Protein AF-A0A1Y1I6G2-F1 (afdb_monomer)

Organism: Klebsormidium nitens (NCBI:txid105231)

Radius of gyration: 76.85 Å; Cα contacts (8 Å, |Δi|>4): 38; chains: 1; bounding box: 164×100×243 Å

Structure (mmCIF, N/CA/C/O backbone):
data_AF-A0A1Y1I6G2-F1
#
_entry.id   AF-A0A1Y1I6G2-F1
#
loop_
_atom_site.group_PDB
_atom_site.id
_atom_site.type_symbol
_atom_site.label_atom_id
_atom_site.label_alt_id
_atom_site.label_comp_id
_atom_site.label_asym_id
_atom_site.label_entity_id
_atom_site.label_seq_id
_atom_site.pdbx_PDB_ins_code
_atom_site.Cartn_x
_atom_site.Cartn_y
_atom_site.Cartn_z
_atom_site.occupancy
_atom_site.B_iso_or_equiv
_atom_site.auth_seq_id
_atom_site.auth_comp_id
_atom_site.auth_asym_id
_atom_site.auth_atom_id
_atom_site.pdbx_PDB_model_num
ATOM 1 N N . MET A 1 1 ? 19.630 65.585 -26.166 1.00 51.28 1 MET A N 1
ATOM 2 C CA . MET A 1 1 ? 18.651 64.732 -26.870 1.00 51.28 1 MET A CA 1
ATOM 3 C C . MET A 1 1 ? 19.331 64.184 -28.110 1.00 51.28 1 MET A C 1
ATOM 5 O O . MET A 1 1 ? 19.636 64.954 -29.006 1.00 51.28 1 MET A O 1
ATOM 9 N N . ALA A 1 2 ? 19.656 62.894 -28.103 1.00 43.81 2 ALA A N 1
ATOM 10 C CA . ALA A 1 2 ? 20.290 62.182 -29.209 1.00 43.81 2 ALA A CA 1
ATOM 11 C C . ALA A 1 2 ? 19.547 60.844 -29.390 1.00 43.81 2 ALA A C 1
ATOM 13 O O . ALA A 1 2 ? 19.181 60.243 -28.374 1.00 43.81 2 ALA A O 1
ATOM 14 N N . PRO A 1 3 ? 19.242 60.415 -30.627 1.00 57.59 3 PRO A N 1
ATOM 15 C CA . PRO A 1 3 ? 18.317 59.314 -30.870 1.00 57.59 3 PRO A CA 1
ATOM 16 C C . PRO A 1 3 ? 18.966 57.930 -30.738 1.00 57.59 3 PRO A C 1
ATOM 18 O O . PRO A 1 3 ? 20.152 57.733 -30.998 1.00 57.59 3 PRO A O 1
ATOM 21 N N . ALA A 1 4 ? 18.128 56.982 -30.320 1.00 55.38 4 ALA A N 1
ATOM 22 C CA . ALA A 1 4 ? 18.425 55.583 -30.047 1.00 55.38 4 ALA A CA 1
ATOM 23 C C . ALA A 1 4 ? 18.847 54.772 -31.294 1.00 55.38 4 ALA A C 1
ATOM 25 O O . ALA A 1 4 ? 18.426 55.092 -32.408 1.00 55.38 4 ALA A O 1
ATOM 26 N N . PRO A 1 5 ? 19.615 53.678 -31.120 1.00 63.97 5 PRO A N 1
ATOM 27 C CA . PRO A 1 5 ? 19.939 52.752 -32.201 1.00 63.97 5 PRO A CA 1
ATOM 28 C C . PRO A 1 5 ? 18.797 51.751 -32.482 1.00 63.97 5 PRO A C 1
ATOM 30 O O . PRO A 1 5 ? 18.060 51.378 -31.563 1.00 63.97 5 PRO A O 1
ATOM 33 N N . PRO A 1 6 ? 18.657 51.270 -33.733 1.00 64.62 6 PRO A N 1
ATOM 34 C CA . PRO A 1 6 ? 17.583 50.363 -34.113 1.00 64.62 6 PRO A CA 1
ATOM 35 C C . PRO A 1 6 ? 17.837 48.909 -33.694 1.00 64.62 6 PRO A C 1
ATOM 37 O O . PRO A 1 6 ? 18.933 48.356 -33.805 1.00 64.62 6 PRO A O 1
ATOM 40 N N . SER A 1 7 ? 16.741 48.289 -33.270 1.00 55.41 7 SER A N 1
ATOM 41 C CA . SER A 1 7 ? 16.544 46.871 -33.009 1.00 55.41 7 SER A CA 1
ATOM 42 C C . SER A 1 7 ? 16.691 46.038 -34.286 1.00 55.41 7 SER A C 1
ATOM 44 O O . SER A 1 7 ? 16.011 46.265 -35.286 1.00 55.41 7 SER A O 1
ATOM 46 N N . ARG A 1 8 ? 17.559 45.020 -34.248 1.00 52.31 8 ARG A N 1
ATOM 47 C CA . ARG A 1 8 ? 17.677 44.021 -35.317 1.00 52.31 8 ARG A CA 1
ATOM 48 C C . ARG A 1 8 ? 16.964 42.741 -34.886 1.00 52.31 8 ARG A C 1
ATOM 50 O O . ARG A 1 8 ? 17.488 41.954 -34.100 1.00 52.31 8 ARG A O 1
ATOM 57 N N . SER A 1 9 ? 15.739 42.590 -35.378 1.00 51.06 9 SER A N 1
ATOM 58 C CA . SER A 1 9 ? 14.935 41.373 -35.313 1.00 51.06 9 SER A CA 1
ATOM 59 C C . SER A 1 9 ? 15.555 40.252 -36.155 1.00 51.06 9 SER A C 1
ATOM 61 O O . SER A 1 9 ? 16.310 40.483 -37.102 1.00 51.06 9 SER A O 1
ATOM 63 N N . GLY A 1 10 ? 15.293 39.020 -35.722 1.00 46.66 10 GLY A N 1
ATOM 64 C CA . GLY A 1 10 ? 15.990 37.821 -36.160 1.00 46.66 10 GLY A CA 1
ATOM 65 C C . GLY A 1 10 ? 15.573 37.248 -37.511 1.00 46.66 10 GLY A C 1
ATOM 66 O O . GLY A 1 10 ? 14.532 37.564 -38.070 1.00 46.66 10 GLY A O 1
ATOM 67 N N . ASN A 1 11 ? 16.409 36.321 -37.974 1.00 42.97 11 ASN A N 1
ATOM 68 C CA . ASN A 1 11 ? 16.022 35.175 -38.789 1.00 42.97 11 ASN A CA 1
ATOM 69 C C . ASN A 1 11 ? 17.099 34.097 -38.618 1.00 42.97 11 ASN A C 1
ATOM 71 O O . ASN A 1 11 ? 18.190 34.191 -39.179 1.00 42.97 11 ASN A O 1
ATOM 75 N N . ARG A 1 12 ? 16.816 33.088 -37.787 1.00 43.88 12 ARG A N 1
ATOM 76 C CA . ARG A 1 12 ? 17.687 31.925 -37.577 1.00 43.88 12 ARG A CA 1
ATOM 77 C C . ARG A 1 12 ? 17.085 30.736 -38.322 1.00 43.88 12 ARG A C 1
ATOM 79 O O . ARG A 1 12 ? 16.135 30.120 -37.853 1.00 43.88 12 ARG A O 1
ATOM 86 N N . ALA A 1 13 ? 17.636 30.446 -39.496 1.00 49.88 13 ALA A N 1
ATOM 87 C CA . ALA A 1 13 ? 17.354 29.234 -40.255 1.00 49.88 13 ALA A CA 1
ATOM 88 C C . ALA A 1 13 ? 18.039 28.010 -39.604 1.00 49.88 13 ALA A C 1
ATOM 90 O O . ALA A 1 13 ? 19.157 28.142 -39.096 1.00 49.88 13 ALA A O 1
ATOM 91 N N . PRO A 1 14 ? 17.429 26.811 -39.631 1.00 53.41 14 PRO A N 1
ATOM 92 C CA . PRO A 1 14 ? 18.099 25.579 -39.232 1.00 53.41 14 PRO A CA 1
ATOM 93 C C . PRO A 1 14 ? 18.988 25.057 -40.371 1.00 53.41 14 PRO A C 1
ATOM 95 O O . PRO A 1 14 ? 18.507 24.625 -41.419 1.00 53.41 14 PRO A O 1
ATOM 98 N N . ASN A 1 15 ? 20.303 25.084 -40.150 1.00 46.28 15 ASN A N 1
ATOM 99 C CA . ASN A 1 15 ? 21.292 24.466 -41.027 1.00 46.28 15 ASN A CA 1
ATOM 100 C C . ASN A 1 15 ? 21.257 22.935 -40.851 1.00 46.28 15 ASN A C 1
ATOM 102 O O . ASN A 1 15 ? 21.527 22.419 -39.765 1.00 46.28 15 ASN A O 1
ATOM 106 N N . LYS A 1 16 ? 20.909 22.213 -41.920 1.00 45.12 16 LYS A N 1
ATOM 107 C CA . LYS A 1 16 ? 20.980 20.751 -42.004 1.00 45.12 16 LYS A CA 1
ATOM 108 C C . LYS A 1 16 ? 22.435 20.342 -42.247 1.00 45.12 16 LYS A C 1
ATOM 110 O O . LYS A 1 16 ? 22.899 20.332 -43.380 1.00 45.12 16 LYS A O 1
ATOM 115 N N . GLY A 1 17 ? 23.141 19.985 -41.178 1.00 38.88 17 GLY A N 1
ATOM 116 C CA . GLY A 1 17 ? 24.454 19.348 -41.259 1.00 38.88 17 GLY A CA 1
ATOM 117 C C . GLY A 1 17 ? 24.327 17.860 -41.581 1.00 38.88 17 GLY A C 1
ATOM 118 O O . GLY A 1 17 ? 24.066 17.049 -40.697 1.00 38.88 17 GLY A O 1
ATOM 119 N N . SER A 1 18 ? 24.525 17.495 -42.846 1.00 44.25 18 SER A N 1
ATOM 120 C CA . SER A 1 18 ? 24.787 16.124 -43.286 1.00 44.25 18 SER A CA 1
ATOM 121 C C . SER A 1 18 ? 26.254 15.771 -43.017 1.00 44.25 18 SER A C 1
ATOM 123 O O . SER A 1 18 ? 27.126 16.058 -43.835 1.00 44.25 18 SER A O 1
ATOM 125 N N . GLY A 1 19 ? 26.530 15.169 -41.861 1.00 39.47 19 GLY A N 1
ATOM 126 C CA . GLY A 1 19 ? 27.826 14.568 -41.544 1.00 39.47 19 GLY A CA 1
ATOM 127 C C . GLY A 1 19 ? 27.841 13.086 -41.913 1.00 39.47 19 GLY A C 1
ATOM 128 O O . GLY A 1 19 ? 27.421 12.249 -41.120 1.00 39.47 19 GLY A O 1
ATOM 129 N N . GLN A 1 20 ? 28.321 12.756 -43.114 1.00 42.44 20 GLN A N 1
ATOM 130 C CA . GLN A 1 20 ? 28.777 11.404 -43.446 1.00 42.44 20 GLN A CA 1
ATOM 131 C C . GLN A 1 20 ? 30.140 11.179 -42.778 1.00 42.44 20 GLN A C 1
ATOM 133 O O . GLN A 1 20 ? 31.146 11.737 -43.208 1.00 42.44 20 GLN A O 1
ATOM 138 N N . GLY A 1 21 ? 30.168 10.380 -41.712 1.00 39.66 21 GLY A N 1
ATOM 139 C CA . GLY A 1 21 ? 31.404 9.831 -41.151 1.00 39.66 21 GLY A CA 1
ATOM 140 C C . GLY A 1 21 ? 31.790 8.523 -41.860 1.00 39.66 21 GLY A C 1
ATOM 141 O O . GLY A 1 21 ? 30.896 7.757 -42.226 1.00 39.66 21 GLY A O 1
ATOM 142 N N . PRO A 1 22 ? 33.087 8.236 -42.070 1.00 51.78 22 PRO A N 1
ATOM 143 C CA . PRO A 1 22 ? 33.527 6.975 -42.657 1.00 51.78 22 PRO A CA 1
ATOM 144 C C . PRO A 1 22 ? 33.383 5.817 -41.658 1.00 51.78 22 PRO A C 1
ATOM 146 O O . PRO A 1 22 ? 33.896 5.862 -40.541 1.00 51.78 22 PRO A O 1
ATOM 149 N N . SER A 1 23 ? 32.691 4.761 -42.087 1.00 40.41 23 SER A N 1
ATOM 150 C CA . SER A 1 23 ? 32.580 3.482 -41.385 1.00 40.41 23 SER A CA 1
ATOM 151 C C . SER A 1 23 ? 33.941 2.782 -41.329 1.00 40.41 23 SER A C 1
ATOM 153 O O . SER A 1 23 ? 34.505 2.417 -42.359 1.00 40.41 23 SER A O 1
ATOM 155 N N . ILE A 1 24 ? 34.466 2.583 -40.121 1.00 41.50 24 ILE A N 1
ATOM 156 C CA . ILE A 1 24 ? 35.637 1.741 -39.865 1.00 41.50 24 ILE A CA 1
ATOM 157 C C . ILE A 1 24 ? 35.138 0.305 -39.667 1.00 41.50 24 ILE A C 1
ATOM 159 O O . ILE A 1 24 ? 34.458 0.009 -38.687 1.00 41.50 24 ILE A O 1
ATOM 163 N N . ASN A 1 25 ? 35.472 -0.578 -40.611 1.00 44.19 25 ASN A N 1
ATOM 164 C CA . ASN A 1 25 ? 35.298 -2.024 -40.486 1.00 44.19 25 ASN A CA 1
ATOM 165 C C . ASN A 1 25 ? 36.309 -2.570 -39.470 1.00 44.19 25 ASN A C 1
ATOM 167 O O . ASN A 1 25 ? 37.510 -2.584 -39.739 1.00 44.19 25 ASN A O 1
ATOM 171 N N . VAL A 1 26 ? 35.824 -3.054 -38.329 1.00 43.03 26 VAL A N 1
ATOM 172 C CA . VAL A 1 26 ? 36.610 -3.876 -37.403 1.00 43.03 26 VAL A CA 1
ATOM 173 C C . VAL A 1 26 ? 36.272 -5.336 -37.698 1.00 43.03 26 VAL A C 1
ATOM 175 O O . VAL A 1 26 ? 35.175 -5.798 -37.396 1.00 43.03 26 VAL A O 1
ATOM 178 N N . LEU A 1 27 ? 37.203 -6.042 -38.344 1.00 40.16 27 LEU A N 1
ATOM 179 C CA . LEU A 1 27 ? 37.172 -7.496 -38.483 1.00 40.16 27 LEU A CA 1
ATOM 180 C C . LEU A 1 27 ? 37.441 -8.135 -37.114 1.00 40.16 27 LEU A C 1
ATOM 182 O O . LEU A 1 27 ? 38.541 -8.009 -36.577 1.00 40.16 27 LEU A O 1
ATOM 186 N N . SER A 1 28 ? 36.456 -8.847 -36.572 1.00 43.38 28 SER A N 1
ATOM 187 C CA . SER A 1 28 ? 36.657 -9.803 -35.482 1.00 43.38 28 SER A CA 1
ATOM 188 C C . SER A 1 28 ? 37.099 -11.140 -36.074 1.00 43.38 28 SER A C 1
ATOM 190 O O . SER A 1 28 ? 36.364 -11.769 -36.831 1.00 43.38 28 SER A O 1
ATOM 192 N N . LEU A 1 29 ? 38.331 -11.532 -35.754 1.00 45.59 29 LEU A N 1
ATOM 193 C CA . LEU A 1 29 ? 38.946 -12.798 -36.129 1.00 45.59 29 LEU A CA 1
ATOM 194 C C . LEU A 1 29 ? 38.613 -13.833 -35.040 1.00 45.59 29 LEU A C 1
ATOM 196 O O . LEU A 1 29 ? 39.075 -13.705 -33.906 1.00 45.59 29 LEU A O 1
ATOM 200 N N . GLU A 1 30 ? 37.790 -14.828 -35.366 1.00 45.38 30 GLU A N 1
ATOM 201 C CA . GLU A 1 30 ? 37.555 -15.997 -34.514 1.00 45.38 30 GLU A CA 1
ATOM 202 C C . GLU A 1 30 ? 38.769 -16.934 -34.569 1.00 45.38 30 GLU A C 1
ATOM 204 O O . GLU A 1 30 ? 39.170 -17.402 -35.634 1.00 45.38 30 GLU A O 1
ATOM 209 N N . GLY A 1 31 ? 39.355 -17.205 -33.401 1.00 39.56 31 GLY A N 1
ATOM 210 C CA . GLY A 1 31 ? 40.426 -18.176 -33.198 1.00 39.56 31 GLY A CA 1
ATOM 211 C C . GLY A 1 31 ? 39.966 -19.271 -32.244 1.00 39.56 31 GLY A C 1
ATOM 212 O O . GLY A 1 31 ? 39.938 -19.083 -31.032 1.00 39.56 31 GLY A O 1
ATOM 213 N N . SER A 1 32 ? 39.595 -20.406 -32.826 1.00 46.31 32 SER A N 1
ATOM 214 C CA . SER A 1 32 ? 39.287 -21.683 -32.181 1.00 46.31 32 SER A CA 1
ATOM 215 C C . SER A 1 32 ? 40.532 -22.312 -31.540 1.00 46.31 32 SER A C 1
ATOM 217 O O . SER A 1 32 ? 41.509 -22.534 -32.250 1.00 46.31 32 SER A O 1
ATOM 219 N N . LEU A 1 33 ? 40.450 -22.732 -30.270 1.00 41.75 33 LEU A N 1
ATOM 220 C CA . LEU A 1 33 ? 41.225 -23.862 -29.732 1.00 41.75 33 LEU A CA 1
ATOM 221 C C . LEU A 1 33 ? 40.403 -24.660 -28.686 1.00 41.75 33 LEU A C 1
ATOM 223 O O . LEU A 1 33 ? 39.717 -24.041 -27.869 1.00 41.75 33 LEU A O 1
ATOM 227 N N . PRO A 1 34 ? 40.457 -26.012 -28.696 1.00 60.50 34 PRO A N 1
ATOM 228 C CA . PRO A 1 34 ? 39.700 -26.891 -27.797 1.00 60.50 34 PRO A CA 1
ATOM 229 C C . PRO A 1 34 ? 40.565 -27.587 -26.717 1.00 60.50 34 PRO A C 1
ATOM 231 O O . PRO A 1 34 ? 41.787 -27.499 -26.747 1.00 60.50 34 PRO A O 1
ATOM 234 N N . GLN A 1 35 ? 39.886 -28.391 -25.873 1.00 41.97 35 GLN A N 1
ATOM 235 C CA . GLN A 1 35 ? 40.375 -29.369 -24.866 1.00 41.97 35 GLN A CA 1
ATOM 236 C C . GLN A 1 35 ? 40.673 -28.792 -23.462 1.00 41.97 35 GLN A C 1
ATOM 238 O O . GLN A 1 35 ? 41.233 -27.718 -23.339 1.00 41.97 35 GLN A O 1
ATOM 243 N N . SER A 1 36 ? 40.348 -29.421 -22.325 1.00 38.16 36 SER A N 1
ATOM 244 C CA . SER A 1 36 ? 39.665 -30.688 -22.010 1.00 38.16 36 SER A CA 1
ATOM 245 C C . SER A 1 36 ? 39.425 -30.800 -20.488 1.00 38.16 36 SER A C 1
ATOM 247 O O . SER A 1 36 ? 40.265 -30.399 -19.694 1.00 38.16 36 SER A O 1
ATOM 249 N N . ARG A 1 37 ? 38.277 -31.393 -20.123 1.00 44.06 37 ARG A N 1
ATOM 250 C CA . ARG A 1 37 ? 37.932 -32.204 -18.927 1.00 44.06 37 ARG A CA 1
ATOM 251 C C . ARG A 1 37 ? 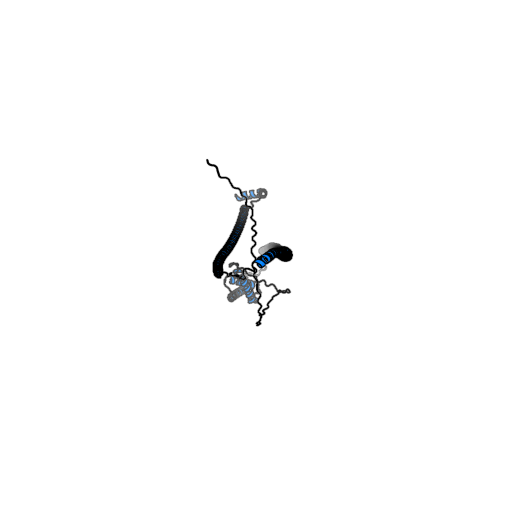38.883 -32.263 -17.706 1.00 44.06 37 ARG A C 1
ATOM 253 O O . ARG A 1 37 ? 39.914 -32.919 -17.759 1.00 44.06 37 ARG A O 1
ATOM 260 N N . ALA A 1 38 ? 38.348 -31.836 -16.557 1.00 38.50 38 ALA A N 1
ATOM 261 C CA . ALA A 1 38 ? 38.170 -32.570 -15.281 1.00 38.50 38 ALA A CA 1
ATOM 262 C C . ALA A 1 38 ? 37.302 -31.648 -14.382 1.00 38.50 38 ALA A C 1
ATOM 264 O O . ALA A 1 38 ? 37.514 -30.447 -14.387 1.00 38.50 38 ALA A O 1
ATOM 265 N N . GLY A 1 39 ? 36.241 -32.017 -13.664 1.00 39.06 39 GLY A N 1
ATOM 266 C CA . GLY A 1 39 ? 35.912 -33.261 -12.987 1.00 39.06 39 GLY A CA 1
ATOM 267 C C . GLY A 1 39 ? 35.809 -33.009 -11.473 1.00 39.06 39 GLY A C 1
ATOM 268 O O . GLY A 1 39 ? 36.714 -33.408 -10.755 1.00 39.06 39 GLY A O 1
ATOM 269 N N . SER A 1 40 ? 34.744 -32.353 -10.974 1.00 39.38 40 SER A N 1
ATOM 270 C CA . SER A 1 40 ? 34.254 -32.540 -9.587 1.00 39.38 40 SER A CA 1
ATOM 271 C C . SER A 1 40 ? 32.932 -31.813 -9.271 1.00 39.38 40 SER A C 1
ATOM 273 O O . SER A 1 40 ? 32.892 -30.604 -9.098 1.00 39.38 40 SER A O 1
ATOM 275 N N . ARG A 1 41 ? 31.871 -32.631 -9.188 1.00 42.41 41 ARG A N 1
ATOM 276 C CA . ARG A 1 41 ? 30.691 -32.609 -8.291 1.00 42.41 41 ARG A CA 1
ATOM 277 C C . ARG A 1 41 ? 29.949 -31.287 -7.979 1.00 42.41 41 ARG A C 1
ATOM 279 O O . ARG A 1 41 ? 30.479 -30.447 -7.260 1.00 42.41 41 ARG A O 1
ATOM 286 N N . PRO A 1 42 ? 28.639 -31.200 -8.302 1.00 45.16 42 PRO A N 1
ATOM 287 C CA . PRO A 1 42 ? 27.712 -30.298 -7.628 1.00 45.16 42 PRO A CA 1
ATOM 288 C C . PRO A 1 42 ? 27.128 -30.968 -6.373 1.00 45.16 42 PRO A C 1
ATOM 290 O O . PRO A 1 42 ? 26.547 -32.053 -6.433 1.00 45.16 42 PRO A O 1
ATOM 293 N N . GLY A 1 43 ? 27.293 -30.314 -5.224 1.00 40.47 43 GLY A N 1
ATOM 294 C CA . GLY A 1 43 ? 26.649 -30.696 -3.973 1.00 40.47 43 GLY A CA 1
ATOM 295 C C . GLY A 1 43 ? 25.153 -30.406 -4.027 1.00 40.47 43 GLY A C 1
ATOM 296 O O . GLY A 1 43 ? 24.720 -29.258 -3.983 1.00 40.47 43 GLY A O 1
ATOM 297 N N . THR A 1 44 ? 24.371 -31.472 -4.106 1.00 41.62 44 THR A N 1
ATOM 298 C CA . THR A 1 44 ? 22.953 -31.510 -3.771 1.00 41.62 44 THR A CA 1
ATOM 299 C C . THR A 1 44 ? 22.754 -31.134 -2.305 1.00 41.62 44 THR A C 1
ATOM 301 O O . THR A 1 44 ? 23.257 -31.829 -1.426 1.00 41.62 44 THR A O 1
ATOM 304 N N . ASN A 1 45 ? 21.950 -30.110 -2.029 1.00 41.00 45 ASN A N 1
ATOM 305 C CA . ASN A 1 45 ? 21.118 -30.115 -0.833 1.00 41.00 45 ASN A CA 1
ATOM 306 C C . ASN A 1 45 ? 19.743 -29.550 -1.169 1.00 41.00 45 ASN A C 1
ATOM 308 O O . ASN A 1 45 ? 19.521 -28.351 -1.315 1.00 41.00 45 ASN A O 1
ATOM 312 N N . ALA A 1 46 ? 18.830 -30.498 -1.332 1.00 41.62 46 ALA A N 1
ATOM 313 C CA . ALA A 1 46 ? 17.408 -30.292 -1.400 1.00 41.62 46 ALA A CA 1
ATOM 314 C C . ALA A 1 46 ? 16.880 -29.836 -0.034 1.00 41.62 46 ALA A C 1
ATOM 316 O O . ALA A 1 46 ? 17.147 -30.474 0.983 1.00 41.62 46 ALA A O 1
ATOM 317 N N . ARG A 1 47 ? 16.036 -28.803 -0.030 1.00 36.81 47 ARG A N 1
ATOM 318 C CA . ARG A 1 47 ? 14.808 -28.802 0.777 1.00 36.81 47 ARG A CA 1
ATOM 319 C C . ARG A 1 47 ? 13.834 -27.752 0.255 1.00 36.81 47 ARG A C 1
ATOM 321 O O . ARG A 1 47 ? 13.770 -26.622 0.722 1.00 36.81 47 ARG A O 1
ATOM 328 N N . LEU A 1 48 ? 13.053 -28.185 -0.729 1.00 40.78 48 LEU A N 1
ATOM 329 C CA . LEU A 1 48 ? 11.739 -27.632 -1.021 1.00 40.78 48 LEU A CA 1
ATOM 330 C C . LEU A 1 48 ? 10.801 -28.022 0.130 1.00 40.78 48 LEU A C 1
ATOM 332 O O . LEU A 1 48 ? 10.686 -29.201 0.465 1.00 40.78 48 LEU A O 1
ATOM 336 N N . ARG A 1 49 ? 10.133 -27.039 0.732 1.00 38.19 49 ARG A N 1
ATOM 337 C CA . ARG A 1 49 ? 8.929 -27.250 1.541 1.00 38.19 49 ARG A CA 1
ATOM 338 C C . ARG A 1 49 ? 7.757 -26.650 0.778 1.00 38.19 49 ARG A C 1
ATOM 340 O O . ARG A 1 49 ? 7.661 -25.435 0.644 1.00 38.19 49 ARG A O 1
ATOM 347 N N . THR A 1 50 ? 6.901 -27.521 0.264 1.00 46.75 50 THR A N 1
ATOM 348 C CA . THR A 1 50 ? 5.546 -27.201 -0.186 1.00 46.75 50 THR A CA 1
ATOM 349 C C . THR A 1 50 ? 4.614 -27.068 1.028 1.00 46.75 50 THR A C 1
ATOM 351 O O . THR A 1 50 ? 4.874 -27.687 2.066 1.00 46.75 50 THR A O 1
ATOM 354 N N . PRO A 1 51 ? 3.521 -26.292 0.932 1.00 49.03 51 PRO A N 1
ATOM 355 C CA . PRO A 1 51 ? 2.420 -26.371 1.879 1.00 49.03 51 PRO A CA 1
ATOM 356 C C . PRO A 1 51 ? 1.456 -27.485 1.443 1.00 49.03 51 PRO A C 1
ATOM 358 O O . PRO A 1 51 ? 1.062 -27.554 0.281 1.00 49.03 51 PRO A O 1
ATOM 361 N N . SER A 1 52 ? 1.082 -28.357 2.380 1.00 41.53 52 SER A N 1
ATOM 362 C CA . SER A 1 52 ? 0.030 -29.359 2.198 1.00 41.53 52 SER A CA 1
ATOM 363 C C . SER A 1 52 ? -1.126 -29.049 3.137 1.00 41.53 52 SER A C 1
ATOM 365 O O . SER A 1 52 ? -0.935 -28.861 4.338 1.00 41.53 52 SER A O 1
ATOM 367 N N . THR A 1 53 ? -2.314 -29.013 2.552 1.00 44.00 53 THR A N 1
ATOM 368 C CA . THR A 1 53 ? -3.620 -28.834 3.182 1.00 44.00 53 THR A CA 1
ATOM 369 C C . THR A 1 53 ? -4.225 -30.207 3.493 1.00 44.00 53 THR A C 1
ATOM 371 O O . THR A 1 53 ? -4.195 -31.068 2.619 1.00 44.00 53 THR A O 1
ATOM 374 N N . ALA A 1 54 ? -4.763 -30.363 4.712 1.00 40.19 54 ALA A N 1
ATOM 375 C CA . ALA A 1 54 ? -5.635 -31.414 5.293 1.00 40.19 54 ALA A CA 1
ATOM 376 C C . ALA A 1 54 ? -5.078 -31.755 6.691 1.00 40.19 54 ALA A C 1
ATOM 378 O O . ALA A 1 54 ? -3.890 -32.014 6.813 1.00 40.19 54 ALA A O 1
ATOM 379 N N . GLY A 1 55 ? -5.780 -31.767 7.821 1.00 34.25 55 GLY A N 1
ATOM 380 C CA . GLY A 1 55 ? -7.187 -31.665 8.190 1.00 34.25 55 GLY A CA 1
ATOM 381 C C . GLY A 1 55 ? -7.303 -32.341 9.572 1.00 34.25 55 GLY A C 1
ATOM 382 O O . GLY A 1 55 ? -6.763 -33.429 9.745 1.00 34.25 55 GLY A O 1
ATOM 383 N N . GLY A 1 56 ? -7.961 -31.715 10.555 1.00 34.12 56 GLY A N 1
ATOM 384 C CA . GLY A 1 56 ? -8.384 -32.376 11.807 1.00 34.12 56 GLY A CA 1
ATOM 385 C C . GLY A 1 56 ? -7.876 -31.753 13.124 1.00 34.12 56 GLY A C 1
ATOM 386 O O . GLY A 1 56 ? -6.761 -31.241 13.163 1.00 34.12 56 GLY A O 1
ATOM 387 N N . PRO A 1 57 ? -8.697 -31.743 14.198 1.00 57.19 57 PRO A N 1
ATOM 388 C CA . PRO A 1 57 ? -8.748 -30.650 15.168 1.00 57.19 57 PRO A CA 1
ATOM 389 C C . PRO A 1 57 ? -7.916 -30.918 16.426 1.00 57.19 57 PRO A C 1
ATOM 391 O O . PRO A 1 57 ? -7.826 -32.050 16.902 1.00 57.19 57 PRO A O 1
ATOM 394 N N . ARG A 1 58 ? -7.368 -29.863 17.037 1.00 35.56 58 ARG A N 1
ATOM 395 C CA . ARG A 1 58 ? -6.866 -29.944 18.411 1.00 35.56 58 ARG A CA 1
ATOM 396 C C . ARG A 1 58 ? -7.114 -28.653 19.177 1.00 35.56 58 ARG A C 1
ATOM 398 O O . ARG A 1 58 ? -7.058 -27.559 18.628 1.00 35.56 58 ARG A O 1
ATOM 405 N N . ALA A 1 59 ? -7.480 -28.871 20.431 1.00 38.91 59 ALA A N 1
ATOM 406 C CA . ALA A 1 59 ? -8.192 -27.981 21.320 1.00 38.91 59 ALA A CA 1
ATOM 407 C C . ALA A 1 59 ? -7.497 -26.641 21.581 1.00 38.91 59 ALA A C 1
ATOM 409 O O . ALA A 1 59 ? -6.273 -26.539 21.660 1.00 38.91 59 ALA A O 1
ATOM 410 N N . ALA A 1 60 ? -8.340 -25.628 21.760 1.00 41.62 60 ALA A N 1
ATOM 411 C CA . ALA A 1 60 ? -7.978 -24.324 22.270 1.00 41.62 60 ALA A CA 1
ATOM 412 C C . ALA A 1 60 ? -7.449 -24.447 23.707 1.00 41.62 60 ALA A C 1
ATOM 414 O O . ALA A 1 60 ? -8.184 -24.857 24.597 1.00 41.62 60 ALA A O 1
ATOM 415 N N . ASN A 1 61 ? -6.200 -24.035 23.923 1.00 38.97 61 ASN A N 1
ATOM 416 C CA . ASN A 1 61 ? -5.724 -23.577 25.223 1.00 38.97 61 ASN A CA 1
ATOM 417 C C . ASN A 1 61 ? -5.381 -22.094 25.085 1.00 38.97 61 ASN A C 1
ATOM 419 O O . ASN A 1 61 ? -4.349 -21.703 24.541 1.00 38.97 61 ASN A O 1
ATOM 423 N N . THR A 1 62 ? -6.314 -21.269 25.543 1.00 37.88 62 THR A N 1
ATOM 424 C CA . THR A 1 62 ? -6.180 -19.831 25.745 1.00 37.88 62 THR A CA 1
ATOM 425 C C . THR A 1 62 ? -5.187 -19.558 26.872 1.00 37.88 62 THR A C 1
ATOM 427 O O . THR A 1 62 ? -5.559 -19.517 28.041 1.00 37.88 62 THR A O 1
ATOM 430 N N . ALA A 1 63 ? -3.919 -19.345 26.522 1.00 40.41 63 ALA A N 1
ATOM 431 C CA . ALA A 1 63 ? -2.965 -18.666 27.390 1.00 40.41 63 ALA A CA 1
ATOM 432 C C . ALA A 1 63 ? -3.167 -17.152 27.228 1.00 40.41 63 ALA A C 1
ATOM 434 O O . ALA A 1 63 ? -2.664 -16.529 26.292 1.00 40.41 63 ALA A O 1
ATOM 435 N N . GLY A 1 64 ? -3.979 -16.577 28.116 1.00 38.44 64 GLY A N 1
ATOM 436 C CA . GLY A 1 64 ? -4.135 -15.136 28.257 1.00 38.44 64 GLY A CA 1
ATOM 437 C C . GLY A 1 64 ? -2.857 -14.528 28.824 1.00 38.44 64 GLY A C 1
ATOM 438 O O . GLY A 1 64 ? -2.501 -14.767 29.975 1.00 38.44 64 GLY A O 1
ATOM 439 N N . ALA A 1 65 ? -2.170 -13.740 28.001 1.00 37.09 65 ALA A N 1
ATOM 440 C CA . ALA A 1 65 ? -1.084 -12.874 28.426 1.00 37.09 65 ALA A CA 1
ATOM 441 C C . ALA A 1 65 ? -1.644 -11.798 29.367 1.00 37.09 65 ALA A C 1
ATOM 443 O O . ALA A 1 65 ? -2.359 -10.886 28.945 1.00 37.09 65 ALA A O 1
ATOM 444 N N . SER A 1 66 ? -1.324 -11.944 30.652 1.00 38.69 66 SER A N 1
ATOM 445 C CA . SER A 1 66 ? -1.663 -10.990 31.697 1.00 38.69 66 SER A CA 1
ATOM 446 C C . SER A 1 66 ? -0.847 -9.715 31.495 1.00 38.69 66 SER A C 1
ATOM 448 O O . SER A 1 66 ? 0.385 -9.714 31.525 1.00 38.69 66 SER A O 1
ATOM 450 N N . ARG A 1 67 ? -1.561 -8.630 31.206 1.00 39.72 67 ARG A N 1
ATOM 451 C CA . ARG A 1 67 ? -1.024 -7.290 31.009 1.00 39.72 67 ARG A CA 1
ATOM 452 C C . ARG A 1 67 ? -0.997 -6.612 32.374 1.00 39.72 67 ARG A C 1
ATOM 454 O O . ARG A 1 67 ? -2.020 -6.550 33.047 1.00 39.72 67 ARG A O 1
ATOM 461 N N . GLY A 1 68 ? 0.185 -6.137 32.761 1.00 45.09 68 GLY A N 1
ATOM 462 C CA . GLY A 1 68 ? 0.436 -5.478 34.036 1.00 45.09 68 GLY A CA 1
ATOM 463 C C . GLY A 1 68 ? -0.563 -4.362 34.335 1.00 45.09 68 GLY A C 1
ATOM 464 O O . GLY A 1 68 ? -0.711 -3.416 33.561 1.00 45.09 68 GLY A O 1
ATOM 465 N N . GLY A 1 69 ? -1.215 -4.495 35.484 1.00 34.00 69 GLY A N 1
ATOM 466 C CA . GLY A 1 69 ? -1.965 -3.451 36.158 1.00 34.00 69 GLY A CA 1
ATOM 467 C C . GLY A 1 69 ? -1.514 -3.437 37.609 1.00 34.00 69 GLY A C 1
ATOM 468 O O . GLY A 1 69 ? -1.859 -4.318 38.388 1.00 34.00 69 GLY A O 1
ATOM 469 N N . THR A 1 70 ? -0.683 -2.461 37.950 1.00 42.22 70 THR A N 1
ATOM 470 C CA . THR A 1 70 ? -0.296 -2.111 39.315 1.00 42.22 70 THR A CA 1
ATOM 471 C C . THR A 1 70 ? -1.542 -1.743 40.120 1.00 42.22 70 THR A C 1
ATOM 473 O O . THR A 1 70 ? -2.045 -0.627 40.014 1.00 42.22 70 THR A O 1
ATOM 476 N N . GLY A 1 71 ? -2.034 -2.694 40.911 1.00 39.31 71 GLY A N 1
ATOM 477 C CA . GLY A 1 71 ? -3.121 -2.524 41.872 1.00 39.31 71 GLY A CA 1
ATOM 478 C C . GLY A 1 71 ? -2.799 -3.286 43.153 1.00 39.31 71 GLY A C 1
ATOM 479 O O . GLY A 1 71 ? -3.416 -4.299 43.451 1.00 39.31 71 GLY A O 1
ATOM 480 N N . VAL A 1 72 ? -1.805 -2.815 43.910 1.00 50.12 72 VAL A N 1
ATOM 481 C CA . VAL A 1 72 ? -1.292 -3.461 45.140 1.00 50.12 72 VAL A CA 1
ATOM 482 C C . VAL A 1 72 ? -2.242 -3.278 46.350 1.00 50.12 72 VAL A C 1
ATOM 484 O O . VAL A 1 72 ? -1.896 -3.598 47.477 1.00 50.12 72 VAL A O 1
ATOM 487 N N . GLY A 1 73 ? -3.474 -2.798 46.149 1.00 44.66 73 GLY A N 1
ATOM 488 C CA . GLY A 1 73 ? -4.395 -2.471 47.249 1.00 44.66 73 GLY A CA 1
ATOM 489 C C . GLY A 1 73 ? -5.526 -3.467 47.527 1.00 44.66 73 GLY A C 1
ATOM 490 O O . GLY A 1 73 ? -6.087 -3.424 48.614 1.00 44.66 73 GLY A O 1
ATOM 491 N N . GLN A 1 74 ? -5.888 -4.344 46.580 1.00 50.22 74 GLN A N 1
ATOM 492 C CA . GLN A 1 74 ? -7.096 -5.189 46.701 1.00 50.22 74 GLN A CA 1
ATOM 493 C C . GLN A 1 74 ? -6.838 -6.704 46.720 1.00 50.22 74 GLN A C 1
ATOM 495 O O . GLN A 1 74 ? -7.726 -7.456 47.112 1.00 50.22 74 GLN A O 1
ATOM 500 N N . GLY A 1 75 ? -5.632 -7.170 46.373 1.00 50.28 75 GLY A N 1
ATOM 501 C CA . GLY A 1 75 ? -5.315 -8.608 46.353 1.00 50.28 75 GLY A CA 1
ATOM 502 C C . GLY A 1 75 ? -5.265 -9.264 47.738 1.00 50.28 75 GLY A C 1
ATOM 503 O O . GLY A 1 75 ? -5.663 -10.413 47.890 1.00 50.28 75 GLY A O 1
ATOM 504 N N . LEU A 1 76 ? -4.874 -8.511 48.772 1.00 54.88 76 LEU A N 1
ATOM 505 C CA . LEU A 1 76 ? -4.713 -9.047 50.130 1.00 54.88 76 LEU A CA 1
ATOM 506 C C . LEU A 1 76 ? -6.046 -9.435 50.796 1.00 54.88 76 LEU A C 1
ATOM 508 O O . LEU A 1 76 ? -6.045 -10.271 51.694 1.00 54.88 76 LEU A O 1
ATOM 512 N N . SER A 1 77 ? -7.181 -8.865 50.365 1.00 67.00 77 SER A N 1
ATOM 513 C CA . SER A 1 77 ? -8.503 -9.260 50.887 1.00 67.00 77 SER A CA 1
ATOM 514 C C . SER A 1 77 ? -8.934 -10.621 50.340 1.00 67.00 77 SER A C 1
ATOM 516 O O . SER A 1 77 ? -9.440 -11.450 51.089 1.00 67.00 77 SER A O 1
ATOM 518 N N . SER A 1 78 ? -8.663 -10.881 49.055 1.00 79.19 78 SER A N 1
ATOM 519 C CA . SER A 1 78 ? -9.067 -12.121 48.381 1.00 79.19 78 SER A CA 1
ATOM 520 C C . SER A 1 78 ? -8.319 -13.341 48.920 1.00 79.19 78 SER A C 1
ATOM 522 O O . SER A 1 78 ? -8.931 -14.377 49.170 1.00 79.19 78 SER A O 1
ATOM 524 N N . ASP A 1 79 ? -7.009 -13.220 49.145 1.00 83.69 79 ASP A N 1
ATOM 525 C CA . ASP A 1 79 ? -6.203 -14.326 49.678 1.00 83.69 79 ASP A CA 1
ATOM 526 C C . ASP A 1 79 ? -6.562 -14.628 51.143 1.00 83.69 79 ASP A C 1
ATOM 528 O O . ASP A 1 79 ? -6.563 -15.783 51.573 1.00 83.69 79 ASP A O 1
ATOM 532 N N . ARG A 1 80 ? -6.950 -13.598 51.905 1.00 85.38 80 ARG A N 1
ATOM 533 C CA . ARG A 1 80 ? -7.382 -13.729 53.301 1.00 85.38 80 ARG A CA 1
ATOM 534 C C . ARG A 1 80 ? -8.758 -14.377 53.424 1.00 85.38 80 ARG A C 1
ATOM 536 O O . ARG A 1 80 ? -8.957 -15.214 54.301 1.00 85.38 80 ARG A O 1
ATOM 543 N N . GLU A 1 81 ? -9.692 -14.022 52.547 1.00 87.19 81 GLU A N 1
ATOM 544 C CA . GLU A 1 81 ? -11.009 -14.663 52.467 1.00 87.19 81 GLU A CA 1
ATOM 545 C C . GLU A 1 81 ? -10.893 -16.133 52.047 1.00 87.19 81 GLU A C 1
ATOM 547 O O . GLU A 1 81 ? -11.547 -16.996 52.639 1.00 87.19 81 GLU A O 1
ATOM 552 N N . ALA A 1 82 ? -10.000 -16.442 51.100 1.00 89.31 82 ALA A N 1
ATOM 553 C CA . ALA A 1 82 ? -9.705 -17.815 50.703 1.00 89.31 82 ALA A CA 1
ATOM 554 C C . ALA A 1 82 ? -9.101 -18.629 51.862 1.00 89.31 82 ALA A C 1
ATOM 556 O O . ALA A 1 82 ? -9.589 -19.720 52.164 1.00 89.31 82 ALA A O 1
ATOM 557 N N . LEU A 1 83 ? -8.102 -18.084 52.568 1.00 90.25 83 LEU A N 1
ATOM 558 C CA . LEU A 1 83 ? -7.495 -18.727 53.739 1.00 90.25 83 LEU A CA 1
ATOM 559 C C . LEU A 1 83 ? -8.515 -18.948 54.866 1.00 90.25 83 LEU A C 1
ATOM 561 O O . LEU A 1 83 ? -8.546 -20.015 55.477 1.00 90.25 83 LEU A O 1
ATOM 565 N N . MET A 1 84 ? -9.388 -17.969 55.113 1.00 91.69 84 MET A N 1
ATOM 566 C CA . MET A 1 84 ? -10.474 -18.072 56.089 1.00 91.69 84 MET A CA 1
ATOM 567 C C . MET A 1 84 ? -11.440 -19.209 55.734 1.00 91.69 84 MET A C 1
ATOM 569 O O . MET A 1 84 ? -11.775 -20.013 56.601 1.00 91.69 84 MET A O 1
ATOM 573 N N . GLY A 1 85 ? -11.839 -19.331 54.463 1.00 90.81 85 GLY A N 1
ATOM 574 C CA . GLY A 1 85 ? -12.688 -20.427 53.993 1.00 90.81 85 GLY A CA 1
ATOM 575 C C . GLY A 1 85 ? -12.045 -21.805 54.183 1.00 90.81 85 GLY A C 1
ATOM 576 O O . GLY A 1 85 ? -12.688 -22.722 54.700 1.00 90.81 85 GLY A O 1
ATOM 577 N N . VAL A 1 86 ? -10.759 -21.933 53.837 1.00 93.25 86 VAL A N 1
ATOM 578 C CA . VAL A 1 86 ? -9.987 -23.178 53.998 1.00 93.25 86 VAL A CA 1
ATOM 579 C C . VAL A 1 86 ? -9.859 -23.563 55.475 1.00 93.25 86 VAL A C 1
ATOM 581 O O . VAL A 1 86 ? -10.131 -24.710 55.836 1.00 93.25 86 VAL A O 1
ATOM 584 N N . LEU A 1 87 ? -9.524 -22.614 56.354 1.00 92.31 87 LEU A N 1
ATOM 585 C CA . LEU A 1 87 ? -9.388 -22.867 57.792 1.00 92.31 87 LEU A CA 1
ATOM 586 C C . LEU A 1 87 ? -10.728 -23.206 58.455 1.00 92.31 87 LEU A C 1
ATOM 588 O O . LEU A 1 87 ? -10.774 -24.126 59.269 1.00 92.31 87 LEU A O 1
ATOM 592 N N . VAL A 1 88 ? -11.831 -22.537 58.092 1.00 93.75 88 VAL A N 1
ATOM 593 C CA . VAL A 1 88 ? -13.170 -22.885 58.606 1.00 93.75 88 VAL A CA 1
ATOM 594 C C . VAL A 1 88 ? -13.535 -24.315 58.219 1.00 93.75 88 VAL A C 1
ATOM 596 O O . VAL A 1 88 ? -14.025 -25.064 59.064 1.00 93.75 88 VAL A O 1
ATOM 599 N N . HIS A 1 89 ? -13.282 -24.716 56.972 1.00 93.50 89 HIS A N 1
ATOM 600 C CA . HIS A 1 89 ? -13.564 -26.076 56.521 1.00 93.50 89 HIS A CA 1
ATOM 601 C C . HIS A 1 89 ? -12.721 -27.107 57.282 1.00 93.50 89 HIS A C 1
ATOM 603 O O . HIS A 1 89 ? -13.272 -28.037 57.869 1.00 93.50 89 HIS A O 1
ATOM 609 N N . LYS A 1 90 ? -11.407 -26.872 57.379 1.00 94.12 90 LYS A N 1
ATOM 610 C CA . LYS A 1 90 ? -10.459 -27.742 58.089 1.00 94.12 90 LYS A CA 1
ATOM 611 C C . LYS A 1 90 ? -10.794 -27.887 59.578 1.00 94.12 90 LYS A C 1
ATOM 613 O O . LYS A 1 90 ? -10.741 -28.991 60.117 1.00 94.12 90 LYS A O 1
ATOM 618 N N . MET A 1 91 ? -11.185 -26.799 60.247 1.00 94.06 91 MET A N 1
ATOM 619 C CA . MET A 1 91 ? -11.588 -26.840 61.659 1.00 94.06 91 MET A CA 1
ATOM 620 C C . MET A 1 91 ? -12.941 -27.529 61.846 1.00 94.06 91 MET A C 1
ATOM 622 O O . MET A 1 91 ? -13.098 -28.314 62.777 1.00 94.06 91 MET A O 1
ATOM 626 N N . ARG A 1 92 ? -13.913 -27.320 60.951 1.00 93.06 92 ARG A N 1
ATOM 627 C CA . ARG A 1 92 ? -15.190 -28.054 60.992 1.00 93.06 92 ARG A CA 1
ATOM 628 C C . ARG A 1 92 ? -15.003 -29.553 60.788 1.00 93.06 92 ARG A C 1
ATOM 630 O O . ARG A 1 92 ? -15.680 -30.333 61.447 1.00 93.06 92 ARG A O 1
ATOM 637 N N . GLU A 1 93 ? -14.082 -29.949 59.918 1.00 93.62 93 GLU A N 1
ATOM 638 C CA . GLU A 1 93 ? -13.745 -31.351 59.689 1.00 93.62 93 GLU A CA 1
ATOM 639 C C . GLU A 1 93 ? -13.043 -31.965 60.910 1.00 93.62 93 GLU A C 1
ATOM 641 O O . GLU A 1 93 ? -13.475 -33.004 61.415 1.00 93.62 93 GLU A O 1
ATOM 646 N N . LYS A 1 94 ? -12.032 -31.281 61.467 1.00 93.12 94 LYS A N 1
ATOM 647 C CA . LYS A 1 94 ? -11.322 -31.730 62.678 1.00 93.12 94 LYS A CA 1
ATOM 648 C C . LYS A 1 94 ? -12.226 -31.828 63.905 1.00 93.12 94 LYS A C 1
ATOM 650 O O . LYS A 1 94 ? -12.095 -32.774 64.676 1.00 93.12 94 LYS A O 1
ATOM 655 N N . PHE A 1 95 ? -13.148 -30.884 64.083 1.00 92.25 95 PHE A N 1
ATOM 656 C CA . PHE A 1 95 ? -14.120 -30.883 65.179 1.00 92.25 95 PHE A CA 1
ATOM 657 C C . PHE A 1 95 ? -15.467 -31.498 64.781 1.00 92.25 95 PHE A C 1
ATOM 659 O O . PHE A 1 95 ? -16.446 -31.309 65.497 1.00 92.25 95 PHE A O 1
ATOM 666 N N . SER A 1 96 ? -15.543 -32.256 63.682 1.00 88.88 96 SER A N 1
ATOM 667 C CA . SER A 1 96 ? -16.798 -32.831 63.161 1.00 88.88 96 SER A CA 1
ATOM 668 C C . SER A 1 96 ? -17.557 -33.673 64.191 1.00 88.88 96 SER A C 1
ATOM 670 O O . SER A 1 96 ? -18.783 -33.621 64.246 1.00 88.88 96 SER A O 1
ATOM 672 N N . TYR A 1 97 ? -16.833 -34.360 65.079 1.00 85.81 97 TYR A N 1
ATOM 673 C CA . TYR A 1 97 ? -17.396 -35.144 66.182 1.00 85.81 97 TYR A CA 1
ATOM 674 C C . TYR A 1 97 ? -18.104 -34.296 67.263 1.00 85.81 97 TYR A C 1
ATOM 676 O O . TYR A 1 97 ? -18.927 -34.825 68.004 1.00 85.81 97 TYR A O 1
ATOM 684 N N . LEU A 1 98 ? -17.817 -32.989 67.343 1.00 77.25 98 LEU A N 1
ATOM 685 C CA . LEU A 1 98 ? -18.487 -32.003 68.213 1.00 77.25 98 LEU A CA 1
ATOM 686 C C . LEU A 1 98 ? -19.377 -31.023 67.424 1.00 77.25 98 LEU A C 1
ATOM 688 O O . LEU A 1 98 ? -20.247 -30.370 67.999 1.00 77.25 98 LEU A O 1
ATOM 692 N N . ALA A 1 99 ? -19.156 -30.902 66.113 1.00 61.22 99 ALA A N 1
ATOM 693 C CA . ALA A 1 99 ? -19.763 -29.909 65.227 1.00 61.22 99 ALA A CA 1
ATOM 694 C C . ALA A 1 99 ? -21.083 -30.355 64.576 1.00 61.22 99 ALA A C 1
ATOM 696 O O . ALA A 1 99 ? -21.530 -29.729 63.614 1.00 61.22 99 ALA A O 1
ATOM 697 N N . ALA A 1 100 ? -21.727 -31.403 65.096 1.00 74.12 100 ALA A N 1
ATOM 698 C CA . ALA A 1 100 ? -23.102 -31.747 64.725 1.00 74.12 100 ALA A CA 1
ATOM 699 C C . ALA A 1 100 ? -24.112 -30.669 65.173 1.00 74.12 100 ALA A C 1
ATOM 701 O O . ALA A 1 100 ? -25.165 -30.520 64.559 1.00 74.12 100 ALA A O 1
ATOM 702 N N . ASP A 1 101 ? -23.777 -29.896 66.212 1.00 81.62 101 ASP A N 1
ATOM 703 C CA . ASP A 1 101 ? -24.566 -28.757 66.682 1.00 81.62 101 ASP A CA 1
ATOM 704 C C . ASP A 1 101 ? -24.206 -27.479 65.899 1.00 81.62 101 ASP A C 1
ATOM 706 O O . ASP A 1 101 ? -23.031 -27.118 65.752 1.00 81.62 101 ASP A O 1
ATOM 710 N N . PHE A 1 102 ? -25.230 -26.770 65.416 1.00 84.19 102 PHE A N 1
ATOM 711 C CA . PHE A 1 102 ? -25.101 -25.491 64.713 1.00 84.19 102 PHE A CA 1
ATOM 712 C C . PHE A 1 102 ? -24.323 -24.465 65.548 1.00 84.19 102 PHE A C 1
ATOM 714 O O . PHE A 1 102 ? -23.500 -23.720 65.014 1.00 84.19 102 PHE A O 1
ATOM 721 N N . LYS A 1 103 ? -24.506 -24.485 66.874 1.00 84.56 103 LYS A N 1
ATOM 722 C CA . LYS A 1 103 ? -23.827 -23.565 67.795 1.00 84.56 103 LYS A CA 1
ATOM 723 C C . LYS A 1 103 ? -22.310 -23.783 67.817 1.00 84.56 103 LYS A C 1
ATOM 725 O O . LYS A 1 103 ? -21.540 -22.826 67.821 1.00 84.56 103 LYS A O 1
ATOM 730 N N . THR A 1 104 ? -21.862 -25.035 67.747 1.00 86.38 104 THR A N 1
ATOM 731 C CA . THR A 1 104 ? -20.438 -25.387 67.640 1.00 86.38 104 THR A CA 1
ATOM 732 C C . THR A 1 104 ? -19.860 -24.914 66.302 1.00 86.38 104 THR A C 1
ATOM 734 O O . THR A 1 104 ? -18.760 -24.363 66.270 1.00 86.38 104 THR A O 1
ATOM 737 N N . GLN A 1 105 ? -20.599 -25.065 65.195 1.00 89.69 105 GLN A N 1
ATOM 738 C CA . GLN A 1 105 ? -20.161 -24.595 63.870 1.00 89.69 105 GLN A CA 1
ATOM 739 C C . GLN A 1 105 ? -20.022 -23.071 63.795 1.00 89.69 105 GLN A C 1
ATOM 741 O O . GLN A 1 105 ? -19.138 -22.569 63.090 1.00 89.69 105 GLN A O 1
ATOM 746 N N . GLU A 1 106 ? -20.875 -22.346 64.519 1.00 90.44 106 GLU A N 1
ATOM 747 C CA . GLU A 1 106 ? -20.803 -20.894 64.652 1.00 90.44 106 GLU A CA 1
ATOM 748 C C . GLU A 1 106 ? -19.587 -20.465 65.485 1.00 90.44 106 GLU A C 1
ATOM 750 O O . GLU A 1 106 ? -18.824 -19.607 65.041 1.00 90.44 106 GLU A O 1
ATOM 755 N N . ILE A 1 107 ? -19.337 -21.116 66.629 1.00 90.50 107 ILE A N 1
ATOM 756 C CA . ILE A 1 107 ? -18.152 -20.859 67.469 1.00 90.50 107 ILE A CA 1
ATOM 757 C C . ILE A 1 107 ? -16.862 -21.079 66.667 1.00 90.50 107 ILE A C 1
ATOM 759 O O . ILE A 1 107 ? -15.964 -20.239 66.707 1.00 90.50 107 ILE A O 1
ATOM 763 N N . ILE A 1 108 ? -16.787 -22.162 65.884 1.00 92.00 108 ILE A N 1
ATOM 764 C CA . ILE A 1 108 ? -15.647 -22.442 64.998 1.00 92.00 108 ILE A CA 1
ATOM 765 C C . ILE A 1 108 ? -15.473 -21.320 63.963 1.00 92.00 108 ILE A C 1
ATOM 767 O O . ILE A 1 108 ? -14.360 -20.843 63.759 1.00 92.00 108 ILE A O 1
ATOM 771 N N . GLY A 1 109 ? -16.559 -20.866 63.327 1.00 91.38 109 GLY A N 1
ATOM 772 C CA . GLY A 1 109 ? -16.508 -19.777 62.348 1.00 91.38 109 GLY A CA 1
ATOM 773 C C . GLY A 1 109 ? -16.018 -18.458 62.951 1.00 91.38 109 GLY A C 1
ATOM 774 O O . GLY A 1 109 ? -15.132 -17.816 62.390 1.00 91.38 109 GLY A O 1
ATOM 775 N N . GLN A 1 110 ? -16.545 -18.079 64.116 1.00 93.50 110 GLN A N 1
ATOM 776 C CA . GLN A 1 110 ? -16.172 -16.841 64.805 1.00 93.50 110 GLN A CA 1
ATOM 777 C C . GLN A 1 110 ? -14.706 -16.842 65.254 1.00 93.50 110 GLN A C 1
ATOM 779 O O . GLN A 1 110 ? -14.019 -15.834 65.091 1.00 93.50 110 GLN A O 1
ATOM 784 N N . GLU A 1 111 ? -14.210 -17.965 65.779 1.00 93.88 111 GLU A N 1
ATOM 785 C CA . GLU A 1 111 ? -12.808 -18.091 66.196 1.00 93.88 111 GLU A CA 1
ATOM 786 C C . GLU A 1 111 ? -11.842 -18.038 65.008 1.00 93.88 111 GLU A C 1
ATOM 788 O O . GLU A 1 111 ? -10.812 -17.372 65.091 1.00 93.88 111 GLU A O 1
ATOM 793 N N . VAL A 1 112 ? -12.187 -18.656 63.871 1.00 93.62 112 VAL A N 1
ATOM 794 C CA . VAL A 1 112 ? -11.367 -18.584 62.648 1.00 93.62 112 VAL A CA 1
ATOM 795 C C . VAL A 1 112 ? -11.320 -17.172 62.086 1.00 93.62 112 VAL A C 1
ATOM 797 O O . VAL A 1 112 ? -10.232 -16.675 61.794 1.00 93.62 112 VAL A O 1
ATOM 800 N N . VAL A 1 113 ? -12.462 -16.492 61.994 1.00 92.88 113 VAL A N 1
ATOM 801 C CA . VAL A 1 113 ? -12.517 -15.096 61.536 1.00 92.88 113 VAL A CA 1
ATOM 802 C C . VAL A 1 113 ? -11.704 -14.199 62.473 1.00 92.88 113 VAL A C 1
ATOM 804 O O . VAL A 1 113 ? -10.868 -13.425 62.012 1.00 92.88 113 VAL A O 1
ATOM 807 N N . SER A 1 114 ? -11.901 -14.325 63.789 1.00 92.12 114 SER A N 1
ATOM 808 C CA . SER A 1 114 ? -11.180 -13.528 64.785 1.00 92.12 114 SER A CA 1
ATOM 809 C C . SER A 1 114 ? -9.670 -13.758 64.706 1.00 92.12 114 SER A C 1
ATOM 811 O O . SER A 1 114 ? -8.898 -12.800 64.657 1.00 92.12 114 SER A O 1
ATOM 813 N N . TRP A 1 115 ? -9.237 -15.014 64.606 1.00 94.19 115 TRP A N 1
ATOM 814 C CA . TRP A 1 115 ? -7.824 -15.364 64.541 1.00 94.19 115 TRP A CA 1
ATOM 815 C C . TRP A 1 115 ? -7.148 -14.863 63.258 1.00 94.19 115 TRP A C 1
ATOM 817 O O . TRP A 1 115 ? -6.092 -14.231 63.351 1.00 94.19 115 TRP A O 1
ATOM 827 N N . VAL A 1 116 ? -7.779 -15.060 62.089 1.00 92.19 116 VAL A N 1
ATOM 828 C CA . VAL A 1 116 ? -7.288 -14.559 60.790 1.00 92.19 116 VAL A CA 1
ATOM 829 C C . VAL A 1 116 ? -7.227 -13.032 60.789 1.00 92.19 116 VAL A C 1
ATOM 831 O O . VAL A 1 116 ? -6.300 -12.458 60.215 1.00 92.19 116 VAL A O 1
ATOM 834 N N . MET A 1 117 ? -8.172 -12.355 61.451 1.00 90.31 117 MET A N 1
ATOM 835 C CA . MET A 1 117 ? -8.187 -10.894 61.564 1.00 90.31 117 MET A CA 1
ATOM 836 C C . MET A 1 117 ? -7.074 -10.351 62.472 1.00 90.31 117 MET A C 1
ATOM 838 O O . MET A 1 117 ? -6.466 -9.332 62.139 1.00 90.31 117 MET A O 1
ATOM 842 N N . SER A 1 118 ? -6.751 -11.056 63.560 1.00 90.69 118 SER A N 1
ATOM 843 C CA . SER A 1 118 ? -5.698 -10.671 64.510 1.00 90.69 118 SER A CA 1
ATOM 844 C C . SER A 1 118 ? -4.270 -11.037 64.080 1.00 90.69 118 SER A C 1
ATOM 846 O O . SER A 1 118 ? -3.330 -10.480 64.640 1.00 90.69 118 SER A O 1
ATOM 848 N N . HIS A 1 119 ? -4.084 -11.921 63.090 1.00 89.50 119 HIS A N 1
ATOM 849 C CA . HIS A 1 119 ? -2.760 -12.356 62.617 1.00 89.50 119 HIS A CA 1
ATOM 850 C C . HIS A 1 119 ? -2.594 -12.092 61.109 1.00 89.50 119 HIS A C 1
ATOM 852 O O . HIS A 1 119 ? -2.802 -12.990 60.295 1.00 89.50 119 HIS A O 1
ATOM 858 N N . PRO A 1 120 ? -2.204 -10.869 60.698 1.00 81.69 120 PRO A N 1
ATOM 859 C CA . PRO A 1 120 ? -2.133 -10.469 59.285 1.00 81.69 120 PRO A CA 1
ATOM 860 C C . PRO A 1 120 ? -1.035 -11.160 58.448 1.00 81.69 120 PRO A C 1
ATOM 862 O O . PRO A 1 120 ? -0.880 -10.833 57.277 1.00 81.69 120 PRO A O 1
ATOM 865 N N . GLY A 1 121 ? -0.294 -12.116 59.016 1.00 84.81 121 GLY A N 1
ATOM 866 C CA . GLY A 1 121 ? 0.668 -12.974 58.312 1.00 84.81 121 GLY A CA 1
ATOM 867 C C . GLY A 1 121 ? 0.474 -14.464 58.596 1.00 84.81 121 GLY A C 1
ATOM 868 O O . GLY A 1 121 ? 1.399 -15.239 58.385 1.00 84.81 121 GLY A O 1
ATOM 869 N N . ALA A 1 122 ? -0.692 -14.849 59.124 1.00 83.56 122 ALA A N 1
ATOM 870 C CA . ALA A 1 122 ? -0.996 -16.232 59.454 1.00 83.56 122 ALA A CA 1
ATOM 871 C C . ALA A 1 122 ? -0.914 -17.131 58.218 1.00 83.56 122 ALA A C 1
ATOM 873 O O . ALA A 1 122 ? -1.537 -16.854 57.190 1.00 83.56 122 ALA A O 1
ATOM 874 N N . THR A 1 123 ? -0.185 -18.231 58.353 1.00 86.44 123 THR A N 1
ATOM 875 C CA . THR A 1 123 ? -0.156 -19.303 57.357 1.00 86.44 123 THR A CA 1
ATOM 876 C C . THR A 1 123 ? -0.928 -20.514 57.875 1.00 86.44 123 THR A C 1
ATOM 878 O O . THR A 1 123 ? -1.306 -20.585 59.045 1.00 86.44 123 THR A O 1
ATOM 881 N N . GLU A 1 124 ? -1.192 -21.493 57.009 1.00 81.56 124 GLU A N 1
ATOM 882 C CA . GLU A 1 124 ? -1.872 -22.729 57.418 1.00 81.56 124 GLU A CA 1
ATOM 883 C C . GLU A 1 124 ? -1.072 -23.523 58.475 1.00 81.56 124 GLU A C 1
ATOM 885 O O . GLU A 1 124 ? -1.646 -24.282 59.263 1.00 81.56 124 GLU A O 1
ATOM 890 N N . GLU A 1 125 ? 0.245 -23.316 58.532 1.00 82.00 125 GLU A N 1
ATOM 891 C CA . GLU A 1 125 ? 1.163 -23.956 59.480 1.00 82.00 125 GLU A CA 1
ATOM 892 C C . GLU A 1 125 ? 0.910 -23.499 60.931 1.00 82.00 125 GLU A C 1
ATOM 894 O O . GLU A 1 125 ? 1.076 -24.284 61.864 1.00 82.00 125 GLU A O 1
ATOM 899 N N . ASP A 1 126 ? 0.358 -22.295 61.126 1.00 84.38 126 ASP A N 1
ATOM 900 C CA . ASP A 1 126 ? 0.031 -21.729 62.445 1.00 84.38 126 ASP A CA 1
ATOM 901 C C . ASP A 1 126 ? -1.322 -22.222 63.011 1.00 84.38 126 ASP A C 1
ATOM 903 O O . ASP A 1 126 ? -1.798 -21.757 64.054 1.00 84.38 126 ASP A O 1
ATOM 907 N N . SER A 1 127 ? -1.952 -23.201 62.349 1.00 87.38 127 SER A N 1
ATOM 908 C CA . SER A 1 127 ? -3.280 -23.740 62.693 1.00 87.38 127 SER A CA 1
ATOM 909 C C . SER A 1 127 ? -3.380 -24.393 64.081 1.00 87.38 127 SER A C 1
ATOM 911 O O . SER A 1 127 ? -4.477 -24.537 64.618 1.00 87.38 127 SER A O 1
ATOM 913 N N . SER A 1 128 ? -2.258 -24.719 64.724 1.00 90.88 128 SER A N 1
ATOM 914 C CA . SER A 1 128 ? -2.265 -25.320 66.067 1.00 90.88 128 SER A CA 1
ATOM 915 C C . SER A 1 128 ? -2.773 -24.351 67.148 1.00 90.88 128 SER A C 1
ATOM 917 O O . SER A 1 128 ? -3.515 -24.751 68.041 1.00 90.88 128 SER A O 1
ATOM 919 N N . SER A 1 129 ? -2.456 -23.053 67.043 1.00 90.19 129 SER A N 1
ATOM 920 C CA . SER A 1 129 ? -2.862 -22.053 68.049 1.00 90.19 129 SER A CA 1
ATOM 921 C C . SER A 1 129 ? -4.374 -21.797 68.059 1.00 90.19 129 SER A C 1
ATOM 923 O O . SER A 1 129 ? -4.966 -21.542 69.111 1.00 90.19 129 SER A O 1
ATOM 925 N N . ILE A 1 130 ? -5.017 -21.876 66.892 1.00 93.12 130 ILE A N 1
ATOM 926 C CA . ILE A 1 130 ? -6.469 -21.732 66.777 1.00 93.12 130 ILE A CA 1
ATOM 927 C C . ILE A 1 130 ? -7.207 -23.002 67.227 1.00 93.12 130 ILE A C 1
ATOM 929 O O . ILE A 1 130 ? -8.276 -22.898 67.828 1.00 93.12 130 ILE A O 1
ATOM 933 N N . GLU A 1 131 ? -6.629 -24.190 67.025 1.00 93.50 131 GLU A N 1
ATOM 934 C CA . GLU A 1 131 ? -7.202 -25.446 67.528 1.00 93.50 131 GLU A CA 1
ATOM 935 C C . GLU A 1 131 ? -7.357 -25.431 69.050 1.00 93.50 131 GLU A C 1
ATOM 937 O O . GLU A 1 131 ? -8.406 -25.826 69.564 1.00 93.50 131 GLU A O 1
ATOM 942 N N . ASP A 1 132 ? -6.357 -24.925 69.770 1.00 91.75 132 ASP A N 1
ATOM 943 C CA . ASP A 1 132 ? -6.402 -24.830 71.230 1.00 91.75 132 ASP A CA 1
ATOM 944 C C . ASP A 1 132 ? -7.448 -23.816 71.714 1.00 91.75 132 ASP A C 1
ATOM 946 O O . ASP A 1 132 ? -8.169 -24.079 72.681 1.00 91.75 132 ASP A O 1
ATOM 950 N N . LYS A 1 133 ? -7.610 -22.690 71.004 1.00 90.06 133 LYS A N 1
ATOM 951 C CA . LYS A 1 133 ? -8.658 -21.694 71.298 1.00 90.06 133 LYS A CA 1
ATOM 952 C C . LYS A 1 133 ? -10.062 -22.247 71.075 1.00 90.06 133 LYS A C 1
ATOM 954 O O . LYS A 1 133 ? -10.931 -22.071 71.932 1.00 90.06 133 LYS A O 1
ATOM 959 N N . ILE A 1 134 ? -10.275 -22.962 69.969 1.00 90.81 134 ILE A N 1
ATOM 960 C CA . ILE A 1 134 ? -11.556 -23.616 69.679 1.00 90.81 134 ILE A CA 1
ATOM 961 C C . ILE A 1 134 ? -11.854 -24.678 70.747 1.00 90.81 134 ILE A C 1
ATOM 963 O O . ILE A 1 134 ? -12.955 -24.684 71.296 1.00 90.81 134 ILE A O 1
ATOM 967 N N . ARG A 1 135 ? -10.879 -25.521 71.127 1.00 91.94 135 ARG A N 1
ATOM 968 C CA . ARG A 1 135 ? -11.054 -26.501 72.219 1.00 91.94 135 ARG A CA 1
ATOM 969 C C . ARG A 1 135 ? -11.436 -25.826 73.532 1.00 91.94 135 ARG A C 1
ATOM 971 O O . ARG A 1 135 ? -12.410 -26.240 74.154 1.00 91.94 135 ARG A O 1
ATOM 978 N N . ALA A 1 136 ? -10.720 -24.778 73.939 1.00 88.19 136 ALA A N 1
ATOM 979 C CA . ALA A 1 136 ? -11.001 -24.067 75.183 1.00 88.19 136 ALA A CA 1
ATOM 980 C C . ALA A 1 136 ? -12.427 -23.489 75.205 1.00 88.19 136 ALA A C 1
ATOM 982 O O . ALA A 1 136 ? -13.149 -23.640 76.194 1.00 88.19 136 ALA A O 1
ATOM 983 N N . ARG A 1 137 ? -12.872 -22.883 74.097 1.00 85.62 137 ARG A N 1
ATOM 984 C CA . ARG A 1 137 ? -14.195 -22.251 74.009 1.00 85.62 137 ARG A CA 1
ATOM 985 C C . ARG A 1 137 ? -15.336 -23.265 73.932 1.00 85.62 137 ARG A C 1
ATOM 987 O O . ARG A 1 137 ? -16.377 -23.053 74.553 1.00 85.62 137 ARG A O 1
ATOM 994 N N . LEU A 1 138 ? -15.135 -24.388 73.243 1.00 86.69 138 LEU A N 1
ATOM 995 C CA . LEU A 1 138 ? -16.112 -25.479 73.201 1.00 86.69 138 LEU A CA 1
ATOM 996 C C . LEU A 1 138 ? -16.274 -26.159 74.566 1.00 86.69 138 LEU A C 1
ATOM 998 O O . LEU A 1 138 ? -17.399 -26.448 74.972 1.00 86.69 138 LEU A O 1
ATOM 1002 N N . VAL A 1 139 ? -15.182 -26.332 75.317 1.00 84.44 139 VAL A N 1
ATOM 1003 C CA . VAL A 1 139 ? -15.233 -26.844 76.693 1.00 84.44 139 VAL A CA 1
ATOM 1004 C C . VAL A 1 139 ? -16.048 -25.896 77.581 1.00 84.44 139 VAL A C 1
ATOM 1006 O O . VAL A 1 139 ? -16.996 -26.340 78.225 1.00 84.44 139 VAL A O 1
ATOM 1009 N N . ILE A 1 140 ? -15.794 -24.584 77.543 1.00 78.62 140 ILE A N 1
ATOM 1010 C CA . ILE A 1 140 ? -16.558 -23.592 78.328 1.00 78.62 140 ILE A CA 1
ATOM 1011 C C . ILE A 1 140 ? -18.048 -23.574 77.938 1.00 78.62 140 ILE A C 1
ATOM 1013 O O . ILE A 1 140 ? -18.913 -23.542 78.818 1.00 78.62 140 ILE A O 1
ATOM 1017 N N . SER A 1 141 ? -18.364 -23.655 76.640 1.00 74.25 141 SER A N 1
ATOM 1018 C CA . SER A 1 141 ? -19.750 -23.693 76.148 1.00 74.25 141 SER A CA 1
ATOM 1019 C C . SER A 1 141 ? -20.501 -24.962 76.568 1.00 74.25 141 SER A C 1
ATOM 1021 O O . SER A 1 141 ? -21.722 -24.924 76.709 1.00 74.25 141 SER A O 1
ATOM 1023 N N . SER A 1 142 ? -19.802 -26.082 76.770 1.00 67.69 142 SER A N 1
ATOM 1024 C CA . SER A 1 142 ? -20.415 -27.337 77.224 1.00 67.69 142 SER A CA 1
ATOM 1025 C C . SER A 1 142 ? -20.774 -27.335 78.718 1.00 67.69 142 SER A C 1
ATOM 1027 O O . SER A 1 142 ? -21.709 -28.024 79.122 1.00 67.69 142 SER A O 1
ATOM 1029 N N . TYR A 1 143 ? -20.108 -26.503 79.531 1.00 61.09 143 TYR A N 1
ATOM 1030 C CA . TYR A 1 143 ? -20.389 -26.367 80.967 1.00 61.09 143 TYR A CA 1
ATOM 1031 C C . TYR A 1 143 ? -21.448 -25.308 81.307 1.00 61.09 143 TYR A C 1
ATOM 1033 O O . TYR A 1 143 ? -22.036 -25.365 82.383 1.00 61.09 143 TYR A O 1
ATOM 1041 N N . SER A 1 144 ? -21.744 -24.374 80.400 1.00 54.91 144 SER A N 1
ATOM 1042 C CA . SER A 1 144 ? -22.676 -23.256 80.641 1.00 54.91 144 SER A CA 1
ATOM 1043 C C . SER A 1 144 ? -24.147 -23.565 80.307 1.00 54.91 144 SER A C 1
ATOM 1045 O O . SER A 1 144 ? -25.009 -22.712 80.478 1.00 54.91 144 SER A O 1
ATOM 1047 N N . ASN A 1 145 ? -24.465 -24.799 79.898 1.00 46.66 145 ASN A N 1
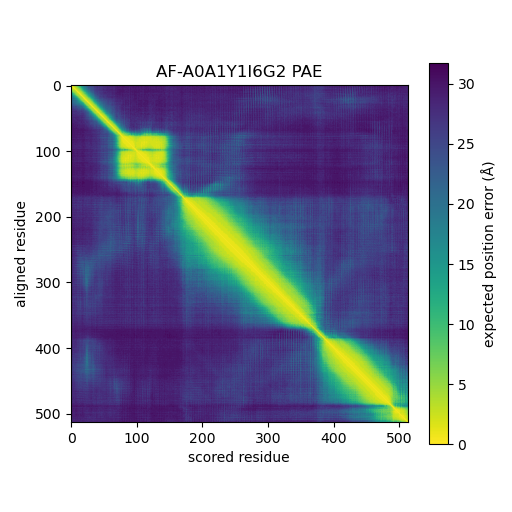ATOM 1048 C CA . ASN A 1 145 ? -25.842 -25.271 79.667 1.00 46.66 145 ASN A CA 1
ATOM 1049 C C . ASN A 1 145 ? -26.448 -26.015 80.877 1.00 46.66 145 ASN A C 1
ATOM 1051 O O . ASN A 1 145 ? -27.428 -26.746 80.735 1.00 46.66 145 ASN A O 1
ATOM 1055 N N . ARG A 1 146 ? -25.865 -25.851 82.073 1.00 40.38 146 ARG A N 1
ATOM 1056 C CA . ARG A 1 146 ? -26.293 -26.529 83.305 1.00 40.38 146 ARG A CA 1
ATOM 1057 C C . ARG A 1 146 ? -26.743 -25.579 84.421 1.00 40.38 146 ARG A C 1
ATOM 1059 O O . ARG A 1 146 ? -26.630 -25.940 85.582 1.00 40.38 146 ARG A O 1
ATOM 1066 N N . ASP A 1 147 ? -27.318 -24.427 84.079 1.00 36.97 147 ASP A N 1
ATOM 1067 C CA . ASP A 1 147 ? -28.074 -23.599 85.030 1.00 36.97 147 ASP A CA 1
ATOM 1068 C C . ASP A 1 147 ? -29.571 -23.885 84.891 1.00 36.97 147 ASP A C 1
ATOM 1070 O O . ASP A 1 147 ? -30.329 -23.203 84.203 1.00 36.97 147 ASP A O 1
ATOM 1074 N N . SER A 1 148 ? -29.984 -24.974 85.537 1.00 40.91 148 SER A N 1
ATOM 1075 C CA . SER A 1 148 ? -31.374 -25.170 85.937 1.00 40.91 148 SER A CA 1
ATOM 1076 C C . SER A 1 148 ? -31.637 -24.320 87.179 1.00 40.91 148 SER A C 1
ATOM 1078 O O . SER A 1 148 ? -30.853 -24.335 88.124 1.00 40.91 148 SER A O 1
ATOM 1080 N N . CYS A 1 149 ? -32.738 -23.576 87.130 1.00 38.34 149 CYS A N 1
ATOM 1081 C CA . CYS A 1 149 ? -33.341 -22.762 88.179 1.00 38.34 149 CYS A CA 1
ATOM 1082 C C . CYS A 1 149 ? -33.132 -23.279 89.618 1.00 38.34 149 CYS A C 1
ATOM 1084 O O . CYS A 1 149 ? -33.377 -24.458 89.878 1.00 38.34 149 CYS A O 1
ATOM 1086 N N . PRO A 1 150 ? -32.835 -22.402 90.596 1.00 40.72 150 PRO A N 1
ATOM 1087 C CA . PRO A 1 150 ? -33.178 -22.674 91.977 1.00 40.72 150 PRO A CA 1
ATOM 1088 C C . PRO A 1 150 ? -34.656 -22.313 92.167 1.00 40.72 150 PRO A C 1
ATOM 1090 O O . PRO A 1 150 ? -35.004 -21.145 92.342 1.00 40.72 150 PRO A O 1
ATOM 1093 N N . ASP A 1 151 ? -35.532 -23.316 92.112 1.00 35.78 151 ASP A N 1
ATOM 1094 C CA . ASP A 1 151 ? -36.864 -23.199 92.701 1.00 35.78 151 ASP A CA 1
ATOM 1095 C C . ASP A 1 151 ? -36.700 -22.928 94.200 1.00 35.78 151 ASP A C 1
ATOM 1097 O O . ASP A 1 151 ? -36.114 -23.712 94.948 1.00 35.78 151 ASP A O 1
ATOM 1101 N N . THR A 1 152 ? -37.205 -21.783 94.632 1.00 41.78 152 THR A N 1
ATOM 1102 C CA . THR A 1 152 ? -37.376 -21.385 96.025 1.00 41.78 152 THR A CA 1
ATOM 1103 C C . THR A 1 152 ? -38.706 -21.934 96.552 1.00 41.78 152 THR A C 1
ATOM 1105 O O . THR A 1 152 ? -39.757 -21.393 96.208 1.00 41.78 152 THR A O 1
ATOM 1108 N N . PRO A 1 153 ? -38.739 -22.940 97.448 1.00 43.34 153 PRO A N 1
ATOM 1109 C CA . PRO A 1 153 ? -39.917 -23.186 98.263 1.00 43.34 153 PRO A CA 1
ATOM 1110 C C . PRO A 1 153 ? -39.801 -22.354 99.545 1.00 43.34 153 PRO A C 1
ATOM 1112 O O . PRO A 1 153 ? -39.358 -22.831 100.587 1.00 43.34 153 PRO A O 1
ATOM 1115 N N . THR A 1 154 ? -40.217 -21.089 99.489 1.00 39.09 154 THR A N 1
ATOM 1116 C CA . THR A 1 154 ? -40.469 -20.307 100.708 1.00 39.09 154 THR A CA 1
ATOM 1117 C C . THR A 1 154 ? -41.864 -20.661 101.218 1.00 39.09 154 THR A C 1
ATOM 1119 O O . THR A 1 154 ? -42.839 -19.975 100.925 1.00 39.09 154 THR A O 1
ATOM 1122 N N . SER A 1 155 ? -41.979 -21.751 101.977 1.00 34.59 155 SER A N 1
ATOM 1123 C CA . SER A 1 155 ? -43.134 -21.989 102.846 1.00 34.59 155 SER A CA 1
ATOM 1124 C C . SER A 1 155 ? -42.639 -22.089 104.283 1.00 34.59 155 SER A C 1
ATOM 1126 O O . SER A 1 155 ? -42.112 -23.105 104.729 1.00 34.59 155 SER A O 1
ATOM 1128 N N . LEU A 1 156 ? -42.751 -20.958 104.977 1.00 38.06 156 LEU A N 1
ATOM 1129 C CA . LEU A 1 156 ? -42.527 -20.813 106.406 1.00 38.06 156 LEU A CA 1
ATOM 1130 C C . LEU A 1 156 ? -43.579 -21.630 107.161 1.00 38.06 156 LEU A C 1
ATOM 1132 O O . LEU A 1 156 ? -44.746 -21.251 107.232 1.00 38.06 156 LEU A O 1
ATOM 1136 N N . GLY A 1 157 ? -43.151 -22.745 107.742 1.00 32.91 157 GLY A N 1
ATOM 1137 C CA . GLY A 1 157 ? -43.907 -23.459 108.761 1.00 32.91 157 GLY A CA 1
ATOM 1138 C C . GLY A 1 157 ? -43.464 -23.048 110.164 1.00 32.91 157 GLY A C 1
ATOM 1139 O O . GLY A 1 157 ? -42.312 -23.290 110.517 1.00 32.91 157 GLY A O 1
ATOM 1140 N N . SER A 1 158 ? -44.398 -22.487 110.950 1.00 36.16 158 SER A N 1
ATOM 1141 C CA . SER A 1 158 ? -44.628 -22.687 112.407 1.00 36.16 158 SER A CA 1
ATOM 1142 C C . SER A 1 158 ? -45.093 -21.407 113.126 1.00 36.16 158 SER A C 1
ATOM 1144 O O . SER A 1 158 ? -44.704 -20.322 112.700 1.00 36.16 158 SER A O 1
ATOM 1146 N N . PRO A 1 159 ? -45.745 -21.483 114.312 1.00 55.75 159 PRO A N 1
ATOM 1147 C CA . PRO A 1 159 ? -46.568 -22.558 114.897 1.00 55.75 159 PRO A CA 1
ATOM 1148 C C . PRO A 1 159 ? -47.868 -22.025 115.576 1.00 55.75 159 PRO A C 1
ATOM 1150 O O . PRO A 1 159 ? -48.090 -20.823 115.638 1.00 55.75 159 PRO A O 1
ATOM 1153 N N . THR A 1 160 ? -48.660 -22.937 116.171 1.00 36.28 160 THR A N 1
ATOM 1154 C CA . THR A 1 160 ? -49.625 -22.789 117.306 1.00 36.28 160 THR A CA 1
ATOM 1155 C C . THR A 1 160 ? -51.109 -23.165 117.068 1.00 36.28 160 THR A C 1
ATOM 1157 O O . THR A 1 160 ? -51.910 -22.408 116.546 1.00 36.28 160 THR A O 1
ATOM 1160 N N . ARG A 1 161 ? -51.449 -24.389 117.519 1.00 39.00 161 ARG A N 1
ATOM 1161 C CA . ARG A 1 161 ? -52.473 -24.758 118.534 1.00 39.00 161 ARG A CA 1
ATOM 1162 C C . ARG A 1 161 ? -53.877 -24.105 118.490 1.00 39.00 161 ARG A C 1
ATOM 1164 O O . ARG A 1 161 ? -54.001 -22.937 118.815 1.00 39.00 161 ARG A O 1
ATOM 1171 N N . SER A 1 162 ? -54.934 -24.921 118.340 1.00 36.72 162 SER A N 1
ATOM 1172 C CA . SER A 1 162 ? -56.224 -24.823 119.079 1.00 36.72 162 SER A CA 1
ATOM 1173 C C . SER A 1 162 ? -57.155 -25.971 118.640 1.00 36.72 162 SER A C 1
ATOM 1175 O O . SER A 1 162 ? -57.478 -26.092 117.467 1.00 36.72 162 SER A O 1
ATOM 1177 N N . MET A 1 163 ? -57.297 -27.017 119.456 1.00 35.69 163 MET A N 1
ATOM 1178 C CA . MET A 1 163 ? -58.516 -27.359 120.210 1.00 35.69 163 MET A CA 1
ATOM 1179 C C . MET A 1 163 ? -59.787 -27.589 119.376 1.00 35.69 163 MET A C 1
ATOM 1181 O O . MET A 1 163 ? -60.347 -26.716 118.729 1.00 35.69 163 MET A O 1
ATOM 1185 N N . HIS A 1 164 ? -60.241 -28.831 119.489 1.00 41.25 164 HIS A N 1
ATOM 1186 C CA . HIS A 1 164 ? -61.493 -29.396 119.032 1.00 41.25 164 HIS A CA 1
ATOM 1187 C C . HIS A 1 164 ? -62.652 -28.791 119.848 1.00 41.25 164 HIS A C 1
ATOM 1189 O O . HIS A 1 164 ? -62.847 -29.159 121.005 1.00 41.25 164 HIS A O 1
ATOM 1195 N N . THR A 1 165 ? -63.438 -27.892 119.260 1.00 42.09 165 THR A N 1
ATOM 1196 C CA . THR A 1 165 ? -64.794 -27.581 119.733 1.00 42.09 165 THR A CA 1
ATOM 1197 C C . THR A 1 165 ? -65.754 -27.693 118.557 1.00 42.09 165 THR A C 1
ATOM 1199 O O . THR A 1 165 ? -65.522 -27.154 117.477 1.00 42.09 165 THR A O 1
ATOM 1202 N N . ARG A 1 166 ? -66.818 -28.479 118.750 1.00 43.72 166 ARG A N 1
ATOM 1203 C CA . ARG A 1 166 ? -67.936 -28.585 117.811 1.00 43.72 166 ARG A CA 1
ATOM 1204 C C . ARG A 1 166 ? -68.528 -27.184 117.591 1.00 43.72 166 ARG A C 1
ATOM 1206 O O . ARG A 1 166 ? -68.826 -26.534 118.592 1.00 43.72 166 ARG A O 1
ATOM 1213 N N . PRO A 1 167 ? -68.735 -26.741 116.342 1.00 43.91 167 PRO A N 1
ATOM 1214 C CA . PRO A 1 167 ? -69.503 -25.539 116.084 1.00 43.91 167 PRO A CA 1
ATOM 1215 C C . PRO A 1 167 ? -70.962 -25.833 116.431 1.00 43.91 167 PRO A C 1
ATOM 1217 O O . PRO A 1 167 ? -71.572 -26.747 115.881 1.00 43.91 167 PRO A O 1
ATOM 1220 N N . THR A 1 168 ? -71.505 -25.092 117.385 1.00 50.41 168 THR A N 1
ATOM 1221 C CA . THR A 1 168 ? -72.942 -24.834 117.439 1.00 50.41 168 THR A CA 1
ATOM 1222 C C . THR A 1 168 ? -73.272 -23.932 116.251 1.00 50.41 168 THR A C 1
ATOM 1224 O O . THR A 1 168 ? -72.631 -22.897 116.084 1.00 50.41 168 THR A O 1
ATOM 1227 N N . ASP A 1 169 ? -74.224 -24.338 115.412 1.00 53.50 169 ASP A N 1
ATOM 1228 C CA . ASP A 1 169 ? -74.568 -23.710 114.124 1.00 53.50 169 ASP A CA 1
ATOM 1229 C C . ASP A 1 169 ? -75.139 -22.268 114.215 1.00 53.50 169 ASP A C 1
ATOM 1231 O O . ASP A 1 169 ? -75.477 -21.693 113.183 1.00 53.50 169 ASP A O 1
ATOM 1235 N N . ASP A 1 170 ? -75.157 -21.647 115.402 1.00 54.59 170 ASP A N 1
ATOM 1236 C CA . ASP A 1 170 ? -75.780 -20.340 115.683 1.00 54.59 170 ASP A CA 1
ATOM 1237 C C . ASP A 1 170 ? -74.779 -19.238 116.113 1.00 54.59 170 ASP A C 1
ATOM 1239 O O . ASP A 1 170 ? -75.155 -18.283 116.790 1.00 54.59 170 ASP A O 1
ATOM 1243 N N . ASP A 1 171 ? -73.490 -19.348 115.761 1.00 59.41 171 ASP A N 1
ATOM 1244 C CA . ASP A 1 171 ? -72.505 -18.284 116.028 1.00 59.41 171 ASP A CA 1
ATOM 1245 C C . ASP A 1 171 ? -72.388 -17.327 114.826 1.00 59.41 171 ASP A C 1
ATOM 1247 O O . ASP A 1 171 ? -71.922 -17.696 113.740 1.00 59.41 171 ASP A O 1
ATOM 1251 N N . GLU A 1 172 ? -72.816 -16.076 115.010 1.00 66.31 172 GLU A N 1
ATOM 1252 C CA . GLU A 1 172 ? -72.837 -15.027 113.980 1.00 66.31 172 GLU A CA 1
ATOM 1253 C C . GLU A 1 172 ? -71.449 -14.795 113.349 1.00 66.31 172 GLU A C 1
ATOM 1255 O O . GLU A 1 172 ? -71.341 -14.473 112.161 1.00 66.31 172 GLU A O 1
ATOM 1260 N N . TRP A 1 173 ? -70.368 -15.064 114.090 1.00 68.75 173 TRP A N 1
ATOM 1261 C CA . TRP A 1 173 ? -68.993 -14.995 113.589 1.00 68.75 173 TRP A CA 1
ATOM 1262 C C . TRP A 1 173 ? -68.670 -16.053 112.529 1.00 68.75 173 TRP A C 1
ATOM 1264 O O . TRP A 1 173 ? -67.939 -15.767 111.57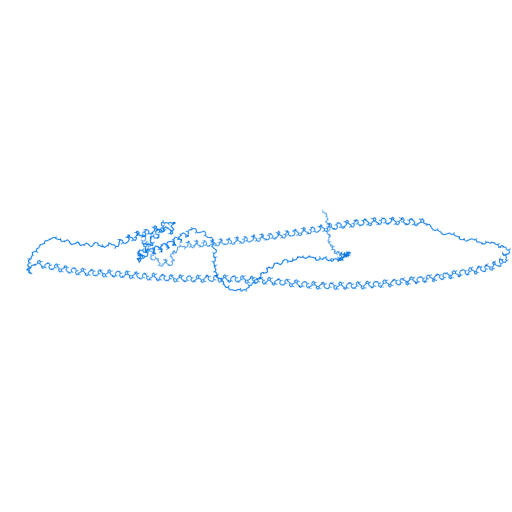6 1.00 68.75 173 TRP A O 1
ATOM 1274 N N . VAL A 1 174 ? -69.242 -17.255 112.638 1.00 73.62 174 VAL A N 1
ATOM 1275 C CA . VAL A 1 174 ? -69.090 -18.318 111.631 1.00 73.62 174 VAL A CA 1
ATOM 1276 C C . VAL A 1 174 ? -69.823 -17.933 110.345 1.00 73.62 174 VAL A C 1
ATOM 1278 O O . VAL A 1 174 ? -69.332 -18.198 109.247 1.00 73.62 174 VAL A O 1
ATOM 1281 N N . THR A 1 175 ? -70.960 -17.247 110.457 1.00 72.25 175 THR A N 1
ATOM 1282 C CA . THR A 1 175 ? -71.703 -16.714 109.306 1.00 72.25 175 THR A CA 1
ATOM 1283 C C . THR A 1 175 ? -70.927 -15.595 108.602 1.00 72.25 175 THR A C 1
ATOM 1285 O O . THR A 1 175 ? -70.820 -15.612 107.375 1.00 72.25 175 THR A O 1
ATOM 1288 N N . ILE A 1 176 ? -70.285 -14.687 109.347 1.00 77.19 176 ILE A N 1
ATOM 1289 C CA . ILE A 1 176 ? -69.387 -13.657 108.786 1.00 77.19 176 ILE A CA 1
ATOM 1290 C C . ILE A 1 176 ? -68.168 -14.297 108.097 1.00 77.19 176 ILE A C 1
ATOM 1292 O O . ILE A 1 176 ? -67.758 -13.865 107.016 1.00 77.19 176 ILE A O 1
ATOM 1296 N N . GLN A 1 177 ? -67.599 -15.361 108.669 1.00 77.50 177 GLN A N 1
ATOM 1297 C CA . GLN A 1 177 ? -66.509 -16.115 108.039 1.00 77.50 177 GLN A CA 1
ATOM 1298 C C . GLN A 1 177 ? -66.957 -16.831 106.756 1.00 77.50 177 GLN A C 1
ATOM 1300 O O . GLN A 1 177 ? -66.254 -16.786 105.749 1.00 77.50 177 GLN A O 1
ATOM 1305 N N . LYS A 1 178 ? -68.148 -17.442 106.739 1.00 79.50 178 LYS A N 1
ATOM 1306 C CA . LYS A 1 178 ? -68.718 -18.047 105.522 1.00 79.50 178 LYS A CA 1
ATOM 1307 C C . LYS A 1 178 ? -68.937 -16.992 104.434 1.00 79.50 178 LYS A C 1
ATOM 1309 O O . LYS A 1 178 ? -68.510 -17.204 103.301 1.00 79.50 178 LYS A O 1
ATOM 1314 N N . PHE A 1 179 ? -69.502 -15.835 104.788 1.00 85.75 179 PHE A N 1
ATOM 1315 C CA . PHE A 1 179 ? -69.707 -14.722 103.859 1.00 85.75 179 PHE A CA 1
ATOM 1316 C C . PHE A 1 179 ? -68.386 -14.162 103.309 1.00 85.75 179 PHE A C 1
ATOM 1318 O O . PHE A 1 179 ? -68.265 -13.948 102.106 1.00 85.75 179 PHE A O 1
ATOM 1325 N N . THR A 1 180 ? -67.358 -13.982 104.148 1.00 84.56 180 THR A N 1
ATOM 1326 C CA . THR A 1 180 ? -66.031 -13.518 103.690 1.00 84.56 180 THR A CA 1
ATOM 1327 C C . THR A 1 180 ? -65.338 -14.539 102.784 1.00 84.56 180 THR A C 1
ATOM 1329 O O . THR A 1 180 ? -64.722 -14.147 101.793 1.00 84.56 180 THR A O 1
ATOM 1332 N N . VAL A 1 181 ? -65.490 -15.842 103.050 1.00 85.06 181 VAL A N 1
ATOM 1333 C CA . VAL A 1 181 ? -65.012 -16.919 102.162 1.00 85.06 181 VAL A CA 1
ATOM 1334 C C . VAL A 1 181 ? -65.770 -16.934 100.830 1.00 85.06 181 VAL A C 1
ATOM 1336 O O . VAL A 1 181 ? -65.159 -17.157 99.784 1.00 85.06 181 VAL A O 1
ATOM 1339 N N . GLU A 1 182 ? -67.081 -16.691 100.823 1.00 84.88 182 GLU A N 1
ATOM 1340 C CA . GLU A 1 182 ? -67.870 -16.589 99.588 1.00 84.88 182 GLU A CA 1
ATOM 1341 C C . GLU A 1 182 ? -67.523 -15.341 98.767 1.00 84.88 182 GLU A C 1
ATOM 1343 O O . GLU A 1 182 ? -67.323 -15.452 97.556 1.00 84.88 182 GLU A O 1
ATOM 1348 N N . GLU A 1 183 ? -67.359 -14.180 99.406 1.00 87.69 183 GLU A N 1
ATOM 1349 C CA . GLU A 1 183 ? -66.844 -12.951 98.784 1.00 87.69 183 GLU A CA 1
ATOM 1350 C C . GLU A 1 183 ? -65.445 -13.172 98.188 1.00 87.69 183 GLU A C 1
ATOM 1352 O O . GLU A 1 183 ? -65.186 -12.761 97.056 1.00 87.69 183 GLU A O 1
ATOM 1357 N N . ALA A 1 184 ? -64.556 -13.872 98.903 1.00 86.44 184 ALA A N 1
ATOM 1358 C CA . ALA A 1 184 ? -63.229 -14.228 98.405 1.00 86.44 184 ALA A CA 1
ATOM 1359 C C . ALA A 1 184 ? -63.309 -15.159 97.185 1.00 86.44 184 ALA A C 1
ATOM 1361 O O . ALA A 1 184 ? -62.656 -14.895 96.179 1.00 86.44 184 ALA A O 1
ATOM 1362 N N . LYS A 1 185 ? -64.170 -16.186 97.209 1.00 90.62 185 LYS A N 1
ATOM 1363 C CA . LYS A 1 185 ? -64.422 -17.065 96.049 1.00 90.62 185 LYS A CA 1
ATOM 1364 C C . LYS A 1 185 ? -65.017 -16.307 94.862 1.00 90.62 185 LYS A C 1
ATOM 1366 O O . LYS A 1 185 ? -64.726 -16.643 93.712 1.00 90.62 185 LYS A O 1
ATOM 1371 N N . ARG A 1 186 ? -65.870 -15.307 95.110 1.00 90.75 186 ARG A N 1
ATOM 1372 C CA . ARG A 1 186 ? -66.437 -14.456 94.057 1.00 90.75 186 ARG A CA 1
ATOM 1373 C C . ARG A 1 186 ? -65.352 -13.588 93.423 1.00 90.75 186 ARG A C 1
ATOM 1375 O O . ARG A 1 186 ? -65.232 -13.590 92.201 1.00 90.75 186 ARG A O 1
ATOM 1382 N N . LYS A 1 187 ? -64.521 -12.935 94.242 1.00 90.62 187 LYS A N 1
ATOM 1383 C CA . LYS A 1 187 ? -63.361 -12.153 93.788 1.00 90.62 187 LYS A CA 1
ATOM 1384 C C . LYS A 1 187 ? -62.357 -13.015 93.027 1.00 90.62 187 LYS A C 1
ATOM 1386 O O . LYS A 1 187 ? -61.957 -12.627 91.941 1.00 90.62 187 LYS A O 1
ATOM 1391 N N . GLU A 1 188 ? -62.052 -14.220 93.505 1.00 91.00 188 GLU A N 1
ATOM 1392 C CA . GLU A 1 188 ? -61.162 -15.165 92.816 1.00 91.00 188 GLU A CA 1
ATOM 1393 C C . GLU A 1 188 ? -61.722 -15.582 91.443 1.00 91.00 188 GLU A C 1
ATOM 1395 O O . GLU A 1 188 ? -60.985 -15.677 90.461 1.00 91.00 188 GLU A O 1
ATOM 1400 N N . LYS A 1 189 ? -63.042 -15.802 91.327 1.00 91.62 189 LYS A N 1
ATOM 1401 C CA . LYS A 1 189 ? -63.689 -16.074 90.032 1.00 91.62 189 LYS A CA 1
ATOM 1402 C C . LYS A 1 189 ? -63.618 -14.873 89.088 1.00 91.62 189 LYS A C 1
ATOM 1404 O O . LYS A 1 189 ? -63.313 -15.067 87.912 1.00 91.62 189 LYS A O 1
ATOM 1409 N N . GLU A 1 190 ? -63.882 -13.664 89.580 1.00 92.25 190 GLU A N 1
ATOM 1410 C CA . GLU A 1 190 ? -63.765 -12.425 88.798 1.00 92.25 190 GLU A CA 1
ATOM 1411 C C . GLU A 1 190 ? -62.311 -12.173 88.355 1.00 92.25 190 GLU A C 1
ATOM 1413 O O . GLU A 1 190 ? -62.069 -11.810 87.205 1.00 92.25 190 GLU A O 1
ATOM 1418 N N . GLU A 1 191 ? -61.327 -12.408 89.224 1.00 91.56 191 GLU A N 1
ATOM 1419 C CA . GLU A 1 191 ? -59.899 -12.315 88.899 1.00 91.56 191 GLU A CA 1
ATOM 1420 C C . GLU A 1 191 ? -59.486 -13.362 87.865 1.00 91.56 191 GLU A C 1
ATOM 1422 O O . GLU A 1 191 ? -58.837 -13.017 86.879 1.00 91.56 191 GLU A O 1
ATOM 1427 N N . ARG A 1 192 ? -59.940 -14.614 88.005 1.00 93.25 192 ARG A N 1
ATOM 1428 C CA . ARG A 1 192 ? -59.695 -15.676 87.017 1.00 93.25 192 ARG A CA 1
ATOM 1429 C C . ARG A 1 192 ? -60.304 -15.339 85.651 1.00 93.25 192 ARG A C 1
ATOM 1431 O O . ARG A 1 192 ? -59.684 -15.624 84.628 1.00 93.25 192 ARG A O 1
ATOM 1438 N N . GLN A 1 193 ? -61.486 -14.717 85.612 1.00 92.94 193 GLN A N 1
ATOM 1439 C CA . GLN A 1 193 ? -62.091 -14.225 84.367 1.00 92.94 193 GLN A CA 1
ATOM 1440 C C . GLN A 1 193 ? -61.274 -13.079 83.756 1.00 92.94 193 GLN A C 1
ATOM 1442 O O . GLN A 1 193 ? -60.924 -13.152 82.579 1.00 92.94 193 GLN A O 1
ATOM 1447 N N . LYS A 1 194 ? -60.873 -12.082 84.556 1.00 93.62 194 LYS A N 1
ATOM 1448 C CA . LYS A 1 194 ? -60.004 -10.977 84.109 1.00 93.62 194 LYS A CA 1
ATOM 1449 C C . LYS A 1 194 ? -58.650 -11.476 83.602 1.00 93.62 194 LYS A C 1
ATOM 1451 O O . LYS A 1 194 ? -58.145 -10.977 82.600 1.00 93.62 194 LYS A O 1
ATOM 1456 N N . GLU A 1 195 ? -58.050 -12.470 84.254 1.00 92.69 195 GLU A N 1
ATOM 1457 C CA . GLU A 1 195 ? -56.823 -13.110 83.776 1.00 92.69 195 GLU A CA 1
ATOM 1458 C C . GLU A 1 195 ? -57.035 -13.854 82.458 1.00 92.69 195 GLU A C 1
ATOM 1460 O O . GLU A 1 195 ? -56.200 -13.741 81.562 1.00 92.69 195 GLU A O 1
ATOM 1465 N N . ALA A 1 196 ? -58.135 -14.596 82.311 1.00 93.81 196 ALA A N 1
ATOM 1466 C CA . ALA A 1 196 ? -58.455 -15.287 81.065 1.00 93.81 196 ALA A CA 1
ATOM 1467 C C . ALA A 1 196 ? -58.652 -14.296 79.904 1.00 93.81 196 ALA A C 1
ATOM 1469 O O . ALA A 1 196 ? -58.139 -14.522 78.807 1.00 93.81 196 ALA A O 1
ATOM 1470 N N . GLU A 1 197 ? -59.322 -13.169 80.152 1.00 94.69 197 GLU A N 1
ATOM 1471 C CA . GLU A 1 197 ? -59.476 -12.077 79.185 1.00 94.69 197 GLU A CA 1
ATOM 1472 C C . GLU A 1 197 ? -58.135 -11.423 78.836 1.00 94.69 197 GLU A C 1
ATOM 1474 O O . GLU A 1 197 ? -57.827 -11.260 77.654 1.00 94.69 197 GLU A O 1
ATOM 1479 N N . ARG A 1 198 ? -57.287 -11.129 79.832 1.00 94.06 198 ARG A N 1
ATOM 1480 C CA . ARG A 1 198 ? -55.925 -10.616 79.604 1.00 94.06 198 ARG A CA 1
ATOM 1481 C C . ARG A 1 198 ? -55.090 -11.584 78.769 1.00 94.06 198 ARG A C 1
ATOM 1483 O O . ARG A 1 198 ? -54.467 -11.162 77.800 1.00 94.06 198 ARG A O 1
ATOM 1490 N N . ARG A 1 199 ? -55.109 -12.884 79.085 1.00 93.75 199 ARG A N 1
ATOM 1491 C CA . ARG A 1 199 ? -54.409 -13.921 78.305 1.00 93.75 199 ARG A CA 1
ATOM 1492 C C . ARG A 1 199 ? -54.930 -13.987 76.870 1.00 93.75 199 ARG A C 1
ATOM 1494 O O . ARG A 1 199 ? -54.134 -14.110 75.943 1.00 93.75 199 ARG A O 1
ATOM 1501 N N . ARG A 1 200 ? -56.247 -13.868 76.670 1.00 95.88 200 ARG A N 1
ATOM 1502 C CA . ARG A 1 200 ? -56.860 -13.832 75.335 1.00 95.88 200 ARG A CA 1
ATOM 1503 C C . ARG A 1 200 ? -56.418 -12.602 74.539 1.00 95.88 200 ARG A C 1
ATOM 1505 O O . ARG A 1 200 ? -56.108 -12.744 73.360 1.00 95.88 200 ARG A O 1
ATOM 1512 N N . LEU A 1 201 ? -56.356 -11.430 75.172 1.00 95.75 201 LEU A N 1
ATOM 1513 C CA . LEU A 1 201 ? -55.898 -10.193 74.538 1.00 95.75 201 LEU A CA 1
ATOM 1514 C C . LEU A 1 201 ? -54.415 -10.270 74.152 1.00 95.75 201 LEU A C 1
ATOM 1516 O O . LEU A 1 201 ? -54.068 -9.952 73.019 1.00 95.75 201 LEU A O 1
ATOM 1520 N N . ILE A 1 202 ? -53.563 -10.759 75.059 1.00 94.62 202 ILE A N 1
ATOM 1521 C CA . ILE A 1 202 ? -52.131 -10.966 74.794 1.00 94.62 202 ILE A CA 1
ATOM 1522 C C . ILE A 1 202 ? -51.941 -11.943 73.630 1.00 94.62 202 ILE A C 1
ATOM 1524 O O . ILE A 1 202 ? -51.158 -11.673 72.724 1.00 94.62 202 ILE A O 1
ATOM 1528 N N . LYS A 1 203 ? -52.693 -13.052 73.605 1.00 96.44 203 LYS A N 1
ATOM 1529 C CA . LYS A 1 203 ? -52.647 -14.007 72.492 1.00 96.44 203 LYS A CA 1
ATOM 1530 C C . LYS A 1 203 ? -53.023 -13.347 71.162 1.00 96.44 203 LYS A C 1
ATOM 1532 O O . LYS A 1 203 ? -52.311 -13.526 70.185 1.00 96.44 203 LYS A O 1
ATOM 1537 N N . LEU A 1 204 ? -54.093 -12.550 71.137 1.00 96.94 204 LEU A N 1
ATOM 1538 C CA . LEU A 1 204 ? -54.519 -11.832 69.932 1.00 96.94 204 LEU A CA 1
ATOM 1539 C C . LEU A 1 204 ? -53.437 -10.855 69.430 1.00 96.94 204 LEU A C 1
ATOM 1541 O O . LEU A 1 204 ? -53.207 -10.760 68.228 1.00 96.94 204 LEU A O 1
ATOM 1545 N N . GLN A 1 205 ? -52.759 -10.151 70.341 1.00 95.88 205 GLN A N 1
ATOM 1546 C CA . GLN A 1 205 ? -51.658 -9.246 69.997 1.00 95.88 205 GLN A CA 1
ATOM 1547 C C . GLN A 1 205 ? -50.454 -10.001 69.421 1.00 95.88 205 GLN A C 1
ATOM 1549 O O . GLN A 1 205 ? -49.911 -9.579 68.403 1.00 95.88 205 GLN A O 1
ATOM 1554 N N . LEU A 1 206 ? -50.071 -11.132 70.022 1.00 94.94 206 LEU A N 1
ATOM 1555 C CA . LEU A 1 206 ? -48.991 -11.979 69.508 1.00 94.94 206 LEU A CA 1
ATOM 1556 C C . LEU A 1 206 ? -49.338 -12.567 68.135 1.00 94.94 206 LEU A C 1
ATOM 1558 O O . LEU A 1 206 ? -48.516 -12.506 67.226 1.00 94.94 206 LEU A O 1
ATOM 1562 N N . ASP A 1 207 ? -50.563 -13.067 67.952 1.00 95.88 207 ASP A N 1
ATOM 1563 C CA . ASP A 1 207 ? -51.029 -13.593 66.664 1.00 95.88 207 ASP A CA 1
ATOM 1564 C C . ASP A 1 207 ? -51.015 -12.494 65.578 1.00 95.88 207 ASP A C 1
ATOM 1566 O O . ASP A 1 207 ? -50.612 -12.751 64.441 1.00 95.88 207 ASP A O 1
ATOM 1570 N N . SER A 1 208 ? -51.376 -11.250 65.929 1.00 96.38 208 SER A N 1
ATOM 1571 C CA . SER A 1 208 ? -51.270 -10.086 65.033 1.00 96.38 208 SER A CA 1
ATOM 1572 C C . SER A 1 208 ? -49.819 -9.783 64.652 1.00 96.38 208 SER A C 1
ATOM 1574 O O . SER A 1 208 ? -49.520 -9.620 63.471 1.00 96.38 208 SER A O 1
ATOM 1576 N N . GLN A 1 209 ? -48.901 -9.768 65.623 1.00 95.38 209 GLN A N 1
ATOM 1577 C CA . GLN A 1 209 ? -47.474 -9.524 65.378 1.00 95.38 209 GLN A CA 1
ATOM 1578 C C . GLN A 1 209 ? -46.840 -10.613 64.506 1.00 95.38 209 GLN A C 1
ATOM 1580 O O . GLN A 1 209 ? -46.073 -10.311 63.591 1.00 95.38 209 GLN A O 1
ATOM 1585 N N . VAL A 1 210 ? -47.180 -11.882 64.750 1.00 96.75 210 VAL A N 1
ATOM 1586 C CA . VAL A 1 210 ? -46.712 -13.008 63.928 1.00 96.75 210 VAL A CA 1
ATOM 1587 C C . VAL A 1 210 ? -47.233 -12.874 62.500 1.00 96.75 210 VAL A C 1
ATOM 1589 O O . VAL A 1 210 ? -46.472 -13.083 61.554 1.00 96.75 210 VAL A O 1
ATOM 1592 N N . LYS A 1 211 ? -48.501 -12.485 62.323 1.00 97.44 211 LYS A N 1
ATOM 1593 C CA . LYS A 1 211 ? -49.083 -12.263 60.998 1.00 97.44 211 LYS A CA 1
ATOM 1594 C C . LYS A 1 211 ? -48.386 -11.122 60.251 1.00 97.44 211 LYS A C 1
ATOM 1596 O O . LYS A 1 211 ? -47.955 -11.334 59.123 1.00 97.44 211 LYS A O 1
ATOM 1601 N N . GLU A 1 212 ? -48.190 -9.969 60.889 1.00 96.44 212 GLU A N 1
ATOM 1602 C CA . GLU A 1 212 ? -47.455 -8.841 60.298 1.00 96.44 212 GLU A CA 1
ATOM 1603 C C . GLU A 1 212 ? -46.025 -9.227 59.900 1.00 96.44 212 GLU A C 1
ATOM 1605 O O . GLU A 1 212 ? -45.550 -8.848 58.831 1.00 96.44 212 GLU A O 1
ATOM 1610 N N . HIS A 1 213 ? -45.331 -10.011 60.729 1.00 95.75 213 HIS A N 1
ATOM 1611 C CA . HIS A 1 213 ? -43.983 -10.479 60.413 1.00 95.75 213 HIS A CA 1
ATOM 1612 C C . HIS A 1 213 ? -43.971 -11.467 59.235 1.00 95.75 213 HIS A C 1
ATOM 1614 O O . HIS A 1 213 ? -43.051 -11.454 58.415 1.00 95.75 213 HIS A O 1
ATOM 1620 N N . LEU A 1 214 ? -44.977 -12.341 59.131 1.00 96.19 214 LEU A N 1
ATOM 1621 C CA . LEU A 1 214 ? -45.120 -13.251 57.994 1.00 96.19 214 LEU A CA 1
ATOM 1622 C C . LEU A 1 214 ? -45.431 -12.503 56.698 1.00 96.19 214 LEU A C 1
ATOM 1624 O O . LEU A 1 214 ? -44.880 -12.864 55.660 1.00 96.19 214 LEU A O 1
ATOM 1628 N N . ASP A 1 215 ? -46.275 -11.477 56.752 1.00 96.31 215 ASP A N 1
ATOM 1629 C CA . ASP A 1 215 ? -46.632 -10.684 55.577 1.00 96.31 215 ASP A CA 1
ATOM 1630 C C . ASP A 1 215 ? -45.435 -9.840 55.103 1.00 96.31 215 ASP A C 1
ATOM 1632 O O . ASP A 1 215 ? -45.057 -9.952 53.939 1.00 96.31 215 ASP A O 1
ATOM 1636 N N . LYS A 1 216 ? -44.700 -9.185 56.016 1.00 96.38 216 LYS A N 1
ATOM 1637 C CA . LYS A 1 216 ? -43.420 -8.514 55.694 1.00 96.38 216 LYS A CA 1
ATOM 1638 C C . LYS A 1 216 ? -42.393 -9.457 55.067 1.00 96.38 216 LYS A C 1
ATOM 1640 O O . LYS A 1 216 ? -41.679 -9.088 54.140 1.00 96.38 216 LYS A O 1
ATOM 1645 N N . ARG A 1 217 ? -42.303 -10.700 55.554 1.00 96.69 217 ARG A N 1
ATOM 1646 C CA . ARG A 1 217 ? -41.391 -11.705 54.984 1.00 96.69 217 ARG A CA 1
ATOM 1647 C C . ARG A 1 217 ? -41.797 -12.113 53.566 1.00 96.69 217 ARG A C 1
ATOM 1649 O O . ARG A 1 217 ? -40.923 -12.395 52.749 1.00 96.69 217 ARG A O 1
ATOM 1656 N N . LYS A 1 218 ? -43.099 -12.186 53.273 1.00 96.69 218 LYS A N 1
ATOM 1657 C CA . LYS A 1 218 ? -43.591 -12.471 51.917 1.00 96.69 218 LYS A CA 1
ATOM 1658 C C . LYS A 1 218 ? -43.319 -11.308 50.973 1.00 96.69 218 LYS A C 1
ATOM 1660 O O . LYS A 1 218 ? -42.867 -11.570 49.867 1.00 96.69 218 LYS A O 1
ATOM 1665 N N . GLU A 1 219 ? -43.552 -10.074 51.416 1.00 96.25 219 GLU A N 1
ATOM 1666 C CA . GLU A 1 219 ? -43.250 -8.859 50.649 1.00 96.25 219 GLU A CA 1
ATOM 1667 C C . GLU A 1 219 ? -41.760 -8.799 50.295 1.00 96.25 219 GLU A C 1
ATOM 1669 O O . GLU A 1 219 ? -41.426 -8.756 49.116 1.00 96.25 219 GLU A O 1
ATOM 1674 N N . ALA A 1 220 ? -40.865 -8.969 51.275 1.00 94.50 220 ALA A N 1
ATOM 1675 C CA . ALA A 1 220 ? -39.422 -9.022 51.024 1.00 94.50 220 ALA A CA 1
ATOM 1676 C C . ALA A 1 220 ? -39.034 -10.133 50.027 1.00 94.50 220 ALA A C 1
ATOM 1678 O O . ALA A 1 220 ? -38.218 -9.928 49.137 1.00 94.50 220 ALA A O 1
ATOM 1679 N N . CYS A 1 221 ? -39.661 -11.313 50.122 1.00 96.12 221 CYS A N 1
ATOM 1680 C CA . CYS A 1 221 ? -39.406 -12.403 49.179 1.00 96.12 221 CYS A CA 1
ATOM 1681 C C . CYS A 1 221 ? -39.908 -12.093 47.755 1.00 96.12 221 CYS A C 1
ATOM 1683 O O . CYS A 1 221 ? -39.299 -12.552 46.790 1.00 96.12 221 CYS A O 1
ATOM 1685 N N . GLN A 1 222 ? -41.004 -11.345 47.609 1.00 95.62 222 GLN A N 1
ATOM 1686 C CA . GLN A 1 222 ? -41.502 -10.895 46.306 1.00 95.62 222 GLN A CA 1
ATOM 1687 C C . GLN A 1 222 ? -40.591 -9.818 45.711 1.00 95.62 222 GLN A C 1
ATOM 1689 O O . GLN A 1 222 ? -40.217 -9.933 44.546 1.00 95.62 222 GLN A O 1
ATOM 1694 N N . GLU A 1 223 ? -40.160 -8.844 46.512 1.00 95.06 223 GLU A N 1
ATOM 1695 C CA . GLU A 1 223 ? -39.197 -7.818 46.095 1.00 95.06 223 GLU A CA 1
ATOM 1696 C C . GLU A 1 223 ? -37.869 -8.442 45.637 1.00 95.06 223 GLU A C 1
ATOM 1698 O O . GLU A 1 223 ? -37.370 -8.103 44.563 1.00 95.06 223 GLU A O 1
ATOM 1703 N N . ASP A 1 224 ? -37.344 -9.423 46.380 1.00 93.06 224 ASP A N 1
ATOM 1704 C CA . ASP A 1 224 ? -36.139 -10.171 46.001 1.00 93.06 224 ASP A CA 1
ATOM 1705 C C . ASP A 1 224 ? -36.325 -10.924 44.670 1.00 93.06 224 ASP A C 1
ATOM 1707 O O . ASP A 1 224 ? -35.416 -10.971 43.836 1.00 93.06 224 ASP A O 1
ATOM 1711 N N . GLN A 1 225 ? -37.506 -11.510 44.438 1.00 94.62 225 GLN A N 1
ATOM 1712 C CA . GLN A 1 225 ? -37.820 -12.197 43.181 1.00 94.62 225 GLN A CA 1
ATOM 1713 C C . GLN A 1 225 ? -37.916 -11.226 42.002 1.00 94.62 225 GLN A C 1
ATOM 1715 O O . GLN A 1 225 ? -37.389 -11.523 40.927 1.00 94.62 225 GLN A O 1
ATOM 1720 N N . GLU A 1 226 ? -38.553 -10.071 42.189 1.00 96.25 226 GLU A N 1
ATOM 1721 C CA . GLU A 1 226 ? -38.630 -9.023 41.171 1.00 96.25 226 GLU A CA 1
ATOM 1722 C C . GLU A 1 226 ? -37.252 -8.444 40.852 1.00 96.25 226 GLU A C 1
ATOM 1724 O O . GLU A 1 226 ? -36.927 -8.221 39.684 1.00 96.25 226 GLU A O 1
ATOM 1729 N N . TYR A 1 227 ? -36.421 -8.232 41.873 1.00 96.00 227 TYR A N 1
ATOM 1730 C CA . TYR A 1 227 ? -35.050 -7.773 41.700 1.00 96.00 227 TYR A CA 1
ATOM 1731 C C . TYR A 1 227 ? -34.219 -8.794 40.914 1.00 96.00 227 TYR A C 1
ATOM 1733 O O . TYR A 1 227 ? -33.586 -8.442 39.918 1.00 96.00 227 TYR A O 1
ATOM 1741 N N . ALA A 1 228 ? -34.297 -10.077 41.279 1.00 95.25 228 ALA A N 1
ATOM 1742 C CA . ALA A 1 228 ? -33.613 -11.150 40.559 1.00 95.25 228 ALA A CA 1
ATOM 1743 C C . ALA A 1 228 ? -34.121 -11.320 39.114 1.00 95.25 228 ALA A C 1
ATOM 1745 O O . ALA A 1 228 ? -33.359 -11.722 38.232 1.00 95.25 228 ALA A O 1
ATOM 1746 N N . ALA A 1 229 ? -35.401 -11.042 38.849 1.00 96.12 229 ALA A N 1
ATOM 1747 C CA . ALA A 1 229 ? -35.951 -11.042 37.496 1.00 96.12 229 ALA A CA 1
ATOM 1748 C C . ALA A 1 229 ? -35.383 -9.884 36.660 1.00 96.12 229 ALA A C 1
ATOM 1750 O O . ALA A 1 229 ? -34.891 -10.126 35.558 1.00 96.12 229 ALA A O 1
ATOM 1751 N N . LYS A 1 230 ? -35.356 -8.662 37.209 1.00 96.50 230 LYS A N 1
ATOM 1752 C CA . LYS A 1 230 ? -34.761 -7.484 36.553 1.00 96.50 230 LYS A CA 1
ATOM 1753 C C . LYS A 1 230 ? -33.276 -7.685 36.257 1.00 96.50 230 LYS A C 1
ATOM 1755 O O . LYS A 1 230 ? -32.837 -7.443 35.139 1.00 96.50 230 LYS A O 1
ATOM 1760 N N . GLU A 1 231 ? -32.516 -8.226 37.208 1.00 94.81 231 GLU A N 1
ATOM 1761 C CA . GLU A 1 231 ? -31.093 -8.520 37.006 1.00 94.81 231 GLU A CA 1
ATOM 1762 C C . GLU A 1 231 ? -30.870 -9.531 35.865 1.00 94.81 231 GLU A C 1
ATOM 1764 O O . GLU A 1 231 ? -29.949 -9.384 35.058 1.00 94.81 231 GLU A O 1
ATOM 1769 N N . LYS A 1 232 ? -31.739 -10.544 35.737 1.00 95.25 232 LYS A N 1
ATOM 1770 C CA . LYS A 1 232 ? -31.687 -11.487 34.609 1.00 95.25 232 LYS A CA 1
ATOM 1771 C C . LYS A 1 232 ? -31.986 -10.806 33.276 1.00 95.25 232 LYS A C 1
ATOM 1773 O O . LYS A 1 232 ? -31.275 -11.071 32.307 1.00 95.25 232 LYS A O 1
ATOM 1778 N N . GLU A 1 233 ? -32.998 -9.943 33.221 1.00 97.31 233 GLU A N 1
ATOM 1779 C CA . GLU A 1 233 ? -33.334 -9.176 32.016 1.00 97.31 233 GLU A CA 1
ATOM 1780 C C . GLU A 1 233 ? -32.177 -8.263 31.590 1.00 97.31 233 GLU A C 1
ATOM 1782 O O . GLU A 1 233 ? -31.794 -8.267 30.416 1.00 97.31 233 GLU A O 1
ATOM 1787 N N . ASP A 1 234 ? -31.549 -7.566 32.539 1.00 94.94 234 ASP A N 1
ATOM 1788 C CA . ASP A 1 234 ? -30.386 -6.709 32.294 1.00 94.94 234 ASP A CA 1
ATOM 1789 C C . ASP A 1 234 ? -29.183 -7.515 31.779 1.00 94.94 234 ASP A C 1
ATOM 1791 O O . ASP A 1 234 ? -28.525 -7.125 30.807 1.00 94.94 234 ASP A O 1
ATOM 1795 N N . LEU A 1 235 ? -28.918 -8.688 32.364 1.00 93.75 235 LEU A N 1
ATOM 1796 C CA . LEU A 1 235 ? -27.865 -9.592 31.896 1.00 93.75 235 LEU A CA 1
ATOM 1797 C C . LEU A 1 235 ? -28.138 -10.119 30.481 1.00 93.75 235 LEU A C 1
ATOM 1799 O O . LEU A 1 235 ? -27.208 -10.259 29.681 1.00 93.75 235 LEU A O 1
ATOM 1803 N N . GLU A 1 236 ? -29.390 -10.427 30.145 1.00 95.94 236 GLU A N 1
ATOM 1804 C CA . GLU A 1 236 ? -29.768 -10.836 28.791 1.00 95.94 236 GLU A CA 1
ATOM 1805 C C . GLU A 1 236 ? -29.656 -9.691 27.782 1.00 95.94 236 GL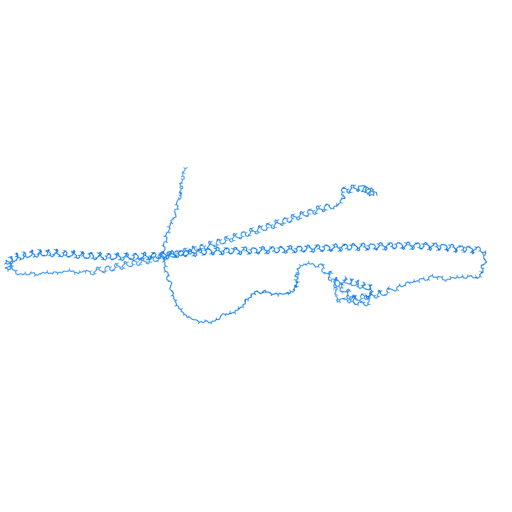U A C 1
ATOM 1807 O O . GLU A 1 236 ? -29.161 -9.904 26.669 1.00 95.94 236 GLU A O 1
ATOM 1812 N N . ALA A 1 237 ? -30.070 -8.480 28.157 1.00 96.12 237 ALA A N 1
ATOM 1813 C CA . ALA A 1 237 ? -29.921 -7.284 27.337 1.00 96.12 237 ALA A CA 1
ATOM 1814 C C . ALA A 1 237 ? -28.440 -6.996 27.054 1.00 96.12 237 ALA A C 1
ATOM 1816 O O . ALA A 1 237 ? -28.054 -6.815 25.895 1.00 96.12 237 ALA A O 1
ATOM 1817 N N . TRP A 1 238 ? -27.592 -7.071 28.082 1.00 95.94 238 TRP A N 1
ATOM 1818 C CA . TRP A 1 238 ? -26.148 -6.901 27.945 1.00 95.94 238 TRP A CA 1
ATOM 1819 C C . TRP A 1 238 ? -25.520 -7.967 27.038 1.00 95.94 238 TRP A C 1
ATOM 1821 O O . TRP A 1 238 ? -24.740 -7.638 26.143 1.00 95.94 238 TRP A O 1
ATOM 1831 N N . LYS A 1 239 ? -25.907 -9.245 27.184 1.00 96.25 239 LYS A N 1
ATOM 1832 C CA . LYS A 1 239 ? -25.450 -10.331 26.294 1.00 96.25 239 LYS A CA 1
ATOM 1833 C C . LYS A 1 239 ? -25.840 -10.085 24.835 1.00 96.25 239 LYS A C 1
ATOM 1835 O O . LYS A 1 239 ? -25.023 -10.316 23.941 1.00 96.25 239 LYS A O 1
ATOM 1840 N N . LYS A 1 240 ? -27.066 -9.614 24.580 1.00 97.44 240 LYS A N 1
ATOM 1841 C CA . LYS A 1 240 ? -27.538 -9.257 23.229 1.00 97.44 240 LYS A CA 1
ATOM 1842 C C . LYS A 1 240 ? -26.744 -8.082 22.654 1.00 97.44 240 LYS A C 1
ATOM 1844 O O . LYS A 1 240 ? -26.381 -8.111 21.478 1.00 97.44 240 LYS A O 1
ATOM 1849 N N . GLU A 1 241 ? -26.431 -7.074 23.465 1.00 95.81 241 GLU A N 1
ATOM 1850 C CA . GLU A 1 241 ? -25.626 -5.932 23.031 1.00 95.81 241 GLU A CA 1
ATOM 1851 C C . GLU A 1 241 ? -24.170 -6.320 22.721 1.00 95.81 241 GLU A C 1
ATOM 1853 O O . GLU A 1 241 ? -23.644 -5.926 21.674 1.00 95.81 241 GLU A O 1
ATOM 1858 N N . GLU A 1 242 ? -23.531 -7.139 23.565 1.00 95.50 242 GLU A N 1
ATOM 1859 C CA . GLU A 1 242 ? -22.190 -7.686 23.304 1.00 95.50 242 GLU A CA 1
ATOM 1860 C C . GLU A 1 242 ? -22.190 -8.497 22.002 1.00 95.50 242 GLU A C 1
ATOM 1862 O O . GLU A 1 242 ? -21.358 -8.252 21.127 1.00 95.50 242 GLU A O 1
ATOM 1867 N N . ALA A 1 243 ? -23.174 -9.383 21.808 1.00 96.50 243 ALA A N 1
ATOM 1868 C CA . ALA A 1 243 ? -23.312 -10.161 20.579 1.00 96.50 243 ALA A CA 1
ATOM 1869 C C . ALA A 1 243 ? -23.430 -9.261 19.337 1.00 96.50 243 ALA A C 1
ATOM 1871 O O . ALA A 1 243 ? -22.682 -9.447 18.373 1.00 96.50 243 ALA A O 1
ATOM 1872 N N . ARG A 1 244 ? -24.276 -8.221 19.384 1.00 96.94 244 ARG A N 1
ATOM 1873 C CA . ARG A 1 244 ? -24.413 -7.236 18.298 1.00 96.94 244 ARG A CA 1
ATOM 1874 C C . ARG A 1 244 ? -23.088 -6.529 18.006 1.00 96.94 244 ARG A C 1
ATOM 1876 O O . ARG A 1 244 ? -22.704 -6.379 16.847 1.00 96.94 244 ARG A O 1
ATOM 1883 N N . LYS A 1 245 ? -22.351 -6.129 19.045 1.00 96.69 245 LYS A N 1
ATOM 1884 C CA . LYS A 1 245 ? -21.040 -5.476 18.911 1.00 96.69 245 LYS A CA 1
ATOM 1885 C C . LYS A 1 245 ? -19.996 -6.411 18.293 1.00 96.69 245 LYS A C 1
ATOM 1887 O O . LYS A 1 245 ? -19.153 -5.967 17.512 1.00 96.69 245 LYS A O 1
ATOM 1892 N N . GLN A 1 246 ? -20.034 -7.703 18.617 1.00 93.12 246 GLN A N 1
ATOM 1893 C CA . GLN A 1 246 ? -19.167 -8.709 17.995 1.00 93.12 246 GLN A CA 1
ATOM 1894 C C . GLN A 1 246 ? -19.526 -8.937 16.522 1.00 93.12 246 GLN A C 1
ATOM 1896 O O . GLN A 1 246 ? -18.627 -9.040 15.686 1.00 93.12 246 GLN A O 1
ATOM 1901 N N . GLU A 1 247 ? -20.813 -8.984 16.176 1.00 96.31 247 GLU A N 1
ATOM 1902 C CA . GLU A 1 247 ? -21.269 -9.085 14.786 1.00 96.31 247 GLU A CA 1
ATOM 1903 C C . GLU A 1 247 ? -20.869 -7.865 13.956 1.00 96.31 247 GLU A C 1
ATOM 1905 O O . GLU A 1 247 ? -20.363 -8.021 12.845 1.00 96.31 247 GLU A O 1
ATOM 1910 N N . GLU A 1 248 ? -21.001 -6.660 14.508 1.00 95.50 248 GLU A N 1
ATOM 1911 C CA . GLU A 1 248 ? -20.572 -5.427 13.848 1.00 95.50 248 GLU A CA 1
ATOM 1912 C C . GLU A 1 248 ? -19.061 -5.429 13.580 1.00 95.50 248 GLU A C 1
ATOM 1914 O O . GLU A 1 248 ? -18.628 -5.161 12.458 1.00 95.50 248 GLU A O 1
ATOM 1919 N N . LYS A 1 249 ? -18.245 -5.839 14.563 1.00 94.19 249 LYS A N 1
ATOM 1920 C CA . LYS A 1 249 ? -16.794 -6.017 14.378 1.00 94.19 249 LYS A CA 1
ATOM 1921 C C . LYS A 1 249 ? -16.474 -7.051 13.300 1.00 94.19 249 LYS A C 1
ATOM 1923 O O . LYS A 1 249 ? -15.601 -6.809 12.467 1.00 94.19 249 LYS A O 1
ATOM 1928 N N . LYS A 1 250 ? -17.169 -8.195 13.289 1.00 96.50 250 LYS A N 1
ATOM 1929 C CA . LYS A 1 250 ? -17.001 -9.234 12.257 1.00 96.50 250 LYS A CA 1
ATOM 1930 C C . LYS A 1 250 ? -17.374 -8.705 10.873 1.00 96.50 250 LYS A C 1
ATOM 1932 O O . LYS A 1 250 ? -16.637 -8.942 9.919 1.00 96.50 250 LYS A O 1
ATOM 1937 N N . ARG A 1 251 ? -18.469 -7.950 10.765 1.00 96.19 251 ARG A N 1
ATOM 1938 C CA . ARG A 1 251 ? -18.916 -7.321 9.517 1.00 96.19 251 ARG A CA 1
ATOM 1939 C C . ARG A 1 251 ? -17.917 -6.275 9.026 1.00 96.19 251 ARG A C 1
ATOM 1941 O O . ARG A 1 251 ? -17.580 -6.282 7.847 1.00 96.19 251 ARG A O 1
ATOM 1948 N N . ALA A 1 252 ? -17.391 -5.436 9.917 1.00 94.69 252 ALA A N 1
ATOM 1949 C CA . ALA A 1 252 ? -16.351 -4.464 9.590 1.00 94.69 252 ALA A CA 1
ATOM 1950 C C . ALA A 1 252 ? -15.057 -5.152 9.120 1.00 94.69 252 ALA A C 1
ATOM 1952 O O . ALA A 1 252 ? -14.481 -4.761 8.107 1.00 94.69 252 ALA A O 1
ATOM 1953 N N . ALA A 1 253 ? -14.630 -6.224 9.795 1.00 92.75 253 ALA A N 1
ATOM 1954 C CA . ALA A 1 253 ? -13.469 -7.011 9.384 1.00 92.75 253 ALA A CA 1
ATOM 1955 C C . ALA A 1 253 ? -13.673 -7.683 8.013 1.00 92.75 253 ALA A C 1
ATOM 1957 O O . ALA A 1 253 ? -12.763 -7.680 7.184 1.00 92.75 253 ALA A O 1
ATOM 1958 N N . ALA A 1 254 ? -14.868 -8.218 7.747 1.00 95.25 254 ALA A N 1
ATOM 1959 C CA . ALA A 1 254 ? -15.216 -8.794 6.451 1.00 95.25 254 ALA A CA 1
ATOM 1960 C C . ALA A 1 254 ? -15.232 -7.736 5.334 1.00 95.25 254 ALA A C 1
ATOM 1962 O O . ALA A 1 254 ? -14.714 -7.997 4.251 1.00 95.25 254 ALA A O 1
ATOM 1963 N N . ALA A 1 255 ? -15.752 -6.536 5.607 1.00 95.81 255 ALA A N 1
ATOM 1964 C CA . ALA A 1 255 ? -15.743 -5.421 4.662 1.00 95.81 255 ALA A CA 1
ATOM 1965 C C . ALA A 1 255 ? -14.314 -4.961 4.328 1.00 95.81 255 ALA A C 1
ATOM 1967 O O . ALA A 1 255 ? -13.981 -4.807 3.157 1.00 95.81 255 ALA A O 1
ATOM 1968 N N . LEU A 1 256 ? -13.441 -4.827 5.333 1.00 93.81 256 LEU A N 1
ATOM 1969 C CA . LEU A 1 256 ? -12.027 -4.495 5.119 1.00 93.81 256 LEU A CA 1
ATOM 1970 C C . LEU A 1 256 ? -11.293 -5.566 4.305 1.00 93.81 256 LEU A C 1
ATOM 1972 O O . LEU A 1 256 ? -10.444 -5.240 3.476 1.00 93.81 256 LEU A O 1
ATOM 1976 N N . LYS A 1 257 ? -11.616 -6.846 4.524 1.00 96.88 257 LYS A N 1
ATOM 1977 C CA . LYS A 1 257 ? -11.062 -7.941 3.724 1.00 96.88 257 LYS A CA 1
ATOM 1978 C C . LYS A 1 257 ? -11.523 -7.852 2.267 1.00 96.88 257 LYS A C 1
ATOM 1980 O O . LYS A 1 257 ? -10.681 -7.922 1.380 1.00 96.88 257 LYS A O 1
ATOM 1985 N N . ALA A 1 258 ? -12.819 -7.647 2.032 1.00 96.25 258 ALA A N 1
ATOM 1986 C CA . ALA A 1 258 ? -13.371 -7.506 0.686 1.00 96.25 258 ALA A CA 1
ATOM 1987 C C . ALA A 1 258 ? -12.765 -6.310 -0.069 1.00 96.25 258 ALA A C 1
ATOM 1989 O O . ALA A 1 258 ? -12.418 -6.436 -1.239 1.00 96.25 258 ALA A O 1
ATOM 1990 N N . GLU A 1 259 ? -12.569 -5.178 0.611 1.00 95.81 259 GLU A N 1
ATOM 1991 C CA . GLU A 1 259 ? -11.913 -3.999 0.036 1.00 95.81 259 GLU A CA 1
ATOM 1992 C C . GLU A 1 259 ? -10.449 -4.280 -0.329 1.00 95.81 259 GLU A C 1
ATOM 1994 O O . GLU A 1 259 ? -9.994 -3.937 -1.417 1.00 95.81 259 GLU A O 1
ATOM 1999 N N . ARG A 1 260 ? -9.706 -4.975 0.540 1.00 92.25 260 ARG A N 1
ATOM 2000 C CA . ARG A 1 260 ? -8.330 -5.387 0.236 1.00 92.25 260 ARG A CA 1
ATOM 2001 C C . ARG A 1 260 ? -8.268 -6.333 -0.964 1.00 92.25 260 ARG A C 1
ATOM 2003 O O . ARG A 1 260 ? -7.379 -6.190 -1.800 1.00 92.25 260 ARG A O 1
ATOM 2010 N N . ASP A 1 261 ? -9.186 -7.291 -1.045 1.00 94.62 261 ASP A N 1
ATOM 2011 C CA . ASP A 1 261 ? -9.257 -8.232 -2.164 1.00 94.62 261 ASP A CA 1
ATOM 2012 C C . ASP A 1 261 ? -9.579 -7.494 -3.475 1.00 94.62 261 ASP A C 1
ATOM 2014 O O . ASP A 1 261 ? -8.945 -7.763 -4.496 1.00 94.62 261 ASP A O 1
ATOM 2018 N N . ARG A 1 262 ? -10.469 -6.493 -3.434 1.00 95.25 262 ARG A N 1
ATOM 2019 C CA . ARG A 1 262 ? -10.755 -5.602 -4.567 1.00 95.25 262 ARG A CA 1
ATOM 2020 C C . ARG A 1 262 ? -9.518 -4.814 -5.005 1.00 95.25 262 ARG A C 1
ATOM 2022 O O . ARG A 1 262 ? -9.190 -4.815 -6.185 1.00 95.25 262 ARG A O 1
ATOM 2029 N N . GLN A 1 263 ? -8.780 -4.214 -4.072 1.00 93.50 263 GLN A N 1
ATOM 2030 C CA . GLN A 1 263 ? -7.544 -3.483 -4.387 1.00 93.50 263 GLN A CA 1
ATOM 2031 C C . GLN A 1 263 ? -6.481 -4.387 -5.026 1.00 93.50 263 GLN A C 1
ATOM 2033 O O . GLN A 1 263 ? -5.778 -3.973 -5.947 1.00 93.50 263 GLN A O 1
ATOM 2038 N N . LEU A 1 264 ? -6.363 -5.636 -4.564 1.00 94.31 264 LEU A N 1
ATOM 2039 C CA . LEU A 1 264 ? -5.453 -6.613 -5.165 1.00 94.31 264 LEU A CA 1
ATOM 2040 C C . LEU A 1 264 ? -5.888 -7.013 -6.580 1.00 94.31 264 LEU A C 1
ATOM 2042 O O . LEU A 1 264 ? -5.028 -7.195 -7.442 1.00 94.31 264 LEU A O 1
ATOM 2046 N N . GLN A 1 265 ? -7.194 -7.132 -6.832 1.00 95.50 265 GLN A N 1
ATOM 2047 C CA . GLN A 1 265 ? -7.731 -7.380 -8.172 1.00 95.50 265 GLN A CA 1
ATOM 2048 C C . GLN A 1 265 ? -7.458 -6.202 -9.111 1.00 95.50 265 GLN A C 1
ATOM 2050 O O . GLN A 1 265 ? -6.884 -6.415 -10.174 1.00 95.50 265 GLN A O 1
ATOM 2055 N N . GLU A 1 266 ? -7.747 -4.970 -8.687 1.00 95.31 266 GLU A N 1
ATOM 2056 C CA . GLU A 1 266 ? -7.485 -3.754 -9.471 1.00 95.31 266 GLU A CA 1
ATOM 2057 C C . GLU A 1 266 ? -5.987 -3.605 -9.808 1.00 95.31 266 GLU A C 1
ATOM 2059 O O . GLU A 1 266 ? -5.620 -3.287 -10.939 1.00 95.31 266 GLU A O 1
ATOM 2064 N N . GLN A 1 267 ? -5.086 -3.910 -8.864 1.00 92.75 267 GLN A N 1
ATOM 2065 C CA . GLN A 1 267 ? -3.641 -3.933 -9.133 1.00 92.75 267 GLN A CA 1
ATOM 2066 C C . GLN A 1 267 ? -3.235 -5.039 -10.115 1.00 92.75 267 GLN A C 1
ATOM 2068 O O . GLN A 1 267 ? -2.358 -4.828 -10.957 1.00 92.75 267 GLN A O 1
ATOM 2073 N N . ALA A 1 268 ? -3.840 -6.225 -10.009 1.00 95.50 268 ALA A N 1
ATOM 2074 C CA . ALA A 1 268 ? -3.571 -7.327 -10.924 1.00 95.50 268 ALA A CA 1
ATOM 2075 C C . ALA A 1 268 ? -4.052 -7.010 -12.349 1.00 95.50 268 ALA A C 1
ATOM 2077 O O . ALA A 1 268 ? -3.346 -7.326 -13.306 1.00 95.50 268 ALA A O 1
ATOM 2078 N N . GLU A 1 269 ? -5.208 -6.362 -12.491 1.00 95.50 269 GLU A N 1
ATOM 2079 C CA . GLU A 1 269 ? -5.747 -5.888 -13.769 1.00 95.50 269 GLU A CA 1
ATOM 2080 C C . GLU A 1 269 ? -4.867 -4.794 -14.372 1.00 95.50 269 GLU A C 1
ATOM 2082 O O . GLU A 1 269 ? -4.384 -4.960 -15.488 1.00 95.50 269 GLU A O 1
ATOM 2087 N N . MET A 1 270 ? -4.514 -3.761 -13.600 1.00 94.25 270 MET A N 1
ATOM 2088 C CA . MET A 1 270 ? -3.591 -2.713 -14.052 1.00 94.25 270 MET A CA 1
ATOM 2089 C C . MET A 1 270 ? -2.262 -3.301 -14.544 1.00 94.25 270 MET A C 1
ATOM 2091 O O . MET A 1 270 ? -1.716 -2.879 -15.564 1.00 94.25 270 MET A O 1
ATOM 2095 N N . LYS A 1 271 ? -1.723 -4.297 -13.830 1.00 95.50 271 LYS A N 1
ATOM 2096 C CA . LYS A 1 271 ? -0.488 -4.969 -14.23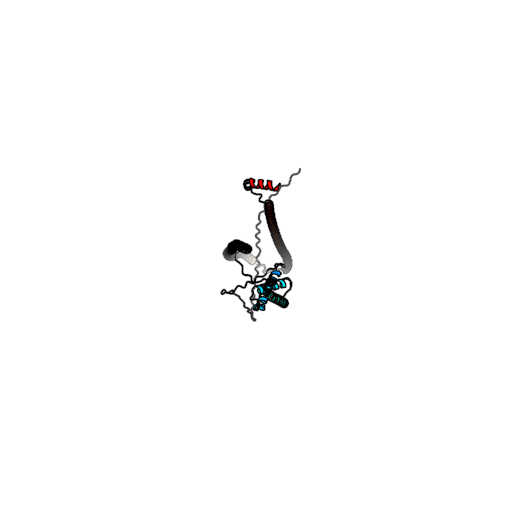5 1.00 95.50 271 LYS A CA 1
ATOM 2097 C C . LYS A 1 271 ? -0.665 -5.749 -15.541 1.00 95.50 271 LYS A C 1
ATOM 2099 O O . LYS A 1 271 ? 0.223 -5.684 -16.387 1.00 95.50 271 LYS A O 1
ATOM 2104 N N . ARG A 1 272 ? -1.788 -6.452 -15.718 1.00 96.25 272 ARG A N 1
ATOM 2105 C CA . ARG A 1 272 ? -2.110 -7.159 -16.970 1.00 96.25 272 ARG A CA 1
ATOM 2106 C C . ARG A 1 272 ? -2.228 -6.192 -18.145 1.00 96.25 272 ARG A C 1
ATOM 2108 O O . ARG A 1 272 ? -1.627 -6.452 -19.181 1.00 96.25 272 ARG A O 1
ATOM 2115 N N . ASP A 1 273 ? -2.897 -5.059 -17.965 1.00 94.75 273 ASP A N 1
ATOM 2116 C CA . ASP A 1 273 ? -3.042 -4.035 -19.006 1.00 94.75 273 ASP A CA 1
ATOM 2117 C C . ASP A 1 273 ? -1.688 -3.408 -19.377 1.00 94.75 273 ASP A C 1
ATOM 2119 O O . ASP A 1 273 ? -1.374 -3.197 -20.552 1.00 94.75 273 ASP A O 1
ATOM 2123 N N . LEU A 1 274 ? -0.826 -3.161 -18.386 1.00 94.44 274 LEU A N 1
ATOM 2124 C CA . LEU A 1 274 ? 0.546 -2.697 -18.617 1.00 94.44 274 LEU A CA 1
ATOM 2125 C C . LEU A 1 274 ? 1.397 -3.739 -19.358 1.00 94.44 274 LEU A C 1
ATOM 2127 O O . LEU A 1 274 ? 2.204 -3.388 -20.217 1.00 94.44 274 LEU A O 1
ATOM 2131 N N . GLU A 1 275 ? 1.244 -5.022 -19.041 1.00 94.56 275 GLU A N 1
ATOM 2132 C CA . GLU A 1 275 ? 1.927 -6.103 -19.758 1.00 94.56 275 GLU A CA 1
ATOM 2133 C C . GLU A 1 275 ? 1.407 -6.240 -21.194 1.00 94.56 275 GLU A C 1
ATOM 2135 O O . GLU A 1 275 ? 2.198 -6.434 -22.119 1.00 94.56 275 GLU A O 1
ATOM 2140 N N . GLU A 1 276 ? 0.101 -6.080 -21.412 1.00 95.50 276 GLU A N 1
ATOM 2141 C CA . GLU A 1 276 ? -0.494 -6.141 -22.744 1.00 95.50 276 GLU A CA 1
ATOM 2142 C C . GLU A 1 276 ? -0.089 -4.945 -23.613 1.00 95.50 276 GLU A C 1
ATOM 2144 O O . GLU A 1 276 ? 0.258 -5.120 -24.783 1.00 95.50 276 GLU A O 1
ATOM 2149 N N . THR A 1 277 ? -0.066 -3.734 -23.055 1.00 93.50 277 THR A N 1
ATOM 2150 C CA . THR A 1 277 ? 0.404 -2.536 -23.770 1.00 93.50 277 THR A CA 1
ATOM 2151 C C . THR A 1 277 ? 1.877 -2.659 -24.151 1.00 93.50 277 THR A C 1
ATOM 2153 O O . THR A 1 277 ? 2.199 -2.502 -25.328 1.00 93.50 277 THR A O 1
ATOM 2156 N N . LYS A 1 278 ? 2.749 -3.080 -23.225 1.00 94.31 278 LYS A N 1
ATOM 2157 C CA . LYS A 1 278 ? 4.160 -3.385 -23.530 1.00 94.31 278 LYS A CA 1
ATOM 2158 C C . LYS A 1 278 ? 4.306 -4.440 -24.616 1.00 94.31 278 LYS A C 1
ATOM 2160 O O . LYS A 1 278 ? 5.087 -4.270 -25.546 1.00 94.31 278 LYS A O 1
ATOM 2165 N N . ARG A 1 279 ? 3.523 -5.519 -24.549 1.00 95.56 279 ARG A N 1
ATOM 2166 C CA . ARG A 1 279 ? 3.546 -6.560 -25.581 1.00 95.56 279 ARG A CA 1
ATOM 2167 C C . ARG A 1 279 ? 3.143 -6.008 -26.950 1.00 95.56 279 ARG A C 1
ATOM 2169 O O . ARG A 1 279 ? 3.775 -6.351 -27.947 1.00 95.56 279 ARG A O 1
ATOM 2176 N N . ARG A 1 280 ? 2.122 -5.147 -27.018 1.00 95.12 280 ARG A N 1
ATOM 2177 C CA . ARG A 1 280 ? 1.699 -4.489 -28.267 1.00 95.12 280 ARG A CA 1
ATOM 2178 C C . ARG A 1 280 ? 2.780 -3.547 -28.806 1.00 95.12 280 ARG A C 1
ATOM 2180 O O . ARG A 1 280 ? 3.008 -3.538 -30.016 1.00 95.12 280 ARG A O 1
ATOM 2187 N N . GLU A 1 281 ? 3.458 -2.799 -27.939 1.00 92.88 281 GLU A N 1
ATOM 2188 C CA . GLU A 1 281 ? 4.594 -1.940 -28.301 1.00 92.88 281 GLU A CA 1
ATOM 2189 C C . GLU A 1 281 ? 5.774 -2.762 -28.841 1.00 92.88 281 GLU A C 1
ATOM 2191 O O . GLU A 1 281 ? 6.280 -2.471 -29.926 1.00 92.88 281 GLU A O 1
ATOM 2196 N N . ASP A 1 282 ? 6.144 -3.852 -28.166 1.00 91.00 282 ASP A N 1
ATOM 2197 C CA . ASP A 1 282 ? 7.196 -4.772 -28.609 1.00 91.00 282 ASP A CA 1
ATOM 2198 C C . ASP A 1 282 ? 6.857 -5.427 -29.956 1.00 91.00 282 ASP A C 1
ATOM 2200 O O . ASP A 1 282 ? 7.712 -5.577 -30.833 1.00 91.00 282 ASP A O 1
ATOM 2204 N N . GLU A 1 283 ? 5.601 -5.831 -30.156 1.00 94.31 283 GLU A N 1
ATOM 2205 C CA . GLU A 1 283 ? 5.130 -6.370 -31.432 1.00 94.31 283 GLU A CA 1
ATOM 2206 C C . GLU A 1 283 ? 5.151 -5.311 -32.547 1.00 94.31 283 GLU A C 1
ATOM 2208 O O . GLU A 1 283 ? 5.456 -5.638 -33.700 1.00 94.31 283 GLU A O 1
ATOM 2213 N N . ALA A 1 284 ? 4.860 -4.045 -32.232 1.00 94.06 284 ALA A N 1
ATOM 2214 C CA . ALA A 1 284 ? 4.958 -2.936 -33.177 1.00 94.06 284 ALA A CA 1
ATOM 2215 C C . ALA A 1 284 ? 6.417 -2.645 -33.567 1.00 94.06 284 ALA A C 1
ATOM 2217 O O . ALA A 1 284 ? 6.704 -2.524 -34.762 1.00 94.06 284 ALA A O 1
ATOM 2218 N N . LEU A 1 285 ? 7.336 -2.629 -32.596 1.00 92.50 285 LEU A N 1
ATOM 2219 C CA . LEU A 1 285 ? 8.777 -2.478 -32.826 1.00 92.50 285 LEU A CA 1
ATOM 2220 C C . LEU A 1 285 ? 9.321 -3.612 -33.700 1.00 92.50 285 LEU A C 1
ATOM 2222 O O . LEU A 1 285 ? 9.921 -3.353 -34.739 1.00 92.50 285 LEU A O 1
ATOM 2226 N N . LYS A 1 286 ? 8.992 -4.872 -33.388 1.00 92.19 286 LYS A N 1
ATOM 2227 C CA . LYS A 1 286 ? 9.378 -6.026 -34.224 1.00 92.19 286 LYS A CA 1
ATOM 2228 C C . LYS A 1 286 ? 8.873 -5.896 -35.663 1.00 92.19 286 LYS A C 1
ATOM 2230 O O . LYS A 1 286 ? 9.591 -6.212 -36.612 1.00 92.19 286 LYS A O 1
ATOM 2235 N N . LYS A 1 287 ? 7.635 -5.426 -35.861 1.00 94.38 287 LYS A N 1
ATOM 2236 C CA . LYS A 1 287 ? 7.085 -5.174 -37.206 1.00 94.38 287 LYS A CA 1
ATOM 2237 C C . LYS A 1 287 ? 7.841 -4.058 -37.929 1.00 94.38 287 LYS A C 1
ATOM 2239 O O . LYS A 1 287 ? 8.014 -4.154 -39.146 1.00 94.38 287 LYS A O 1
ATOM 2244 N N . GLN A 1 288 ? 8.270 -3.017 -37.217 1.00 91.94 288 GLN A N 1
ATOM 2245 C CA . GLN A 1 288 ? 9.090 -1.944 -37.771 1.00 91.94 288 GLN A CA 1
ATOM 2246 C C . GLN A 1 288 ? 10.477 -2.456 -38.177 1.00 91.94 288 GLN A C 1
ATOM 2248 O O . GLN A 1 288 ? 10.854 -2.276 -39.334 1.00 91.94 288 GLN A O 1
ATOM 2253 N N . ASP A 1 289 ? 11.161 -3.201 -37.309 1.00 90.56 289 ASP A N 1
ATOM 2254 C CA . ASP A 1 289 ? 12.476 -3.786 -37.596 1.00 90.56 289 ASP A CA 1
ATOM 2255 C C . ASP A 1 289 ? 12.436 -4.698 -38.826 1.00 90.56 289 ASP A C 1
ATOM 2257 O O . ASP A 1 289 ? 13.290 -4.614 -39.708 1.00 90.56 289 ASP A O 1
ATOM 2261 N N . ILE A 1 290 ? 11.392 -5.527 -38.963 1.00 93.94 290 ILE A N 1
ATOM 2262 C CA . ILE A 1 290 ? 11.199 -6.367 -40.156 1.00 93.94 290 ILE A CA 1
ATOM 2263 C C . ILE A 1 290 ? 11.041 -5.508 -41.422 1.00 93.94 290 ILE A C 1
ATOM 2265 O O . ILE A 1 290 ? 11.556 -5.870 -42.486 1.00 93.94 290 ILE A O 1
ATOM 2269 N N . ARG A 1 291 ? 10.319 -4.382 -41.348 1.00 94.38 291 ARG A N 1
ATOM 2270 C CA . ARG A 1 291 ? 10.156 -3.465 -42.490 1.00 94.38 291 ARG A CA 1
ATOM 2271 C C . ARG A 1 291 ? 11.476 -2.793 -42.850 1.00 94.38 291 ARG A C 1
ATOM 2273 O O . ARG A 1 291 ? 11.796 -2.719 -44.037 1.00 94.38 291 ARG A O 1
ATOM 2280 N N . ASP A 1 292 ? 12.242 -2.351 -41.862 1.00 89.75 292 ASP A N 1
ATOM 2281 C CA . ASP A 1 292 ? 13.515 -1.672 -42.086 1.00 89.75 292 ASP A CA 1
ATOM 2282 C C . ASP A 1 292 ? 14.591 -2.642 -42.591 1.00 89.75 292 ASP A C 1
ATOM 2284 O O . ASP A 1 292 ? 15.272 -2.329 -43.567 1.00 89.75 292 ASP A O 1
ATOM 2288 N N . MET A 1 293 ? 14.634 -3.880 -42.088 1.00 91.00 293 MET A N 1
ATOM 2289 C CA . MET A 1 293 ? 15.462 -4.958 -42.645 1.00 91.00 293 MET A CA 1
ATOM 2290 C C . MET A 1 293 ? 15.116 -5.262 -44.108 1.00 91.00 293 MET A C 1
ATOM 2292 O O . MET A 1 293 ? 16.006 -5.405 -44.949 1.00 91.00 293 MET A O 1
ATOM 2296 N N . LYS A 1 294 ? 13.822 -5.318 -44.460 1.00 93.94 294 LYS A N 1
ATOM 2297 C CA . LYS A 1 294 ? 13.396 -5.489 -45.861 1.00 93.94 294 LYS A CA 1
ATOM 2298 C C . LYS A 1 294 ? 13.823 -4.305 -46.731 1.00 93.94 294 LYS A C 1
ATOM 2300 O O . LYS A 1 294 ? 14.287 -4.518 -47.849 1.00 93.94 294 LYS A O 1
ATOM 2305 N N . ARG A 1 295 ? 13.697 -3.067 -46.241 1.00 93.38 295 ARG A N 1
ATOM 2306 C CA . ARG A 1 295 ? 14.149 -1.864 -46.962 1.00 93.38 295 ARG A CA 1
ATOM 2307 C C . ARG A 1 295 ? 15.659 -1.865 -47.174 1.00 93.38 295 ARG A C 1
ATOM 2309 O O . ARG A 1 295 ? 16.092 -1.590 -48.290 1.00 93.38 295 ARG A O 1
ATOM 2316 N N . ALA A 1 296 ? 16.434 -2.213 -46.149 1.00 92.31 296 ALA A N 1
ATOM 2317 C CA . ALA A 1 296 ? 17.887 -2.320 -46.225 1.00 92.31 296 ALA A CA 1
ATOM 2318 C C . ALA A 1 296 ? 18.310 -3.360 -47.272 1.00 92.31 296 ALA A C 1
ATOM 2320 O O . ALA A 1 296 ? 19.088 -3.041 -48.167 1.00 92.31 296 ALA A O 1
ATOM 2321 N N . ARG A 1 297 ? 17.699 -4.553 -47.255 1.00 93.44 297 ARG A N 1
ATOM 2322 C CA . ARG A 1 297 ? 17.951 -5.599 -48.259 1.00 93.44 297 ARG A CA 1
ATOM 2323 C C . ARG A 1 297 ? 17.614 -5.141 -49.682 1.00 93.44 297 ARG A C 1
ATOM 2325 O O . ARG A 1 297 ? 18.392 -5.361 -50.605 1.00 93.44 297 ARG A O 1
ATOM 2332 N N . MET A 1 298 ? 16.482 -4.460 -49.874 1.00 93.31 298 MET A N 1
ATOM 2333 C CA . MET A 1 298 ? 16.110 -3.907 -51.184 1.00 93.31 298 MET A CA 1
ATOM 2334 C C . MET A 1 298 ? 17.078 -2.809 -51.650 1.00 93.31 298 MET A C 1
ATOM 2336 O O . MET A 1 298 ? 17.359 -2.704 -52.845 1.00 93.31 298 MET A O 1
ATOM 2340 N N . ALA A 1 299 ? 17.586 -1.981 -50.734 1.00 92.88 299 ALA A N 1
ATOM 2341 C CA . ALA A 1 299 ? 18.588 -0.964 -51.040 1.00 92.88 299 ALA A CA 1
ATOM 2342 C C . ALA A 1 299 ? 19.933 -1.597 -51.430 1.00 92.88 299 ALA A C 1
ATOM 2344 O O . ALA A 1 299 ? 20.528 -1.180 -52.423 1.00 92.88 299 ALA A O 1
ATOM 2345 N N . GLU A 1 300 ? 20.364 -2.642 -50.723 1.00 92.12 300 GLU A N 1
ATOM 2346 C CA . GLU A 1 300 ? 21.572 -3.406 -51.042 1.00 92.12 300 GLU A CA 1
ATOM 2347 C C . GLU A 1 300 ? 21.467 -4.083 -52.416 1.00 92.12 300 GLU A C 1
ATOM 2349 O O . GLU A 1 300 ? 22.372 -3.966 -53.243 1.00 92.12 300 GLU A O 1
ATOM 2354 N N . GLU A 1 301 ? 20.334 -4.723 -52.726 1.00 92.56 301 GLU A N 1
ATOM 2355 C CA . GLU A 1 301 ? 20.109 -5.322 -54.045 1.00 92.56 301 GLU A CA 1
ATOM 2356 C C . GLU A 1 301 ? 20.122 -4.276 -55.169 1.00 92.56 301 GLU A C 1
ATOM 2358 O O . GLU A 1 301 ? 20.688 -4.527 -56.238 1.00 92.56 301 GLU A O 1
ATOM 2363 N N . ARG A 1 302 ? 19.548 -3.086 -54.938 1.00 93.75 302 ARG A N 1
ATOM 2364 C CA . ARG A 1 302 ? 19.617 -1.963 -55.889 1.00 93.75 302 ARG A CA 1
ATOM 2365 C C . ARG A 1 302 ? 21.045 -1.461 -56.068 1.00 93.75 302 ARG A C 1
ATOM 2367 O O . ARG A 1 302 ? 21.465 -1.283 -57.208 1.00 93.75 302 ARG A O 1
ATOM 2374 N N . ALA A 1 303 ? 21.804 -1.295 -54.987 1.00 92.56 303 ALA A N 1
ATOM 2375 C CA . ALA A 1 303 ? 23.210 -0.901 -55.048 1.00 92.56 303 ALA A CA 1
ATOM 2376 C C . ALA A 1 303 ? 24.050 -1.942 -55.805 1.00 92.56 303 ALA A C 1
ATOM 2378 O O . ALA A 1 303 ? 24.864 -1.588 -56.659 1.00 92.56 303 ALA A O 1
ATOM 2379 N N . ARG A 1 304 ? 23.793 -3.237 -55.584 1.00 93.69 304 ARG A N 1
ATOM 2380 C CA . ARG A 1 304 ? 24.451 -4.332 -56.307 1.00 93.69 304 ARG A CA 1
ATOM 2381 C C . ARG A 1 304 ? 24.109 -4.325 -57.798 1.00 93.69 304 ARG A C 1
ATOM 2383 O O . ARG A 1 304 ? 24.998 -4.549 -58.618 1.00 93.69 304 ARG A O 1
ATOM 2390 N N . LYS A 1 305 ? 22.849 -4.070 -58.170 1.00 94.06 305 LYS A N 1
ATOM 2391 C CA . LYS A 1 305 ? 22.439 -3.914 -59.579 1.00 94.06 305 LYS A CA 1
ATOM 2392 C C . LYS A 1 305 ? 23.108 -2.696 -60.220 1.00 94.06 305 LYS A C 1
ATOM 2394 O O . LYS A 1 305 ? 23.730 -2.853 -61.266 1.00 94.06 305 LYS A O 1
ATOM 2399 N N . ALA A 1 306 ? 23.085 -1.544 -59.552 1.00 92.62 306 ALA A N 1
ATOM 2400 C CA . ALA A 1 306 ? 23.740 -0.324 -60.022 1.00 92.62 306 ALA A CA 1
ATOM 2401 C C . ALA A 1 306 ? 25.256 -0.514 -60.205 1.00 92.62 306 ALA A C 1
ATOM 2403 O O . ALA A 1 306 ? 25.809 -0.104 -61.220 1.00 92.62 306 ALA A O 1
ATOM 2404 N N . SER A 1 307 ? 25.926 -1.209 -59.279 1.00 89.56 307 SER A N 1
ATOM 2405 C CA . SER A 1 307 ? 27.349 -1.552 -59.395 1.00 89.56 307 SER A CA 1
ATOM 2406 C C . SER A 1 307 ? 27.629 -2.469 -60.593 1.00 89.56 307 SER A C 1
ATOM 2408 O O . SER A 1 307 ? 28.558 -2.215 -61.360 1.00 89.56 307 SER A O 1
ATOM 2410 N N . LYS A 1 308 ? 26.793 -3.493 -60.822 1.00 93.44 308 LYS A N 1
ATOM 2411 C CA . LYS A 1 308 ? 26.904 -4.362 -62.008 1.00 93.44 308 LYS A CA 1
ATOM 2412 C C . LYS A 1 308 ? 26.703 -3.585 -63.310 1.00 93.44 308 LYS A C 1
ATOM 2414 O O . LYS A 1 308 ? 27.431 -3.817 -64.269 1.00 93.44 308 LYS A O 1
ATOM 2419 N N . GLU A 1 309 ? 25.729 -2.683 -63.361 1.00 92.31 309 GLU A N 1
ATOM 2420 C CA . GLU A 1 309 ? 25.483 -1.832 -64.530 1.00 92.31 309 GLU A CA 1
ATOM 2421 C C . GLU A 1 309 ? 26.630 -0.847 -64.772 1.00 92.31 309 GLU A C 1
ATOM 2423 O O . GLU A 1 309 ? 27.069 -0.698 -65.910 1.00 92.31 309 GLU A O 1
ATOM 2428 N N . ALA A 1 310 ? 27.167 -0.233 -63.715 1.00 91.56 310 ALA A N 1
ATOM 2429 C CA . ALA A 1 310 ? 28.342 0.629 -63.799 1.00 91.56 310 ALA A CA 1
ATOM 2430 C C . ALA A 1 310 ? 29.564 -0.137 -64.328 1.00 91.56 310 ALA A C 1
ATOM 2432 O O . ALA A 1 310 ? 30.239 0.347 -65.233 1.00 91.56 310 ALA A O 1
ATOM 2433 N N . MET A 1 311 ? 29.799 -1.363 -63.845 1.00 90.69 311 MET A N 1
ATOM 2434 C CA . MET A 1 311 ? 30.870 -2.229 -64.349 1.00 90.69 311 MET A CA 1
ATOM 2435 C C . MET A 1 311 ? 30.671 -2.578 -65.831 1.00 90.69 311 MET A C 1
ATOM 2437 O O . MET A 1 311 ? 31.613 -2.500 -66.613 1.00 90.69 311 MET A O 1
ATOM 2441 N N . LYS A 1 312 ? 29.443 -2.913 -66.251 1.00 93.12 312 LYS A N 1
ATOM 2442 C CA . LYS A 1 312 ? 29.132 -3.172 -67.668 1.00 93.12 312 LYS A CA 1
ATOM 2443 C C . LYS A 1 312 ? 29.401 -1.950 -68.547 1.00 93.12 312 LYS A C 1
ATOM 2445 O O . LYS A 1 312 ? 30.021 -2.095 -69.594 1.00 93.12 312 LYS A O 1
ATOM 2450 N N . LYS A 1 313 ? 28.976 -0.756 -68.115 1.00 92.38 313 LYS A N 1
ATOM 2451 C CA . LYS A 1 313 ? 29.248 0.506 -68.825 1.00 92.38 313 LYS A CA 1
ATOM 2452 C C . LYS A 1 313 ? 30.746 0.791 -68.914 1.00 92.38 313 LYS A C 1
ATOM 2454 O O . LYS A 1 313 ? 31.222 1.178 -69.972 1.00 92.38 313 LYS A O 1
ATOM 2459 N N . PHE A 1 314 ? 31.488 0.555 -67.833 1.00 89.19 314 PHE A N 1
ATOM 2460 C CA . PHE A 1 314 ? 32.940 0.713 -67.818 1.00 89.19 314 PHE A CA 1
ATOM 2461 C C . PHE A 1 314 ? 33.638 -0.239 -68.801 1.00 89.19 314 PHE A C 1
ATOM 2463 O O . PHE A 1 314 ? 34.508 0.193 -69.551 1.00 89.19 314 PHE A O 1
ATOM 2470 N N . LEU A 1 315 ? 33.233 -1.514 -68.847 1.00 92.25 315 LEU A N 1
ATOM 2471 C CA . LEU A 1 315 ? 33.767 -2.482 -69.811 1.00 92.25 315 LEU A CA 1
ATOM 2472 C C . LEU A 1 315 ? 33.434 -2.099 -71.259 1.00 92.25 315 LEU A C 1
ATOM 2474 O O . LEU A 1 315 ? 34.316 -2.168 -72.110 1.00 92.25 315 LEU A O 1
ATOM 2478 N N . ALA A 1 316 ? 32.206 -1.644 -71.528 1.00 93.00 316 ALA A N 1
ATOM 2479 C CA . ALA A 1 316 ? 31.812 -1.160 -72.852 1.00 93.00 316 ALA A CA 1
ATOM 2480 C C . ALA A 1 316 ? 32.648 0.058 -73.286 1.00 93.00 316 ALA A C 1
ATOM 2482 O O . ALA A 1 316 ? 33.220 0.046 -74.369 1.00 93.00 316 ALA A O 1
ATOM 2483 N N . ALA A 1 317 ? 32.817 1.055 -72.410 1.00 90.62 317 ALA A N 1
ATOM 2484 C CA . ALA A 1 317 ? 33.648 2.229 -72.686 1.00 90.62 317 ALA A CA 1
ATOM 2485 C C . ALA A 1 317 ? 35.136 1.876 -72.891 1.00 90.62 317 ALA A C 1
ATOM 2487 O O . ALA A 1 317 ? 35.836 2.521 -73.676 1.00 90.62 317 ALA A O 1
ATOM 2488 N N . ASN A 1 318 ? 35.640 0.848 -72.199 1.00 91.25 318 ASN A N 1
ATOM 2489 C CA . ASN A 1 318 ? 36.998 0.341 -72.399 1.00 91.25 318 ASN A CA 1
ATOM 2490 C C . ASN A 1 318 ? 37.143 -0.330 -73.776 1.00 91.25 318 ASN A C 1
ATOM 2492 O O . ASN A 1 318 ? 38.103 -0.046 -74.494 1.00 91.25 318 ASN A O 1
ATOM 2496 N N . GLU A 1 319 ? 36.163 -1.138 -74.186 1.00 89.88 319 GLU A N 1
ATOM 2497 C CA . GLU A 1 319 ? 36.147 -1.757 -75.515 1.00 89.88 319 GLU A CA 1
ATOM 2498 C C . GLU A 1 319 ? 36.028 -0.704 -76.628 1.00 89.88 319 GLU A C 1
ATOM 2500 O O . GLU A 1 319 ? 36.800 -0.733 -77.584 1.00 89.88 319 GLU A O 1
ATOM 2505 N N . GLU A 1 320 ? 35.166 0.303 -76.469 1.00 90.75 320 GLU A N 1
ATOM 2506 C CA . GLU A 1 320 ? 35.090 1.456 -77.378 1.00 90.75 320 GLU A CA 1
ATOM 2507 C C . GLU A 1 320 ? 36.429 2.199 -77.458 1.00 90.75 320 GLU A C 1
ATOM 2509 O O . GLU A 1 320 ? 36.925 2.485 -78.547 1.00 90.75 320 GLU A O 1
ATOM 2514 N N . SER A 1 321 ? 37.081 2.446 -76.319 1.00 86.19 321 SER A N 1
ATOM 2515 C CA . SER A 1 321 ? 38.409 3.070 -76.278 1.00 86.19 321 SER A CA 1
ATOM 2516 C C . SER A 1 321 ? 39.468 2.218 -76.985 1.00 86.19 321 SER A C 1
ATOM 2518 O O . SER A 1 321 ? 40.374 2.752 -77.631 1.00 86.19 321 SER A O 1
ATOM 2520 N N . ARG A 1 322 ? 39.377 0.888 -76.884 1.00 91.38 322 ARG A N 1
ATOM 2521 C CA . ARG A 1 322 ? 40.253 -0.051 -77.592 1.00 91.38 322 ARG A CA 1
ATOM 2522 C C . ARG A 1 322 ? 40.006 -0.001 -79.098 1.00 91.38 322 ARG A C 1
ATOM 2524 O O . ARG A 1 322 ? 40.976 0.082 -79.852 1.00 91.38 322 ARG A O 1
ATOM 2531 N N . LEU A 1 323 ? 38.746 -0.000 -79.530 1.00 91.88 323 LEU A N 1
ATOM 2532 C CA . LEU A 1 323 ? 38.364 0.131 -80.936 1.00 91.88 323 LEU A CA 1
ATOM 2533 C C . LEU A 1 323 ? 38.831 1.468 -81.516 1.00 91.88 323 LEU A C 1
ATOM 2535 O O . LEU A 1 323 ? 39.455 1.477 -82.572 1.00 91.88 323 LEU A O 1
ATOM 2539 N N . MET A 1 324 ? 38.651 2.574 -80.790 1.00 88.75 324 MET A N 1
ATOM 2540 C CA . MET A 1 324 ? 39.146 3.897 -81.185 1.00 88.75 324 MET A CA 1
ATOM 2541 C C . MET A 1 324 ? 40.672 3.919 -81.319 1.00 88.75 324 MET A C 1
ATOM 2543 O O . MET A 1 324 ? 41.201 4.458 -82.288 1.00 88.75 324 MET A O 1
ATOM 2547 N N . LYS A 1 325 ? 41.404 3.275 -80.400 1.00 89.56 325 LYS A N 1
ATOM 2548 C CA . LYS A 1 325 ? 42.866 3.126 -80.512 1.00 89.56 325 LYS A CA 1
ATOM 2549 C C . LYS A 1 325 ? 43.271 2.292 -81.726 1.00 89.56 325 LYS A C 1
ATOM 2551 O O . LYS A 1 325 ? 44.258 2.627 -82.374 1.00 89.56 325 LYS A O 1
ATOM 2556 N N . LEU A 1 326 ? 42.554 1.210 -82.030 1.00 90.19 326 LEU A N 1
ATOM 2557 C CA . LEU A 1 326 ? 42.822 0.385 -83.212 1.00 90.19 326 LEU A CA 1
ATOM 2558 C C . LEU A 1 326 ? 42.516 1.142 -84.508 1.00 90.19 326 LEU A C 1
ATOM 2560 O O . LEU A 1 326 ? 43.331 1.098 -85.422 1.00 90.19 326 LEU A O 1
ATOM 2564 N N . ALA A 1 327 ? 41.406 1.877 -84.568 1.00 89.62 327 ALA A N 1
ATOM 2565 C CA . ALA A 1 327 ? 41.063 2.736 -85.699 1.00 89.62 327 ALA A CA 1
ATOM 2566 C C . ALA A 1 327 ? 42.108 3.842 -85.899 1.00 89.62 327 ALA A C 1
ATOM 2568 O O . ALA A 1 327 ? 42.596 4.029 -87.007 1.00 89.62 327 ALA A O 1
ATOM 2569 N N . ALA A 1 328 ? 42.542 4.504 -84.821 1.00 88.88 328 ALA A N 1
ATOM 2570 C CA . ALA A 1 328 ? 43.607 5.502 -84.881 1.00 88.88 328 ALA A CA 1
ATOM 2571 C C . ALA A 1 328 ? 44.949 4.904 -85.337 1.00 88.88 328 ALA A C 1
ATOM 2573 O O . ALA A 1 328 ? 45.683 5.554 -86.072 1.00 88.88 328 ALA A O 1
ATOM 2574 N N . LYS A 1 329 ? 45.280 3.670 -84.928 1.00 91.12 329 LYS A N 1
ATOM 2575 C CA . LYS A 1 329 ? 46.468 2.959 -85.429 1.00 91.12 329 LYS A CA 1
ATOM 2576 C C . LYS A 1 329 ? 46.354 2.634 -86.917 1.00 91.12 329 LYS A C 1
ATOM 2578 O O . LYS A 1 329 ? 47.321 2.852 -87.628 1.00 91.12 329 LYS A O 1
ATOM 2583 N N . LYS A 1 330 ? 45.199 2.142 -87.378 1.00 91.06 330 LYS A N 1
ATOM 2584 C CA . LYS A 1 330 ? 44.955 1.874 -88.804 1.00 91.06 330 LYS A CA 1
ATOM 2585 C C . LYS A 1 330 ? 45.088 3.142 -89.635 1.00 91.06 330 LYS A C 1
ATOM 2587 O O . LYS A 1 330 ? 45.868 3.141 -90.571 1.00 91.06 330 LYS A O 1
ATOM 2592 N N . LYS A 1 331 ? 44.445 4.231 -89.207 1.00 91.69 331 LYS A N 1
ATOM 2593 C CA . LYS A 1 331 ? 44.565 5.531 -89.867 1.00 91.69 331 LYS A CA 1
ATOM 2594 C C . LYS A 1 331 ? 46.017 6.009 -89.930 1.00 91.69 331 LYS A C 1
ATOM 2596 O O . LYS A 1 331 ? 46.464 6.427 -90.978 1.00 91.69 331 LYS A O 1
ATOM 2601 N N . LYS A 1 332 ? 46.786 5.879 -88.842 1.00 87.88 332 LYS A N 1
ATOM 2602 C CA . LYS A 1 332 ? 48.222 6.211 -88.862 1.00 87.88 332 LYS A CA 1
ATOM 2603 C 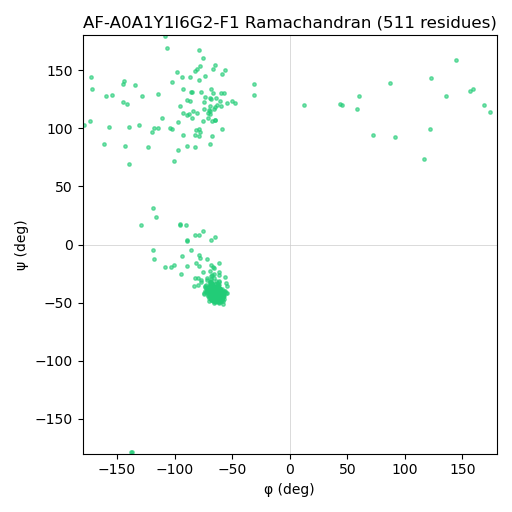C . LYS A 1 332 ? 49.020 5.370 -89.857 1.00 87.88 332 LYS A C 1
ATOM 2605 O O . LYS A 1 332 ? 49.936 5.903 -90.459 1.00 87.88 332 LYS A O 1
ATOM 2610 N N . ILE A 1 333 ? 48.698 4.083 -89.999 1.00 89.06 333 ILE A N 1
ATOM 2611 C CA . ILE A 1 333 ? 49.338 3.203 -90.987 1.00 89.06 333 ILE A CA 1
ATOM 2612 C C . ILE A 1 333 ? 48.927 3.613 -92.404 1.00 89.06 333 ILE A C 1
ATOM 2614 O O . ILE A 1 333 ? 49.772 3.623 -93.283 1.00 89.06 333 ILE A O 1
ATOM 2618 N N . GLU A 1 334 ? 47.661 3.961 -92.634 1.00 89.38 334 GLU A N 1
ATOM 2619 C CA . GLU A 1 334 ? 47.179 4.482 -93.921 1.00 89.38 334 GLU A CA 1
ATOM 2620 C C . GLU A 1 334 ? 47.879 5.802 -94.273 1.00 89.38 334 GLU A C 1
ATOM 2622 O O . GLU A 1 334 ? 48.479 5.890 -95.339 1.00 89.38 334 GLU A O 1
ATOM 2627 N N . ASP A 1 335 ? 47.916 6.763 -93.344 1.00 88.31 335 ASP A N 1
ATOM 2628 C CA . ASP A 1 335 ? 48.634 8.035 -93.491 1.00 88.31 335 ASP A CA 1
ATOM 2629 C C . ASP A 1 335 ? 50.144 7.797 -93.740 1.00 88.31 335 ASP A C 1
ATOM 2631 O O . ASP A 1 335 ? 50.767 8.494 -94.537 1.00 88.31 335 ASP A O 1
ATOM 2635 N N . GLU A 1 336 ? 50.755 6.802 -93.079 1.00 89.00 336 GLU A N 1
ATOM 2636 C CA . GLU A 1 336 ? 52.156 6.409 -93.292 1.00 89.00 336 GLU A CA 1
ATOM 2637 C C . GLU A 1 336 ? 52.362 5.758 -94.663 1.00 89.00 336 GLU A C 1
ATOM 2639 O O . GLU A 1 336 ? 53.333 6.079 -95.339 1.00 89.00 336 GLU A O 1
ATOM 2644 N N . ILE A 1 337 ? 51.449 4.894 -95.117 1.00 87.31 337 ILE A N 1
ATOM 2645 C CA . ILE A 1 337 ? 51.490 4.306 -96.460 1.00 87.31 337 ILE A CA 1
ATOM 2646 C C . ILE A 1 337 ? 51.373 5.412 -97.506 1.00 87.31 337 ILE A C 1
ATOM 2648 O O . ILE A 1 337 ? 52.214 5.469 -98.396 1.00 87.31 337 ILE A O 1
ATOM 2652 N N . GLU A 1 338 ? 50.400 6.314 -97.386 1.00 88.81 338 GLU A N 1
ATOM 2653 C CA . GLU A 1 338 ? 50.242 7.457 -98.290 1.00 88.81 338 GLU A CA 1
ATOM 2654 C C . GLU A 1 338 ? 51.489 8.344 -98.287 1.00 88.81 338 GLU A C 1
ATOM 2656 O O . GLU A 1 338 ? 51.987 8.713 -99.349 1.00 88.81 338 GLU A O 1
ATOM 2661 N N . TYR A 1 339 ? 52.054 8.627 -97.111 1.00 89.25 339 TYR A N 1
ATOM 2662 C CA . TYR A 1 339 ? 53.304 9.372 -96.996 1.00 89.25 339 TYR A CA 1
ATOM 2663 C C . TYR A 1 339 ? 54.471 8.636 -97.664 1.00 89.25 339 TYR A C 1
ATOM 2665 O O . TYR A 1 339 ? 55.238 9.251 -98.399 1.00 89.25 339 TYR A O 1
ATOM 2673 N N . THR A 1 340 ? 54.603 7.319 -97.468 1.00 80.81 340 THR A N 1
ATOM 2674 C CA . THR A 1 340 ? 55.638 6.524 -98.143 1.00 80.81 340 THR A CA 1
ATOM 2675 C C . THR A 1 340 ? 55.421 6.476 -99.644 1.00 80.81 340 THR A C 1
ATOM 2677 O O . THR A 1 340 ? 56.406 6.552 -100.361 1.00 80.81 340 THR A O 1
ATOM 2680 N N . GLN A 1 341 ? 54.177 6.422 -100.124 1.00 86.62 341 GLN A N 1
ATOM 2681 C CA . GLN A 1 341 ? 53.841 6.457 -101.545 1.00 86.62 341 GLN A CA 1
ATOM 2682 C C . GLN A 1 341 ? 54.208 7.805 -102.160 1.00 86.62 341 GLN A C 1
ATOM 2684 O O . GLN A 1 341 ? 54.921 7.839 -103.157 1.00 86.62 341 GLN A O 1
ATOM 2689 N N . GLN A 1 342 ? 53.816 8.914 -101.528 1.00 84.19 342 GLN A N 1
ATOM 2690 C CA . GLN A 1 342 ? 54.211 10.262 -101.945 1.00 84.19 342 GLN A CA 1
ATOM 2691 C C . GLN A 1 342 ? 55.732 10.425 -101.922 1.00 84.19 342 GLN A C 1
ATOM 2693 O O . GLN A 1 342 ? 56.314 10.959 -102.862 1.00 84.19 342 GLN A O 1
ATOM 2698 N N . TYR A 1 343 ? 56.396 9.911 -100.888 1.00 85.06 343 TYR A N 1
ATOM 2699 C CA . TYR A 1 343 ? 57.849 9.932 -100.791 1.00 85.06 343 TYR A CA 1
ATOM 2700 C C . TYR A 1 343 ? 58.513 9.047 -101.855 1.00 85.06 343 TYR A C 1
ATOM 2702 O O . TYR A 1 343 ? 59.523 9.444 -102.432 1.00 85.06 343 TYR A O 1
ATOM 2710 N N . THR A 1 344 ? 57.954 7.875 -102.174 1.00 83.81 344 THR A N 1
ATOM 2711 C CA . THR A 1 344 ? 58.439 7.033 -103.274 1.00 83.81 344 THR A CA 1
ATOM 2712 C C . THR A 1 344 ? 58.195 7.687 -104.617 1.00 83.81 344 THR A C 1
ATOM 2714 O O . THR A 1 344 ? 59.105 7.669 -105.427 1.00 83.81 344 THR A O 1
ATOM 2717 N N . GLU A 1 345 ? 57.054 8.338 -104.840 1.00 85.50 345 GLU A N 1
ATOM 2718 C CA . GLU A 1 345 ? 56.797 9.122 -106.048 1.00 85.50 345 GLU A CA 1
ATOM 2719 C C . GLU A 1 345 ? 57.762 10.303 -106.156 1.00 85.50 345 GLU A C 1
ATOM 2721 O O . GLU A 1 345 ? 58.219 10.634 -107.245 1.00 85.50 345 GLU A O 1
ATOM 2726 N N . GLU A 1 346 ? 58.094 10.967 -105.047 1.00 85.00 346 GLU A N 1
ATOM 2727 C CA . GLU A 1 346 ? 59.120 12.006 -105.021 1.00 85.00 346 GLU A CA 1
ATOM 2728 C C . GLU A 1 346 ? 60.502 11.430 -105.318 1.00 85.00 346 GLU A C 1
ATOM 2730 O O . GLU A 1 346 ? 61.243 12.030 -106.096 1.00 85.00 346 GLU A O 1
ATOM 2735 N N . ILE A 1 347 ? 60.853 10.268 -104.758 1.00 84.31 347 ILE A N 1
ATOM 2736 C CA . ILE A 1 347 ? 62.099 9.565 -105.073 1.00 84.31 347 ILE A CA 1
ATOM 2737 C C . ILE A 1 347 ? 62.114 9.113 -106.525 1.00 84.31 347 ILE A C 1
ATOM 2739 O O . ILE A 1 347 ? 63.155 9.250 -107.151 1.00 84.31 347 ILE A O 1
ATOM 2743 N N . GLU A 1 348 ? 61.014 8.614 -107.075 1.00 83.50 348 GLU A N 1
ATOM 2744 C CA . GLU A 1 348 ? 60.879 8.204 -108.469 1.00 83.50 348 GLU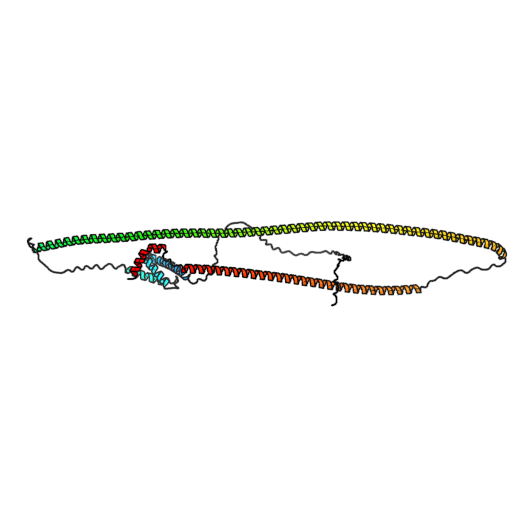 A CA 1
ATOM 2745 C C . GLU A 1 348 ? 60.964 9.414 -109.381 1.00 83.50 348 GLU A C 1
ATOM 2747 O O . GLU A 1 348 ? 61.782 9.400 -110.280 1.00 83.50 348 GLU A O 1
ATOM 2752 N N . LYS A 1 349 ? 60.273 10.521 -109.093 1.00 85.12 349 LYS A N 1
ATOM 2753 C CA . LYS A 1 349 ? 60.448 11.801 -109.800 1.00 85.12 349 LYS A CA 1
ATOM 2754 C C . LYS A 1 349 ? 61.882 12.297 -109.699 1.00 85.12 349 LYS A C 1
ATOM 2756 O O . LYS A 1 349 ? 62.425 12.822 -110.664 1.00 85.12 349 LYS A O 1
ATOM 2761 N N . GLN A 1 350 ? 62.527 12.161 -108.543 1.00 81.88 350 GLN A N 1
ATOM 2762 C CA . GLN A 1 350 ? 63.940 12.491 -108.378 1.00 81.88 350 GLN A CA 1
ATOM 2763 C C . GLN A 1 350 ? 64.854 11.487 -109.073 1.00 81.88 350 GLN A C 1
ATOM 2765 O O . GLN A 1 350 ? 65.949 11.875 -109.450 1.00 81.88 350 GLN A O 1
ATOM 2770 N N . ALA A 1 351 ? 64.462 10.226 -109.222 1.00 80.19 351 ALA A N 1
ATOM 2771 C CA . ALA A 1 351 ? 65.203 9.173 -109.896 1.00 80.19 351 ALA A CA 1
ATOM 2772 C C . ALA A 1 351 ? 65.028 9.287 -111.404 1.00 80.19 351 ALA A C 1
ATOM 2774 O O . ALA A 1 351 ? 65.988 9.064 -112.111 1.00 80.19 351 ALA A O 1
ATOM 2775 N N . GLU A 1 352 ? 63.868 9.705 -111.894 1.00 81.19 352 GLU A N 1
ATOM 2776 C CA . GLU A 1 352 ? 63.579 10.103 -113.263 1.00 81.19 352 GLU A CA 1
ATOM 2777 C C . GLU A 1 352 ? 64.313 11.387 -113.590 1.00 81.19 352 GLU A C 1
ATOM 2779 O O . GLU A 1 352 ? 64.996 11.426 -114.598 1.00 81.19 352 GLU A O 1
ATOM 2784 N N . LYS A 1 353 ? 64.285 12.403 -112.718 1.00 80.88 353 LYS A N 1
ATOM 2785 C CA . LYS A 1 353 ? 65.146 13.585 -112.854 1.00 80.88 353 LYS A CA 1
ATOM 2786 C C . LYS A 1 353 ? 66.608 13.195 -112.810 1.00 80.88 353 LYS A C 1
ATOM 2788 O O . LYS A 1 353 ? 67.348 13.634 -113.665 1.00 80.88 353 LYS A O 1
ATOM 2793 N N . ARG A 1 354 ? 67.035 12.328 -111.889 1.00 77.56 354 ARG A N 1
ATOM 2794 C CA . ARG A 1 354 ? 68.409 11.817 -111.835 1.00 77.56 354 ARG A CA 1
ATOM 2795 C C . ARG A 1 354 ? 68.732 10.910 -113.003 1.00 77.56 354 ARG A C 1
ATOM 2797 O O . ARG A 1 354 ? 69.895 10.853 -113.325 1.00 77.56 354 ARG A O 1
ATOM 2804 N N . LYS A 1 355 ? 67.780 10.219 -113.627 1.00 78.31 355 LYS A N 1
ATOM 2805 C CA . LYS A 1 355 ? 67.959 9.346 -114.795 1.00 78.31 355 LYS A CA 1
ATOM 2806 C C . LYS A 1 355 ? 67.957 10.165 -116.069 1.00 78.31 355 LYS A C 1
ATOM 2808 O O . LYS A 1 355 ? 68.741 9.854 -116.938 1.00 78.31 355 LYS A O 1
ATOM 2813 N N . ALA A 1 356 ? 67.166 11.224 -116.151 1.00 77.38 356 ALA A N 1
ATOM 2814 C CA . ALA A 1 356 ? 67.204 12.235 -117.195 1.00 77.38 356 ALA A CA 1
ATOM 2815 C C . ALA A 1 356 ? 68.473 13.077 -117.064 1.00 77.38 356 ALA A C 1
ATOM 2817 O O . ALA A 1 356 ? 69.125 13.334 -118.057 1.00 77.38 356 ALA A O 1
ATOM 2818 N N . GLU A 1 357 ? 68.891 13.428 -115.847 1.00 76.38 357 GLU A N 1
ATOM 2819 C CA . GLU A 1 357 ? 70.189 14.028 -115.550 1.00 76.38 357 GLU A CA 1
ATOM 2820 C C . GLU A 1 357 ? 71.321 13.022 -115.695 1.00 76.38 357 GLU A C 1
ATOM 2822 O O . GLU A 1 357 ? 72.418 13.454 -115.958 1.00 76.38 357 GLU A O 1
ATOM 2827 N N . TRP A 1 358 ? 71.133 11.722 -115.465 1.00 75.19 358 TRP A N 1
ATOM 2828 C CA . TRP A 1 358 ? 72.159 10.686 -115.634 1.00 75.19 358 TRP A CA 1
ATOM 2829 C C . TRP A 1 358 ? 72.246 10.265 -117.084 1.00 75.19 358 TRP A C 1
ATOM 2831 O O . TRP A 1 358 ? 73.326 9.920 -117.496 1.00 75.19 358 TRP A O 1
ATOM 2841 N N . GLN A 1 359 ? 71.173 10.339 -117.864 1.00 71.00 359 GLN A N 1
ATOM 2842 C CA . GLN A 1 359 ? 71.188 10.265 -119.319 1.00 71.00 359 GLN A CA 1
ATOM 2843 C C . GLN A 1 359 ? 71.823 11.535 -119.861 1.00 71.00 359 GLN A C 1
ATOM 2845 O O . GLN A 1 359 ? 72.813 11.431 -120.554 1.00 71.00 359 GLN A O 1
ATOM 2850 N N . ALA A 1 360 ? 71.409 12.720 -119.409 1.00 70.38 360 ALA A N 1
ATOM 2851 C CA . ALA A 1 360 ? 72.062 13.974 -119.768 1.00 70.38 360 ALA A CA 1
ATOM 2852 C C . ALA A 1 360 ? 73.515 14.017 -119.297 1.00 70.38 360 ALA A C 1
ATOM 2854 O O . ALA A 1 360 ? 74.333 14.554 -120.014 1.00 70.38 360 ALA A O 1
ATOM 2855 N N . ARG A 1 361 ? 73.858 13.426 -118.142 1.00 64.12 361 ARG A N 1
ATOM 2856 C CA . ARG A 1 361 ? 75.218 13.205 -117.626 1.00 64.12 361 ARG A CA 1
ATOM 2857 C C . ARG A 1 361 ? 75.830 11.924 -118.160 1.00 64.12 361 ARG A C 1
ATOM 2859 O O . ARG A 1 361 ? 76.965 11.732 -117.824 1.00 64.12 361 ARG A O 1
ATOM 2866 N N . GLN A 1 362 ? 75.190 11.051 -118.921 1.00 62.44 362 GLN A N 1
ATOM 2867 C CA . GLN A 1 362 ? 75.807 9.942 -119.669 1.00 62.44 362 GLN A CA 1
ATOM 2868 C C . GLN A 1 362 ? 76.078 10.420 -121.077 1.00 62.44 362 GLN A C 1
ATOM 2870 O O . GLN A 1 362 ? 77.037 9.980 -121.673 1.00 62.44 362 GLN A O 1
ATOM 2875 N N . ASP A 1 363 ? 75.329 11.398 -121.559 1.00 57.59 363 ASP A N 1
ATOM 2876 C CA . ASP A 1 363 ? 75.690 12.249 -122.672 1.00 57.59 363 ASP A CA 1
ATOM 2877 C C . ASP A 1 363 ? 76.830 13.183 -122.214 1.00 57.59 363 ASP A C 1
ATOM 2879 O O . ASP A 1 363 ? 77.861 13.285 -122.880 1.00 57.59 363 ASP A O 1
ATOM 2883 N N . ASP A 1 364 ? 76.740 13.758 -121.003 1.00 55.19 364 ASP A N 1
ATOM 2884 C CA . ASP A 1 364 ? 77.796 14.581 -120.396 1.00 55.19 364 ASP A CA 1
ATOM 2885 C C . ASP A 1 364 ? 78.941 13.743 -119.787 1.00 55.19 364 ASP A C 1
ATOM 2887 O O . ASP A 1 364 ? 80.012 14.293 -119.617 1.00 55.19 364 ASP A O 1
ATOM 2891 N N . GLN A 1 365 ? 78.787 12.442 -119.488 1.00 47.38 365 GLN A N 1
ATOM 2892 C CA . GLN A 1 365 ? 79.809 11.462 -119.032 1.00 47.38 365 GLN A CA 1
ATOM 2893 C C . GLN A 1 365 ? 80.273 10.584 -120.193 1.00 47.38 365 GLN A C 1
ATOM 2895 O O . GLN A 1 365 ? 81.378 10.096 -120.138 1.00 47.38 365 GLN A O 1
ATOM 2900 N N . ALA A 1 366 ? 79.588 10.462 -121.317 1.00 54.75 366 ALA A N 1
ATOM 2901 C CA . ALA A 1 366 ? 80.269 10.153 -122.572 1.00 54.75 366 ALA A CA 1
ATOM 2902 C C . ALA A 1 366 ? 81.257 11.297 -122.873 1.00 54.75 366 ALA A C 1
ATOM 2904 O O . ALA A 1 366 ? 82.366 11.060 -123.340 1.00 54.75 366 ALA A O 1
ATOM 2905 N N . ARG A 1 367 ? 80.911 12.531 -122.465 1.00 50.12 367 ARG A N 1
ATOM 2906 C CA . ARG A 1 367 ? 81.795 13.712 -122.429 1.00 50.12 367 ARG A CA 1
ATOM 2907 C C . ARG A 1 367 ? 82.757 13.810 -121.229 1.00 50.12 367 ARG A C 1
ATOM 2909 O O . ARG A 1 367 ? 83.818 14.402 -121.376 1.00 50.12 367 ARG A O 1
ATOM 2916 N N . ARG A 1 368 ? 82.433 13.260 -120.052 1.00 46.53 368 ARG A N 1
ATOM 2917 C CA . ARG A 1 368 ? 83.195 13.381 -118.780 1.00 46.53 368 ARG A CA 1
ATOM 2918 C C . ARG A 1 368 ? 83.714 12.050 -118.202 1.00 46.53 368 ARG A C 1
ATOM 2920 O O . ARG A 1 368 ? 84.511 12.076 -117.294 1.00 46.53 368 ARG A O 1
ATOM 2927 N N . MET A 1 369 ? 83.414 10.876 -118.745 1.00 46.22 369 MET A N 1
ATOM 2928 C CA . MET A 1 369 ? 84.247 9.655 -118.633 1.00 46.22 369 MET A CA 1
ATOM 2929 C C . MET A 1 369 ? 85.423 9.713 -119.613 1.00 46.22 369 MET A C 1
ATOM 2931 O O . MET A 1 369 ? 86.372 8.951 -119.466 1.00 46.22 369 MET A O 1
ATOM 2935 N N . ALA A 1 370 ? 85.432 10.698 -120.517 1.00 47.56 370 ALA A N 1
ATOM 2936 C CA . ALA A 1 370 ? 86.667 11.256 -121.059 1.00 47.56 370 ALA A CA 1
ATOM 2937 C C . ALA A 1 370 ? 87.438 12.132 -120.034 1.00 47.56 370 ALA A C 1
ATOM 2939 O O . ALA A 1 370 ? 88.602 12.441 -120.260 1.00 47.56 370 ALA A O 1
ATOM 2940 N N . MET A 1 371 ? 86.844 12.515 -118.892 1.00 45.62 371 MET A N 1
ATOM 2941 C CA . MET A 1 371 ? 87.467 13.344 -117.847 1.00 45.62 371 MET A CA 1
ATOM 2942 C C . MET A 1 371 ? 87.061 12.925 -116.423 1.00 45.62 371 MET A C 1
ATOM 2944 O O . MET A 1 371 ? 86.209 13.547 -115.789 1.00 45.62 371 MET A O 1
ATOM 2948 N N . ALA A 1 372 ? 87.789 11.939 -115.902 1.00 36.72 372 ALA A N 1
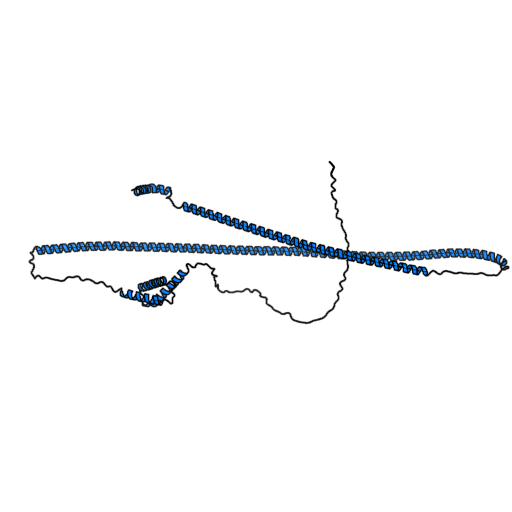ATOM 2949 C CA . ALA A 1 372 ? 87.901 11.621 -114.477 1.00 36.72 372 ALA A CA 1
ATOM 2950 C C . ALA A 1 372 ? 86.896 10.600 -113.903 1.00 36.72 372 ALA A C 1
ATOM 2952 O O . ALA A 1 372 ? 85.872 10.919 -113.302 1.00 36.72 372 ALA A O 1
ATOM 2953 N N . LEU A 1 373 ? 87.342 9.336 -113.908 1.00 40.84 373 LEU A N 1
ATOM 2954 C CA . LEU A 1 373 ? 87.352 8.542 -112.678 1.00 40.84 373 LEU A CA 1
ATOM 2955 C C . LEU A 1 373 ? 87.971 9.392 -111.551 1.00 40.84 373 LEU A C 1
ATOM 2957 O O . LEU A 1 373 ? 89.125 9.786 -111.695 1.00 40.84 373 LEU A O 1
ATOM 2961 N N . THR A 1 374 ? 87.260 9.641 -110.443 1.00 38.41 374 THR A N 1
ATOM 2962 C CA . THR A 1 374 ? 87.773 9.503 -109.056 1.00 38.41 374 THR A CA 1
ATOM 2963 C C . THR A 1 374 ? 86.780 10.009 -107.987 1.00 38.41 374 THR A C 1
ATOM 2965 O O . THR A 1 374 ? 86.553 11.200 -107.834 1.00 38.41 374 THR A O 1
ATOM 2968 N N . LYS A 1 375 ? 86.298 9.058 -107.171 1.00 38.16 375 LYS A N 1
ATOM 2969 C CA . LYS A 1 375 ? 86.074 9.154 -105.708 1.00 38.16 375 LYS A CA 1
ATOM 2970 C C . LYS A 1 375 ? 84.908 9.998 -105.136 1.00 38.16 375 LYS A C 1
ATOM 2972 O O . LYS A 1 375 ? 85.049 11.152 -104.761 1.00 38.16 375 LYS A O 1
ATOM 2977 N N . ILE A 1 376 ? 83.802 9.289 -104.907 1.00 33.78 376 ILE A N 1
ATOM 2978 C CA . ILE A 1 376 ? 82.964 9.255 -103.676 1.00 33.78 376 ILE A CA 1
ATOM 2979 C C . ILE A 1 376 ? 83.742 8.407 -102.620 1.00 33.78 376 ILE A C 1
ATOM 2981 O O . ILE A 1 376 ? 84.554 7.609 -103.102 1.00 33.78 376 ILE A O 1
ATOM 2985 N N . PRO A 1 377 ? 83.555 8.419 -101.270 1.00 47.75 377 PRO A N 1
ATOM 2986 C CA . PRO A 1 377 ? 82.479 8.968 -100.408 1.00 47.75 377 PRO A CA 1
ATOM 2987 C C . PRO A 1 377 ? 82.991 9.689 -99.133 1.00 47.75 377 PRO A C 1
ATOM 2989 O O . PRO A 1 377 ? 84.180 9.666 -98.855 1.00 47.75 377 PRO A O 1
ATOM 2992 N N . GLU A 1 378 ? 82.093 10.190 -98.270 1.00 39.06 378 GLU A N 1
ATOM 2993 C CA . GLU A 1 378 ? 82.156 9.815 -96.842 1.00 39.06 378 GLU A CA 1
ATOM 2994 C C . GLU A 1 378 ? 80.826 10.035 -96.098 1.00 39.06 378 GLU A C 1
ATOM 2996 O O . GLU A 1 378 ? 80.191 11.085 -96.153 1.00 39.06 378 GLU A O 1
ATOM 3001 N N . MET A 1 379 ? 80.399 8.963 -95.433 1.00 38.88 379 MET A N 1
ATOM 3002 C CA . MET A 1 379 ? 79.183 8.796 -94.648 1.00 38.88 379 MET A CA 1
ATOM 3003 C C . MET A 1 379 ? 79.435 9.105 -93.166 1.00 38.88 379 MET A C 1
ATOM 3005 O O . MET A 1 379 ? 80.430 8.656 -92.615 1.00 38.88 379 MET A O 1
ATOM 3009 N N . GLN A 1 380 ? 78.421 9.698 -92.526 1.00 40.34 380 GLN A N 1
ATOM 3010 C CA . GLN A 1 380 ? 77.899 9.351 -91.190 1.00 40.34 380 GLN A CA 1
ATOM 3011 C C . GLN A 1 380 ? 78.821 9.439 -89.954 1.00 40.34 380 GLN A C 1
ATOM 3013 O O . GLN A 1 380 ? 79.813 8.727 -89.844 1.00 40.34 380 GLN A O 1
ATOM 3018 N N . LYS A 1 381 ? 78.343 10.156 -88.917 1.00 42.28 381 LYS A N 1
ATOM 3019 C CA . LYS A 1 381 ? 78.100 9.663 -87.530 1.00 42.28 381 LYS A CA 1
ATOM 3020 C C . LYS A 1 381 ? 78.045 10.826 -86.528 1.00 42.28 381 LYS A C 1
ATOM 3022 O O . LYS A 1 381 ? 78.974 11.625 -86.496 1.00 42.28 381 LYS A O 1
ATOM 3027 N N . LYS A 1 382 ? 77.039 10.827 -85.637 1.00 37.59 382 LYS A N 1
ATOM 3028 C CA . LYS A 1 382 ? 77.198 10.836 -84.159 1.00 37.59 382 LYS A CA 1
ATOM 3029 C C . LYS A 1 382 ? 75.865 11.114 -83.449 1.00 37.59 382 LYS A C 1
ATOM 3031 O O . LYS A 1 382 ? 75.284 12.180 -83.599 1.00 37.59 382 LYS A O 1
ATOM 3036 N N . GLY A 1 383 ? 75.441 10.160 -82.627 1.00 43.56 383 GLY A N 1
ATOM 3037 C CA . GLY A 1 383 ? 74.455 10.340 -81.567 1.00 43.56 383 GLY A CA 1
ATOM 3038 C C . GLY A 1 383 ? 74.893 9.501 -80.369 1.00 43.56 383 GLY A C 1
ATOM 3039 O O . GLY A 1 383 ? 75.088 8.299 -80.523 1.00 43.56 383 GLY A O 1
ATOM 3040 N N . LEU A 1 384 ? 75.102 10.149 -79.224 1.00 42.59 384 LEU A N 1
ATOM 3041 C CA . LEU A 1 384 ? 75.283 9.556 -77.896 1.00 42.59 384 LEU A CA 1
ATOM 3042 C C . LEU A 1 384 ? 74.845 10.620 -76.877 1.00 42.59 384 LEU A C 1
ATOM 3044 O O . LEU A 1 384 ? 75.229 11.781 -76.998 1.00 42.59 384 LEU A O 1
ATOM 3048 N N . VAL A 1 385 ? 73.960 10.219 -75.965 1.00 47.72 385 VAL A N 1
ATOM 3049 C CA . VAL A 1 385 ? 73.212 11.054 -75.011 1.00 47.72 385 VAL A CA 1
ATOM 3050 C C . VAL A 1 385 ? 73.851 10.954 -73.623 1.00 47.72 385 VAL A C 1
ATOM 3052 O O . VAL A 1 385 ? 74.255 9.868 -73.216 1.00 47.72 385 VAL A O 1
ATOM 3055 N N . ASP A 1 386 ? 73.911 12.092 -72.925 1.00 49.97 386 ASP A N 1
ATOM 3056 C CA . ASP A 1 386 ? 74.532 12.323 -71.613 1.00 49.97 386 ASP A CA 1
ATOM 3057 C C . ASP A 1 386 ? 73.876 11.562 -70.441 1.00 49.97 386 ASP A C 1
ATOM 3059 O O . ASP A 1 386 ? 72.741 11.842 -70.045 1.00 49.97 386 ASP A O 1
ATOM 3063 N N . GLU A 1 387 ? 74.648 10.685 -69.792 1.00 53.22 387 GLU A N 1
ATOM 3064 C CA . GLU A 1 387 ? 74.303 9.985 -68.540 1.00 53.22 387 GLU A CA 1
ATOM 3065 C C . GLU A 1 387 ? 74.168 10.932 -67.325 1.00 53.22 387 GLU A C 1
ATOM 3067 O O . GLU A 1 387 ? 73.455 10.629 -66.368 1.00 53.22 387 GLU A O 1
ATOM 3072 N N . ALA A 1 388 ? 74.750 12.135 -67.388 1.00 56.38 388 ALA A N 1
ATOM 3073 C CA . ALA A 1 388 ? 74.745 13.118 -66.298 1.00 56.38 388 ALA A CA 1
ATOM 3074 C C . ALA A 1 388 ? 73.361 13.742 -65.999 1.00 56.38 388 ALA A C 1
ATOM 3076 O O . ALA A 1 388 ? 73.145 14.315 -64.928 1.00 56.38 388 ALA A O 1
ATOM 3077 N N . MET A 1 389 ? 72.398 13.644 -66.926 1.00 58.84 389 MET A N 1
ATOM 3078 C CA . MET A 1 389 ? 71.030 14.137 -66.710 1.00 58.84 389 MET A CA 1
ATOM 3079 C C . MET A 1 389 ? 70.212 13.189 -65.816 1.00 58.84 389 MET A C 1
ATOM 3081 O O . MET A 1 389 ? 69.340 13.636 -65.067 1.00 58.84 389 MET A O 1
ATOM 3085 N N . LEU A 1 390 ? 70.501 11.885 -65.868 1.00 58.53 390 LEU A N 1
ATOM 3086 C CA . LEU A 1 390 ? 69.721 10.862 -65.168 1.00 58.53 390 LEU A CA 1
ATOM 3087 C C . LEU A 1 390 ? 69.954 10.896 -63.649 1.00 58.53 390 LEU A C 1
ATOM 3089 O O . LEU A 1 390 ? 69.024 10.687 -62.871 1.00 58.53 390 LEU A O 1
ATOM 3093 N N . GLU A 1 391 ? 71.180 11.212 -63.230 1.00 61.88 391 GLU A N 1
ATOM 3094 C CA . GLU A 1 391 ? 71.596 11.241 -61.824 1.00 61.88 391 GLU A CA 1
ATOM 3095 C C . GLU A 1 391 ? 70.979 12.431 -61.064 1.00 61.88 391 GLU A C 1
ATOM 3097 O O . GLU A 1 391 ? 70.427 12.267 -59.974 1.00 61.88 391 GLU A O 1
ATOM 3102 N N . ARG A 1 392 ? 70.906 13.613 -61.698 1.00 64.56 392 ARG A N 1
ATOM 3103 C CA . ARG A 1 392 ? 70.226 14.798 -61.132 1.00 64.56 392 ARG A CA 1
ATOM 3104 C C . ARG A 1 392 ? 68.726 14.579 -60.905 1.00 64.56 392 ARG A C 1
ATOM 3106 O O . ARG A 1 392 ? 68.165 15.085 -59.934 1.00 64.56 392 ARG A O 1
ATOM 3113 N N . LEU A 1 393 ? 68.079 13.800 -61.771 1.00 62.88 393 LEU A N 1
ATOM 3114 C CA . LEU A 1 393 ? 66.662 13.435 -61.649 1.00 62.88 393 LEU A CA 1
ATOM 3115 C C . LEU A 1 393 ? 66.403 12.481 -60.470 1.00 62.88 393 LEU A C 1
ATOM 3117 O O . LEU A 1 393 ? 65.346 12.550 -59.840 1.00 62.88 393 LEU A O 1
ATOM 3121 N N . GLN A 1 394 ? 67.364 11.614 -60.140 1.00 69.38 394 GLN A N 1
ATOM 3122 C CA . GLN A 1 394 ? 67.249 10.704 -58.998 1.00 69.38 394 GLN A CA 1
ATOM 3123 C C . GLN A 1 394 ? 67.424 11.431 -57.660 1.00 69.38 394 GLN A C 1
ATOM 3125 O O . GLN A 1 394 ? 66.626 11.206 -56.746 1.00 69.38 394 GLN A O 1
ATOM 3130 N N . GLU A 1 395 ? 68.386 12.349 -57.548 1.00 75.06 395 GLU A N 1
ATOM 3131 C CA . GLU A 1 395 ? 68.581 13.147 -56.327 1.00 75.06 395 GLU A CA 1
ATOM 3132 C C . GLU A 1 395 ? 67.384 14.059 -56.023 1.00 75.06 395 GLU A C 1
ATOM 3134 O O . GLU A 1 395 ? 66.958 14.182 -54.870 1.00 75.06 395 GLU A O 1
ATOM 3139 N N . GLN A 1 396 ? 66.788 14.664 -57.055 1.00 75.25 396 GLN A N 1
ATOM 3140 C CA . GLN A 1 396 ? 65.612 15.520 -56.897 1.00 75.25 396 GLN A CA 1
ATOM 3141 C C . GLN A 1 396 ? 64.401 14.728 -56.375 1.00 75.25 396 GLN A C 1
ATOM 3143 O O . GLN A 1 396 ? 63.713 15.181 -55.459 1.00 75.25 396 GLN A O 1
ATOM 3148 N N . LYS A 1 397 ? 64.207 13.497 -56.866 1.00 75.75 397 LYS A N 1
ATOM 3149 C CA . LYS A 1 397 ? 63.135 12.597 -56.417 1.00 75.75 397 LYS A CA 1
ATOM 3150 C C . LYS A 1 397 ? 63.323 12.120 -54.972 1.00 75.75 397 LYS A C 1
ATOM 3152 O O . LYS A 1 397 ? 62.347 11.934 -54.248 1.00 75.75 397 LYS A O 1
ATOM 3157 N N . GLN A 1 398 ? 64.565 11.928 -54.523 1.00 73.69 398 GLN A N 1
ATOM 3158 C CA . GLN A 1 398 ? 64.845 11.561 -53.129 1.00 73.69 398 GLN A CA 1
ATOM 3159 C C . GLN A 1 398 ? 64.557 12.712 -52.154 1.00 73.69 398 GLN A C 1
ATOM 3161 O O . GLN A 1 398 ? 64.030 12.468 -51.067 1.00 73.69 398 GLN A O 1
ATOM 3166 N N . ARG A 1 399 ? 64.835 13.964 -52.545 1.00 77.81 399 ARG A N 1
ATOM 3167 C CA . ARG A 1 399 ? 64.498 15.148 -51.734 1.00 77.81 399 ARG A CA 1
ATOM 3168 C C . ARG A 1 399 ? 62.990 15.348 -51.603 1.00 77.81 399 ARG A C 1
ATOM 3170 O O . ARG A 1 399 ? 62.512 15.549 -50.490 1.00 77.81 399 ARG A O 1
ATOM 3177 N N . GLU A 1 400 ? 62.250 15.211 -52.701 1.00 77.62 400 GLU A N 1
ATOM 3178 C CA . GLU A 1 400 ? 60.784 15.311 -52.705 1.00 77.62 400 GLU A CA 1
ATOM 3179 C C . GLU A 1 400 ? 60.145 14.250 -51.788 1.00 77.62 400 GLU A C 1
ATOM 3181 O O . GLU A 1 400 ? 59.314 14.571 -50.938 1.00 77.62 400 GLU A O 1
ATOM 3186 N N . ASN A 1 401 ? 60.629 13.003 -51.848 1.00 75.25 401 ASN A N 1
ATOM 3187 C CA . ASN A 1 401 ? 60.157 11.931 -50.968 1.00 75.25 401 ASN A CA 1
ATOM 3188 C C . ASN A 1 401 ? 60.419 12.214 -49.475 1.00 75.25 401 ASN A C 1
ATOM 3190 O O . ASN A 1 401 ? 59.569 11.921 -48.632 1.00 75.25 401 ASN A O 1
ATOM 3194 N N . ALA A 1 402 ? 61.576 12.791 -49.131 1.00 81.81 402 ALA A N 1
ATOM 3195 C CA . ALA A 1 402 ? 61.919 13.116 -47.745 1.00 81.81 402 ALA A CA 1
ATOM 3196 C C . ALA A 1 402 ? 61.065 14.269 -47.177 1.00 81.81 402 ALA A C 1
ATOM 3198 O O . ALA A 1 402 ? 60.734 14.281 -45.986 1.00 81.81 402 ALA A O 1
ATOM 3199 N N . GLU A 1 403 ? 60.692 15.245 -48.008 1.00 83.06 403 GLU A N 1
ATOM 3200 C CA . GLU A 1 403 ? 59.780 16.329 -47.622 1.00 83.06 403 GLU A CA 1
ATOM 3201 C C . GLU A 1 403 ? 58.344 15.826 -47.437 1.00 83.06 403 GLU A C 1
ATOM 3203 O O . GLU A 1 403 ? 57.691 16.161 -46.439 1.00 83.06 403 GLU A O 1
ATOM 3208 N N . ASP A 1 404 ? 57.883 14.947 -48.326 1.00 78.31 404 ASP A N 1
ATOM 3209 C CA . ASP A 1 404 ? 56.582 14.291 -48.214 1.00 78.31 404 ASP A CA 1
ATOM 3210 C C . ASP A 1 404 ? 56.472 13.422 -46.957 1.00 78.31 404 ASP A C 1
ATOM 3212 O O . ASP A 1 404 ? 55.435 13.421 -46.282 1.00 78.31 404 ASP A O 1
ATOM 3216 N N . GLU A 1 405 ? 57.540 12.719 -46.579 1.00 80.62 405 GLU A N 1
ATOM 3217 C CA . GLU A 1 405 ? 57.564 11.917 -45.357 1.00 80.62 405 GLU A CA 1
ATOM 3218 C C . GLU A 1 405 ? 57.487 12.790 -44.096 1.00 80.62 405 GLU A C 1
ATOM 3220 O O . GLU A 1 405 ? 56.678 12.517 -43.201 1.00 80.62 405 GLU A O 1
ATOM 3225 N N . LYS A 1 406 ? 58.213 13.916 -44.056 1.00 85.19 406 LYS A N 1
ATOM 3226 C CA . LYS A 1 406 ? 58.094 14.909 -42.971 1.00 85.19 406 LYS A CA 1
ATOM 3227 C C . LYS A 1 406 ? 56.681 15.488 -42.882 1.00 85.19 406 LYS A C 1
ATOM 3229 O O . LYS A 1 406 ? 56.154 15.663 -41.780 1.00 85.19 406 LYS A O 1
ATOM 3234 N N . ARG A 1 407 ? 56.036 15.759 -44.021 1.00 83.50 407 ARG A N 1
ATOM 3235 C CA . ARG A 1 407 ? 54.652 16.254 -44.066 1.00 83.50 407 ARG A CA 1
ATOM 3236 C C . ARG A 1 407 ? 53.663 15.219 -43.528 1.00 83.50 407 ARG A C 1
ATOM 3238 O O . ARG A 1 407 ? 52.778 15.573 -42.748 1.00 83.50 407 ARG A O 1
ATOM 3245 N N . ARG A 1 408 ? 53.833 13.941 -43.884 1.00 83.88 408 ARG A N 1
ATOM 3246 C CA . ARG A 1 408 ? 53.014 12.834 -43.358 1.00 83.88 408 ARG A CA 1
ATOM 3247 C C . ARG A 1 408 ? 53.195 12.660 -41.852 1.00 83.88 408 ARG A C 1
ATOM 3249 O O . ARG A 1 408 ? 52.202 12.496 -41.147 1.00 83.88 408 ARG A O 1
ATOM 3256 N N . GLN A 1 409 ? 54.425 12.746 -41.348 1.00 82.81 409 GLN A N 1
ATOM 3257 C CA . GLN A 1 409 ? 54.700 12.650 -39.912 1.00 82.81 409 GLN A CA 1
ATOM 3258 C C . GLN A 1 409 ? 54.045 13.791 -39.122 1.00 82.81 409 GLN A C 1
ATOM 3260 O O . GLN A 1 409 ? 53.384 13.520 -38.120 1.00 82.81 409 GLN A O 1
ATOM 3265 N N . ARG A 1 410 ? 54.132 15.041 -39.600 1.00 88.62 410 ARG A N 1
ATOM 3266 C CA . ARG A 1 410 ? 53.435 16.187 -38.980 1.00 88.62 410 ARG A CA 1
ATOM 3267 C C . ARG A 1 410 ? 51.920 15.982 -38.948 1.00 88.62 410 ARG A C 1
ATOM 3269 O O . ARG A 1 410 ? 51.321 16.068 -37.884 1.00 88.62 410 ARG A O 1
ATOM 3276 N N . ALA A 1 411 ? 51.326 15.563 -40.066 1.00 87.69 411 ALA A N 1
ATOM 3277 C CA . ALA A 1 411 ? 49.890 15.286 -40.133 1.00 87.69 411 ALA A CA 1
ATOM 3278 C C . ALA A 1 411 ? 49.438 14.166 -39.172 1.00 87.69 411 ALA A C 1
ATOM 3280 O O . ALA A 1 411 ? 48.309 14.187 -38.683 1.00 87.69 411 ALA A O 1
ATOM 3281 N N . LEU A 1 412 ? 50.289 13.172 -38.891 1.00 86.31 412 LEU A N 1
ATOM 3282 C CA . LEU A 1 412 ? 49.994 12.130 -37.902 1.00 86.31 412 LEU A CA 1
ATOM 3283 C C . LEU A 1 412 ? 50.062 12.653 -36.464 1.00 86.31 412 LEU A C 1
ATOM 3285 O O . LEU A 1 412 ? 49.252 12.234 -35.636 1.00 86.31 412 LEU A O 1
ATOM 3289 N N . VAL A 1 413 ? 51.005 13.548 -36.162 1.00 91.50 413 VAL A N 1
ATOM 3290 C CA . VAL A 1 413 ? 51.099 14.204 -34.849 1.00 91.50 413 VAL A CA 1
ATOM 3291 C C . VAL A 1 413 ? 49.873 15.082 -34.614 1.00 91.50 413 VAL A C 1
ATOM 3293 O O . VAL A 1 413 ? 49.194 14.891 -33.606 1.00 91.50 413 VAL A O 1
ATOM 3296 N N . ASP A 1 414 ? 49.507 15.921 -35.584 1.00 89.50 414 ASP A N 1
ATOM 3297 C CA . ASP A 1 414 ? 48.335 16.799 -35.495 1.00 89.50 414 ASP A CA 1
ATOM 3298 C C . ASP A 1 414 ? 47.044 15.992 -35.271 1.00 89.50 414 ASP A C 1
ATOM 3300 O O . ASP A 1 414 ? 46.263 16.288 -34.367 1.00 89.50 414 ASP A O 1
ATOM 3304 N N . LYS A 1 415 ? 46.858 14.887 -36.011 1.00 87.56 415 LYS A N 1
ATOM 3305 C CA . LYS A 1 415 ? 45.713 13.975 -35.819 1.00 87.56 415 LYS A CA 1
ATOM 3306 C C . LYS A 1 415 ? 45.692 13.325 -34.436 1.00 87.56 415 LYS A C 1
ATOM 3308 O O . LYS A 1 415 ? 44.619 13.114 -33.872 1.00 87.56 415 LYS A O 1
ATOM 3313 N N . ARG A 1 416 ? 46.855 12.973 -33.875 1.00 90.25 416 ARG A N 1
ATOM 3314 C CA . ARG A 1 416 ? 46.945 12.421 -32.511 1.00 90.25 416 ARG A CA 1
ATOM 3315 C C . ARG A 1 416 ? 46.576 13.472 -31.470 1.00 90.25 416 ARG A C 1
ATOM 3317 O O . ARG A 1 416 ? 45.898 13.138 -30.502 1.00 90.25 416 ARG A O 1
ATOM 3324 N N . GLU A 1 417 ? 47.004 14.716 -31.651 1.00 93.12 417 GLU A N 1
ATOM 3325 C CA . GLU A 1 417 ? 46.635 15.817 -30.760 1.00 93.12 417 GLU A CA 1
ATOM 3326 C C . GLU A 1 417 ? 45.143 16.145 -30.839 1.00 93.12 417 GLU A C 1
ATOM 3328 O O . GLU A 1 417 ? 44.497 16.295 -29.802 1.00 93.12 417 GLU A O 1
ATOM 3333 N N . GLU A 1 418 ? 44.572 16.177 -32.041 1.00 91.38 418 GLU A N 1
ATOM 3334 C CA . GLU A 1 418 ? 43.136 16.369 -32.247 1.00 91.38 418 GLU A CA 1
ATOM 3335 C C . GLU A 1 418 ? 42.326 15.250 -31.579 1.00 91.38 418 GLU A C 1
ATOM 3337 O O . GLU A 1 418 ? 41.405 15.523 -30.811 1.00 91.38 418 GLU A O 1
ATOM 3342 N N . MET A 1 419 ? 42.733 13.990 -31.759 1.00 88.81 419 MET A N 1
ATOM 3343 C CA . MET A 1 419 ? 42.096 12.847 -31.102 1.00 88.81 419 MET A CA 1
ATOM 3344 C C . MET A 1 419 ? 42.182 12.937 -29.572 1.00 88.81 419 MET A C 1
ATOM 3346 O O . MET A 1 419 ? 41.191 12.682 -28.889 1.00 88.81 419 MET A O 1
ATOM 3350 N N . LYS A 1 420 ? 43.329 13.355 -29.016 1.00 91.75 420 LYS A N 1
ATOM 3351 C CA . LYS A 1 420 ? 43.474 13.598 -27.570 1.00 91.75 420 LYS A CA 1
ATOM 3352 C C . LYS A 1 420 ? 42.528 14.696 -27.080 1.00 91.75 420 LYS A C 1
ATOM 3354 O O . LYS A 1 420 ? 41.909 14.520 -26.034 1.00 91.75 420 LYS A O 1
ATOM 3359 N N . ARG A 1 421 ? 42.382 15.797 -27.827 1.00 93.75 421 ARG A N 1
ATOM 3360 C CA . ARG A 1 421 ? 41.452 16.890 -27.488 1.00 93.75 421 ARG A CA 1
ATOM 3361 C C . ARG A 1 421 ? 39.998 16.423 -27.521 1.00 93.75 421 ARG A C 1
ATOM 3363 O O . ARG A 1 421 ? 39.258 16.707 -26.586 1.00 93.75 421 ARG A O 1
ATOM 3370 N N . VAL A 1 422 ? 39.606 15.660 -28.543 1.00 91.75 422 VAL A N 1
ATOM 3371 C CA . VAL A 1 422 ? 38.251 15.095 -28.650 1.00 91.75 422 VAL A CA 1
ATOM 3372 C C . VAL A 1 422 ? 37.961 14.138 -27.492 1.00 91.75 422 VAL A C 1
ATOM 3374 O O . VAL A 1 422 ? 36.907 14.244 -26.870 1.00 91.75 422 VAL A O 1
ATOM 3377 N N . LEU A 1 423 ? 38.896 13.247 -27.149 1.00 89.69 423 LEU A N 1
ATOM 3378 C CA . LEU A 1 423 ? 38.735 12.330 -26.015 1.00 89.69 423 LEU A CA 1
ATOM 3379 C C . LEU A 1 423 ? 38.647 13.078 -24.678 1.00 89.69 423 LEU A C 1
ATOM 3381 O O . LEU A 1 423 ? 37.792 12.755 -23.856 1.00 89.69 423 LEU A O 1
ATOM 3385 N N . ALA A 1 424 ? 39.478 14.102 -24.471 1.00 92.50 424 ALA A N 1
ATOM 3386 C CA . ALA A 1 424 ? 39.410 14.944 -23.278 1.00 92.50 424 ALA A CA 1
ATOM 3387 C C . ALA A 1 424 ? 38.057 15.668 -23.172 1.00 92.50 424 ALA A C 1
ATOM 3389 O O . ALA A 1 424 ? 37.456 15.688 -22.098 1.00 92.50 424 ALA A O 1
ATOM 3390 N N . GLN A 1 425 ? 37.538 16.190 -24.288 1.00 94.19 425 GLN A N 1
ATOM 3391 C CA . GLN A 1 425 ? 36.220 16.821 -24.330 1.00 94.19 425 GLN A CA 1
ATOM 3392 C C . GLN A 1 425 ? 35.100 15.818 -24.025 1.00 94.19 425 GLN A C 1
ATOM 3394 O O . GLN A 1 425 ? 34.217 16.117 -23.231 1.00 94.19 425 GLN A O 1
ATOM 3399 N N . GLN A 1 426 ? 35.154 14.604 -24.580 1.00 89.94 426 GLN A N 1
ATOM 3400 C CA . GLN A 1 426 ? 34.164 13.558 -24.297 1.00 89.94 426 GLN A CA 1
ATOM 3401 C C . GLN A 1 426 ? 34.171 13.122 -22.828 1.00 89.94 426 GLN A C 1
ATOM 3403 O O . GLN A 1 426 ? 33.108 12.874 -22.257 1.00 89.94 426 GLN A O 1
ATOM 3408 N N . LEU A 1 427 ? 35.352 13.021 -22.209 1.00 92.50 427 LEU A N 1
ATOM 3409 C CA . LEU A 1 427 ? 35.469 12.725 -20.782 1.00 92.50 427 LEU A CA 1
ATOM 3410 C C . LEU A 1 427 ? 34.875 13.853 -19.937 1.00 92.50 427 LEU A C 1
ATOM 3412 O O . LEU A 1 427 ? 34.085 13.564 -19.039 1.00 92.50 427 LEU A O 1
ATOM 3416 N N . LYS A 1 428 ? 35.175 15.111 -20.279 1.00 95.44 428 LYS A N 1
ATOM 3417 C CA . LYS A 1 428 ? 34.610 16.288 -19.613 1.00 95.44 428 LYS A CA 1
ATOM 3418 C C . LYS A 1 428 ? 33.085 16.334 -19.740 1.00 95.44 428 LYS A C 1
ATOM 3420 O O . LYS A 1 428 ? 32.398 16.429 -18.731 1.00 95.44 428 LYS A O 1
ATOM 3425 N N . ASP A 1 429 ? 32.544 16.161 -20.944 1.00 91.00 429 ASP A N 1
ATOM 3426 C CA . ASP A 1 429 ? 31.096 16.140 -21.184 1.00 91.00 429 ASP A CA 1
ATOM 3427 C C . ASP A 1 429 ? 30.413 14.988 -20.424 1.00 91.00 429 ASP A C 1
ATOM 3429 O O . ASP A 1 429 ? 29.307 15.136 -19.899 1.00 91.00 429 ASP A O 1
ATOM 3433 N N . LYS A 1 430 ? 31.063 13.817 -20.346 1.00 92.19 430 LYS A N 1
ATOM 3434 C CA . LYS A 1 430 ? 30.559 12.666 -19.585 1.00 92.19 430 LYS A CA 1
ATOM 3435 C C . LYS A 1 430 ? 30.565 12.944 -18.085 1.00 92.19 430 LYS A C 1
ATOM 3437 O O . LYS A 1 430 ? 29.617 12.561 -17.401 1.00 92.19 430 LYS A O 1
ATOM 3442 N N . GLU A 1 431 ? 31.606 13.587 -17.573 1.00 92.81 431 GLU A N 1
ATOM 3443 C CA . GLU A 1 431 ? 31.705 13.974 -16.170 1.00 92.81 431 GLU A CA 1
ATOM 3444 C C . GLU A 1 431 ? 30.667 15.042 -15.811 1.00 92.81 431 GLU A C 1
ATOM 3446 O O . GLU A 1 431 ? 29.909 14.842 -14.865 1.00 92.81 431 GLU A O 1
ATOM 3451 N N . GLU A 1 432 ? 30.512 16.084 -16.630 1.00 93.88 432 GLU A N 1
ATOM 3452 C CA . GLU A 1 432 ? 29.474 17.106 -16.458 1.00 93.88 432 GLU A CA 1
ATOM 3453 C C . GLU A 1 432 ? 28.064 16.503 -16.468 1.00 93.88 432 GLU A C 1
ATOM 3455 O O . GLU A 1 432 ? 27.239 16.853 -15.627 1.00 93.88 432 GLU A O 1
ATOM 3460 N N . ARG A 1 433 ? 27.776 15.545 -17.362 1.00 90.69 433 ARG A N 1
ATOM 3461 C CA . ARG A 1 433 ? 26.490 14.822 -17.357 1.00 90.69 433 ARG A CA 1
ATOM 3462 C C . ARG A 1 433 ? 26.276 14.026 -16.072 1.00 90.69 433 ARG A C 1
ATOM 3464 O O . ARG A 1 433 ? 25.162 14.007 -15.558 1.00 90.69 433 ARG A O 1
ATOM 3471 N N . ARG A 1 434 ? 27.318 13.375 -15.540 1.00 90.00 434 ARG A N 1
ATOM 3472 C CA . ARG A 1 434 ? 27.225 12.650 -14.260 1.00 90.00 434 ARG A CA 1
ATOM 3473 C C . ARG A 1 434 ? 27.013 13.600 -13.086 1.00 90.00 434 ARG A C 1
ATOM 3475 O O . ARG A 1 434 ? 26.268 13.247 -12.179 1.00 90.00 434 ARG A O 1
ATOM 3482 N N . VAL A 1 435 ? 27.655 14.767 -13.092 1.00 92.81 435 VAL A N 1
ATOM 3483 C CA . VAL A 1 435 ? 27.460 15.794 -12.060 1.00 92.81 435 VAL A CA 1
ATOM 3484 C C . VAL A 1 435 ? 26.032 16.332 -12.117 1.00 92.81 435 VAL A C 1
ATOM 3486 O O . VAL A 1 435 ? 25.350 16.276 -11.100 1.00 92.81 435 VAL A O 1
ATOM 3489 N N . ARG A 1 436 ? 25.529 16.717 -13.298 1.00 92.81 436 ARG A N 1
ATOM 3490 C CA . ARG A 1 436 ? 24.138 17.181 -13.461 1.00 92.81 436 ARG A CA 1
ATOM 3491 C C . ARG A 1 436 ? 23.115 16.130 -13.033 1.00 92.81 436 ARG A C 1
ATOM 3493 O O . ARG A 1 436 ? 22.206 16.456 -12.286 1.00 92.81 436 ARG A O 1
ATOM 3500 N N . ALA A 1 437 ? 23.300 14.865 -13.417 1.00 90.19 437 ALA A N 1
ATOM 3501 C CA . ALA A 1 437 ? 22.409 13.784 -12.986 1.00 90.19 437 ALA A CA 1
ATOM 3502 C C . ALA A 1 437 ? 22.389 13.624 -11.454 1.00 90.19 437 ALA A C 1
ATOM 3504 O O . ALA A 1 437 ? 21.326 13.471 -10.861 1.00 90.19 437 ALA A O 1
ATOM 3505 N N . LYS A 1 438 ? 23.551 13.722 -10.792 1.00 90.88 438 LYS A N 1
ATOM 3506 C CA . LYS A 1 438 ? 23.625 13.705 -9.321 1.00 90.88 438 LYS A CA 1
ATOM 3507 C C . LYS A 1 438 ? 22.961 14.929 -8.692 1.00 90.88 438 LYS A C 1
ATOM 3509 O O . LYS A 1 438 ? 22.321 14.801 -7.654 1.00 90.88 438 LYS A O 1
ATOM 3514 N N . GLU A 1 439 ? 23.121 16.111 -9.280 1.00 92.88 439 GLU A N 1
ATOM 3515 C CA . GLU A 1 439 ? 22.470 17.337 -8.806 1.00 92.88 439 GLU A CA 1
ATOM 3516 C C . GLU A 1 439 ? 20.945 17.257 -8.948 1.00 92.88 439 GLU A C 1
ATOM 3518 O O . GLU A 1 439 ? 20.234 17.622 -8.013 1.00 92.88 439 GLU A O 1
ATOM 3523 N N . GLU A 1 440 ? 20.444 16.718 -10.060 1.00 91.88 440 GLU A N 1
ATOM 3524 C CA . GLU A 1 440 ? 19.020 16.45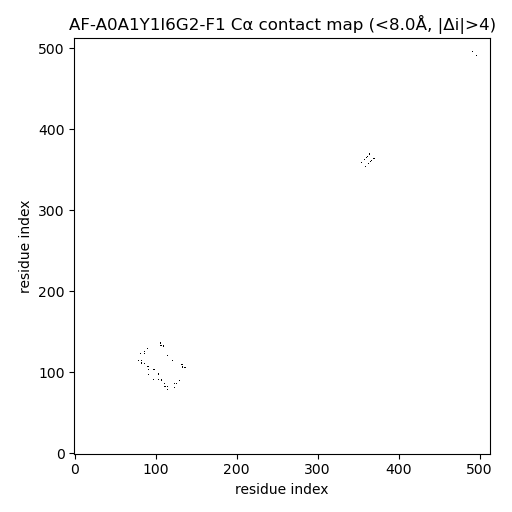5 -10.293 1.00 91.88 440 GLU A CA 1
ATOM 3525 C C . GLU A 1 440 ? 18.466 15.418 -9.303 1.00 91.88 440 GLU A C 1
ATOM 3527 O O . GLU A 1 440 ? 17.421 15.651 -8.695 1.00 91.88 440 GLU A O 1
ATOM 3532 N N . GLU A 1 441 ? 19.182 14.316 -9.057 1.00 88.25 441 GLU A N 1
ATOM 3533 C CA . GLU A 1 441 ? 18.812 13.322 -8.038 1.00 88.25 441 GLU A CA 1
ATOM 3534 C C . GLU A 1 441 ? 18.777 13.930 -6.629 1.00 88.25 441 GLU A C 1
ATOM 3536 O O . GLU A 1 441 ? 17.826 13.712 -5.874 1.00 88.25 441 GLU A O 1
ATOM 3541 N N . LEU A 1 442 ? 19.779 14.738 -6.268 1.00 90.00 442 LEU A N 1
ATOM 3542 C CA . LEU A 1 442 ? 19.808 15.446 -4.988 1.00 90.00 442 LEU A CA 1
ATOM 3543 C C . LEU A 1 442 ? 18.677 16.475 -4.879 1.00 90.00 442 LEU A C 1
ATOM 3545 O O . LEU A 1 442 ? 18.106 16.638 -3.799 1.00 90.00 442 LEU A O 1
ATOM 3549 N N . ALA A 1 443 ? 18.334 17.164 -5.967 1.00 92.69 443 ALA A N 1
ATOM 3550 C CA . ALA A 1 443 ? 17.212 18.096 -6.006 1.00 92.69 443 ALA A CA 1
ATOM 3551 C C . ALA A 1 443 ? 15.872 17.367 -5.821 1.00 92.69 443 ALA A C 1
ATOM 3553 O O . ALA A 1 443 ? 15.045 17.812 -5.024 1.00 92.69 443 ALA A O 1
ATOM 3554 N N . LEU A 1 444 ? 15.687 16.216 -6.475 1.00 91.88 444 LEU A N 1
ATOM 3555 C CA . LEU A 1 444 ? 14.510 15.359 -6.309 1.00 91.88 444 LEU A CA 1
ATOM 3556 C C . LEU A 1 444 ? 14.391 14.825 -4.877 1.00 91.88 444 LEU A C 1
ATOM 3558 O O . LEU A 1 444 ? 13.312 14.885 -4.289 1.00 91.88 444 LEU A O 1
ATOM 3562 N N . LEU A 1 445 ? 15.494 14.364 -4.281 1.00 88.06 445 LEU A N 1
ATOM 3563 C CA . LEU A 1 445 ? 15.519 13.918 -2.885 1.00 88.06 445 LEU A CA 1
ATOM 3564 C C . LEU A 1 445 ? 15.164 15.053 -1.919 1.00 88.06 445 LEU A C 1
ATOM 3566 O O . LEU A 1 445 ? 14.346 14.859 -1.023 1.00 88.06 445 LEU A O 1
ATOM 3570 N N . LYS A 1 446 ? 15.720 16.254 -2.119 1.00 90.38 446 LYS A N 1
ATOM 3571 C CA . LYS A 1 446 ? 15.374 17.436 -1.314 1.00 90.38 446 LYS A CA 1
ATOM 3572 C C . LYS A 1 446 ? 13.901 17.820 -1.464 1.00 90.38 446 LYS A C 1
ATOM 3574 O O . LYS A 1 446 ? 13.259 18.130 -0.464 1.00 90.38 446 LYS A O 1
ATOM 3579 N N . ALA A 1 447 ? 13.357 17.782 -2.681 1.00 90.75 447 ALA A N 1
ATOM 3580 C CA . ALA A 1 447 ? 11.946 18.066 -2.934 1.00 90.75 447 ALA A CA 1
ATOM 3581 C C . ALA A 1 447 ? 11.029 17.047 -2.241 1.00 90.75 447 ALA A C 1
ATOM 3583 O O . ALA A 1 447 ? 10.060 17.438 -1.592 1.00 90.75 447 ALA A O 1
ATOM 3584 N N . ARG A 1 448 ? 11.378 15.757 -2.303 1.00 89.56 448 ARG A N 1
ATOM 3585 C CA . ARG A 1 448 ? 10.645 14.686 -1.619 1.00 89.56 448 ARG A CA 1
ATOM 3586 C C . ARG A 1 448 ? 10.691 14.834 -0.099 1.00 89.56 448 ARG A C 1
ATOM 3588 O O . ARG A 1 448 ? 9.646 14.778 0.536 1.00 89.56 448 ARG A O 1
ATOM 3595 N N . LEU A 1 449 ? 11.868 15.084 0.477 1.00 88.69 449 LEU A N 1
ATOM 3596 C CA . LEU A 1 449 ? 12.009 15.314 1.920 1.00 88.69 449 LEU A CA 1
ATOM 3597 C C . LEU A 1 449 ? 11.205 16.531 2.384 1.00 88.69 449 LEU A C 1
ATOM 3599 O O . LEU A 1 449 ? 10.589 16.495 3.445 1.00 88.69 449 LEU A O 1
ATOM 3603 N N . LYS A 1 450 ? 11.171 17.600 1.580 1.00 93.06 450 LYS A N 1
ATOM 3604 C CA . LYS A 1 450 ? 10.336 18.769 1.864 1.00 93.06 450 LYS A CA 1
ATOM 3605 C C . LYS A 1 450 ? 8.848 18.411 1.843 1.00 93.06 450 LYS A C 1
ATOM 3607 O O . LYS A 1 450 ? 8.134 18.776 2.767 1.00 93.06 450 LYS A O 1
ATOM 3612 N N . GLN A 1 451 ? 8.397 17.653 0.846 1.00 91.56 451 GLN A N 1
ATOM 3613 C CA . GLN A 1 451 ? 7.009 17.198 0.761 1.00 91.56 451 GLN A CA 1
ATOM 3614 C C . GLN A 1 451 ? 6.618 16.302 1.948 1.00 91.56 451 GLN A C 1
ATOM 3616 O O . GLN A 1 451 ? 5.532 16.459 2.499 1.00 91.56 451 GLN A O 1
ATOM 3621 N N . GLU A 1 452 ? 7.501 15.393 2.368 1.00 90.50 452 GLU A N 1
ATOM 3622 C CA . GLU A 1 452 ? 7.299 14.545 3.550 1.00 90.50 452 GLU A CA 1
ATOM 3623 C C . GLU A 1 452 ? 7.238 15.385 4.841 1.00 90.50 452 GLU A C 1
ATOM 3625 O O . GLU A 1 452 ? 6.377 15.148 5.690 1.00 90.50 452 GLU A O 1
ATOM 3630 N N . ALA A 1 453 ? 8.083 16.414 4.971 1.00 91.06 453 ALA A N 1
ATOM 3631 C CA . ALA A 1 453 ? 8.043 17.347 6.097 1.00 91.06 453 ALA A CA 1
ATOM 3632 C C . ALA A 1 453 ? 6.751 18.187 6.120 1.00 91.06 453 ALA A C 1
ATOM 3634 O O . ALA A 1 453 ? 6.135 18.330 7.177 1.00 91.06 453 ALA A O 1
ATOM 3635 N N . ASP A 1 454 ? 6.306 18.688 4.965 1.00 91.81 454 ASP A N 1
ATOM 3636 C CA . ASP A 1 454 ? 5.064 19.456 4.831 1.00 91.81 454 ASP A CA 1
ATOM 3637 C C . ASP A 1 454 ? 3.835 18.586 5.163 1.00 91.81 454 ASP A C 1
ATOM 3639 O O . ASP A 1 454 ? 2.921 19.032 5.861 1.00 91.81 454 ASP A O 1
ATOM 3643 N N . GLN A 1 455 ? 3.827 17.315 4.738 1.00 89.75 455 GLN A N 1
ATOM 3644 C CA . GLN A 1 455 ? 2.785 16.346 5.104 1.00 89.75 455 GLN A CA 1
ATOM 3645 C C . GLN A 1 455 ? 2.785 16.043 6.605 1.00 89.75 455 GLN A C 1
ATOM 3647 O O . GLN A 1 455 ? 1.731 16.087 7.238 1.00 89.75 455 GLN A O 1
ATOM 3652 N N . ALA A 1 456 ? 3.957 15.807 7.201 1.00 89.62 456 ALA A N 1
ATOM 3653 C CA . ALA A 1 456 ? 4.072 15.577 8.638 1.00 89.62 456 ALA A CA 1
ATOM 3654 C C . ALA A 1 456 ? 3.598 16.794 9.455 1.00 89.62 456 ALA A C 1
ATOM 3656 O O . ALA A 1 456 ? 2.923 16.632 10.477 1.00 89.62 456 ALA A O 1
ATOM 3657 N N . ALA A 1 457 ? 3.899 18.013 8.996 1.00 92.50 457 ALA A N 1
ATOM 3658 C CA . ALA A 1 457 ? 3.414 19.246 9.609 1.00 92.50 457 ALA A CA 1
ATOM 3659 C C . ALA A 1 457 ? 1.886 19.384 9.486 1.00 92.50 457 ALA A C 1
ATOM 3661 O O . ALA A 1 457 ? 1.220 19.717 10.471 1.00 92.50 457 ALA A O 1
ATOM 3662 N N . ALA A 1 458 ? 1.313 19.070 8.319 1.00 92.38 458 ALA A N 1
ATOM 3663 C CA . ALA A 1 458 ? -0.133 19.082 8.103 1.00 92.38 458 ALA A CA 1
ATOM 3664 C C . ALA A 1 458 ? -0.864 18.054 8.987 1.00 92.38 458 ALA A C 1
ATOM 3666 O O . ALA A 1 458 ? -1.893 18.372 9.588 1.00 92.38 458 ALA A O 1
ATOM 3667 N N . ASP A 1 459 ? -0.313 16.849 9.136 1.00 89.69 459 ASP A N 1
ATOM 3668 C CA . ASP A 1 459 ? -0.870 15.810 10.004 1.00 89.69 459 ASP A CA 1
ATOM 3669 C C . ASP A 1 459 ? -0.784 16.189 11.486 1.00 89.69 459 ASP A C 1
ATOM 3671 O O . ASP A 1 459 ? -1.739 15.982 12.241 1.00 89.69 459 ASP A O 1
ATOM 3675 N N . GLN A 1 460 ? 0.323 16.799 11.922 1.00 90.81 460 GLN A N 1
ATOM 3676 C CA . GLN A 1 460 ? 0.419 17.347 13.276 1.00 90.81 460 GLN A CA 1
ATOM 3677 C C . GLN A 1 460 ? -0.598 18.468 13.512 1.00 90.81 460 GLN A C 1
ATOM 3679 O O . GLN A 1 460 ? -1.228 18.492 14.571 1.00 90.81 460 GLN A O 1
ATOM 3684 N N . ALA A 1 461 ? -0.797 19.366 12.545 1.00 92.44 461 ALA A N 1
ATOM 3685 C CA . ALA A 1 461 ? -1.801 20.422 12.638 1.00 92.44 461 ALA A CA 1
ATOM 3686 C C . ALA A 1 461 ? -3.223 19.843 12.737 1.00 92.44 461 ALA A C 1
ATOM 3688 O O . ALA A 1 461 ? -3.998 20.275 13.589 1.00 92.44 461 ALA A O 1
ATOM 3689 N N . ARG A 1 462 ? -3.546 18.804 11.952 1.00 93.06 462 ARG A N 1
ATOM 3690 C CA . ARG A 1 462 ? -4.829 18.083 12.049 1.00 93.06 462 ARG A CA 1
ATOM 3691 C C . ARG A 1 462 ? -5.030 17.445 13.420 1.00 93.06 462 ARG A C 1
ATOM 3693 O O . ARG A 1 462 ? -6.090 17.616 14.016 1.00 93.06 462 ARG A O 1
ATOM 3700 N N . ARG A 1 463 ? -4.009 16.769 13.958 1.00 92.31 463 ARG A N 1
ATOM 3701 C CA . ARG A 1 463 ? -4.066 16.168 15.304 1.00 92.31 463 ARG A CA 1
ATOM 3702 C C . ARG A 1 463 ? -4.266 17.215 16.398 1.00 92.31 463 ARG A C 1
ATOM 3704 O O . ARG A 1 463 ? -5.055 16.981 17.310 1.00 92.31 463 ARG A O 1
ATOM 3711 N N . LYS A 1 464 ? -3.584 18.363 16.308 1.00 94.19 464 LYS A N 1
ATOM 3712 C CA . LYS A 1 464 ? -3.773 19.487 17.241 1.00 94.19 464 LYS A CA 1
ATOM 3713 C C . LYS A 1 464 ? -5.193 20.047 17.155 1.00 94.19 464 LYS A C 1
ATOM 3715 O O . LYS A 1 464 ? -5.850 20.144 18.183 1.00 94.19 464 LYS A O 1
ATOM 3720 N N . ALA A 1 465 ? -5.705 20.291 15.949 1.00 94.06 465 ALA A N 1
ATOM 3721 C CA . ALA A 1 465 ? -7.072 20.773 15.748 1.00 94.06 465 ALA A CA 1
ATOM 3722 C C . ALA A 1 465 ? -8.133 19.781 16.266 1.00 94.06 465 ALA A C 1
ATOM 3724 O O . ALA A 1 465 ? -9.129 20.183 16.865 1.00 94.06 465 ALA A O 1
ATOM 3725 N N . GLU A 1 466 ? -7.936 18.472 16.080 1.00 92.12 466 GLU A N 1
ATOM 3726 C CA . GLU A 1 466 ? -8.814 17.458 16.674 1.00 92.12 466 GLU A CA 1
ATOM 3727 C C . GLU A 1 466 ? -8.740 17.440 18.203 1.00 92.12 466 GLU A C 1
ATOM 3729 O O . GLU A 1 466 ? -9.773 17.318 18.862 1.00 92.12 466 GLU A O 1
ATOM 3734 N N . ALA A 1 467 ? -7.542 17.569 18.779 1.00 92.94 467 ALA A N 1
ATOM 3735 C CA . ALA A 1 467 ? -7.369 17.652 20.224 1.00 92.94 467 ALA A CA 1
ATOM 3736 C C . ALA A 1 467 ? -8.068 18.895 20.798 1.00 92.94 467 ALA A C 1
ATOM 3738 O O . ALA A 1 467 ? -8.807 18.776 21.772 1.00 92.94 467 ALA A O 1
ATOM 3739 N N . GLU A 1 468 ? -7.922 20.052 20.152 1.00 94.56 468 GLU A N 1
ATOM 3740 C CA . GLU A 1 468 ? -8.619 21.291 20.511 1.00 94.56 468 GLU A CA 1
ATOM 3741 C C . GLU A 1 468 ? -10.142 21.126 20.439 1.00 94.56 468 GLU A C 1
ATOM 3743 O O . GLU A 1 468 ? -10.838 21.504 21.379 1.00 94.56 468 GLU A O 1
ATOM 3748 N N . ARG A 1 469 ? -10.674 20.475 19.394 1.00 94.12 469 ARG A N 1
ATOM 3749 C CA . ARG A 1 469 ? -12.112 20.155 19.295 1.00 94.12 469 ARG A CA 1
ATOM 3750 C C . ARG A 1 469 ? -12.585 19.243 20.424 1.00 94.12 469 ARG A C 1
ATOM 3752 O O . ARG A 1 469 ? -13.659 19.468 20.975 1.00 94.12 469 ARG A O 1
ATOM 3759 N N . ARG A 1 470 ? -11.797 18.226 20.790 1.00 92.31 470 ARG A N 1
ATOM 3760 C CA . ARG A 1 470 ? -12.121 17.326 21.912 1.00 92.31 470 ARG A CA 1
ATOM 3761 C C . ARG A 1 470 ? -12.116 18.068 23.245 1.00 92.31 470 ARG A C 1
ATOM 3763 O O . ARG A 1 470 ? -13.013 17.845 24.051 1.00 92.31 470 ARG A O 1
ATOM 3770 N N . ILE A 1 471 ? -11.144 18.954 23.463 1.00 94.38 471 ILE A N 1
ATOM 3771 C CA . ILE A 1 471 ? -11.074 19.802 24.659 1.00 94.38 471 ILE A CA 1
ATOM 3772 C C . ILE A 1 471 ? -12.276 20.750 24.703 1.00 94.38 471 ILE A C 1
ATOM 3774 O O . ILE A 1 471 ? -12.950 20.818 25.725 1.00 94.38 471 ILE A O 1
ATOM 3778 N N . ALA A 1 472 ? -12.601 21.418 23.594 1.00 94.75 472 ALA A N 1
ATOM 3779 C CA . ALA A 1 472 ? -13.762 22.301 23.503 1.00 94.75 472 ALA A CA 1
ATOM 3780 C C . ALA A 1 472 ? -15.071 21.553 23.804 1.00 94.75 472 ALA A C 1
ATOM 3782 O O . ALA A 1 472 ? -15.875 22.016 24.609 1.00 94.75 472 ALA A O 1
ATOM 3783 N N . HIS A 1 473 ? -15.251 20.359 23.235 1.00 93.81 473 HIS A N 1
ATOM 3784 C CA . HIS A 1 473 ? -16.409 19.511 23.512 1.00 93.81 473 HIS A CA 1
ATOM 3785 C C . HIS A 1 473 ? -16.467 19.053 24.979 1.00 93.81 473 HIS A C 1
ATOM 3787 O O . HIS A 1 473 ? -17.534 19.062 25.587 1.00 93.81 473 HIS A O 1
ATOM 3793 N N . LYS A 1 474 ? -15.325 18.689 25.578 1.00 94.81 474 LYS A N 1
ATOM 3794 C CA . LYS A 1 474 ? -15.249 18.346 27.006 1.00 94.81 474 LYS A CA 1
ATOM 3795 C C . LYS A 1 474 ? -15.652 19.532 27.884 1.00 94.81 474 LYS A C 1
ATOM 3797 O O . LYS A 1 474 ? -16.453 19.356 28.794 1.00 94.81 474 LYS A O 1
ATOM 3802 N N . ASN A 1 475 ? -15.139 20.725 27.590 1.00 94.94 475 ASN A N 1
ATOM 3803 C CA . ASN A 1 475 ? -15.469 21.944 28.327 1.00 94.94 475 ASN A CA 1
ATOM 3804 C C . ASN A 1 475 ? -16.963 22.281 28.215 1.00 94.94 475 ASN A C 1
ATOM 3806 O O . ASN A 1 475 ? -17.573 22.693 29.198 1.00 94.94 475 ASN A O 1
ATOM 3810 N N . GLU A 1 476 ? -17.564 22.062 27.045 1.00 95.25 476 GLU A N 1
ATOM 3811 C CA . GLU A 1 476 ? -19.002 22.237 26.840 1.00 95.25 476 GLU A CA 1
ATOM 3812 C C . GLU A 1 476 ? -19.827 21.235 27.664 1.00 95.25 476 GLU A C 1
ATOM 3814 O O . GLU A 1 476 ? -20.782 21.626 28.332 1.00 95.25 476 GLU A O 1
ATOM 3819 N N . LEU A 1 477 ? -19.429 19.959 27.709 1.00 93.06 477 LEU A N 1
ATOM 3820 C CA . LEU A 1 477 ? -20.072 18.968 28.580 1.00 93.06 477 LEU A CA 1
ATOM 3821 C C . LEU A 1 477 ? -19.930 19.328 30.064 1.00 93.06 477 LEU A C 1
ATOM 3823 O O . LEU A 1 477 ? -20.897 19.230 30.815 1.00 93.06 477 LEU A O 1
ATOM 3827 N N . GLU A 1 478 ? -18.750 19.775 30.497 1.00 92.75 478 GLU A N 1
ATOM 3828 C CA . GLU A 1 478 ? -18.533 20.240 31.870 1.00 92.75 478 GLU A CA 1
ATOM 3829 C C . GLU A 1 478 ? -19.411 21.452 32.203 1.00 92.75 478 GLU A C 1
ATOM 3831 O O . GLU A 1 478 ? -19.974 21.514 33.298 1.00 92.75 478 GLU A O 1
ATOM 3836 N N . ARG A 1 479 ? -19.584 22.389 31.260 1.00 94.25 479 ARG A N 1
ATOM 3837 C CA . ARG A 1 479 ? -20.508 23.521 31.402 1.00 94.25 479 ARG A CA 1
ATOM 3838 C C . ARG A 1 479 ? -21.943 23.034 31.587 1.00 94.25 479 ARG A C 1
ATOM 3840 O O . ARG A 1 479 ? -22.597 23.452 32.537 1.00 94.25 479 ARG A O 1
ATOM 3847 N N . GLN A 1 480 ? -22.403 22.099 30.756 1.00 91.38 480 GLN A N 1
ATOM 3848 C CA . GLN A 1 480 ? -23.744 21.516 30.870 1.00 91.38 480 GLN A CA 1
ATOM 3849 C C . GLN A 1 480 ? -23.948 20.771 32.194 1.00 91.38 480 GLN A C 1
ATOM 3851 O O . GLN A 1 480 ? -25.012 20.878 32.801 1.00 91.38 480 GLN A O 1
ATOM 3856 N N . ILE A 1 481 ? -22.937 20.037 32.670 1.00 88.31 481 ILE A N 1
ATOM 3857 C CA . ILE A 1 481 ? -22.983 19.363 33.974 1.00 88.31 481 ILE A CA 1
ATOM 3858 C C . ILE A 1 481 ? -23.072 20.392 35.100 1.00 88.31 481 ILE A C 1
ATOM 3860 O O . ILE A 1 481 ? -23.910 20.226 35.982 1.00 88.31 481 ILE A O 1
ATOM 3864 N N . ARG A 1 482 ? -22.271 21.467 35.068 1.00 90.31 482 ARG A N 1
ATOM 3865 C CA . ARG A 1 482 ? -22.361 22.548 36.064 1.00 90.31 482 ARG A CA 1
ATOM 3866 C C . ARG A 1 482 ? -23.729 23.216 36.037 1.00 90.31 482 ARG A C 1
ATOM 3868 O O . ARG A 1 482 ? -24.333 23.365 37.089 1.00 90.31 482 ARG A O 1
ATOM 3875 N N . GLU A 1 483 ? -24.256 23.559 34.865 1.00 88.94 483 GLU A N 1
ATOM 3876 C CA . GLU A 1 483 ? -25.594 24.152 34.735 1.00 88.94 483 GLU A CA 1
ATOM 3877 C C . GLU A 1 483 ? -26.691 23.223 35.267 1.00 88.94 483 GLU A C 1
ATOM 3879 O O . GLU A 1 483 ? -27.600 23.678 35.957 1.00 88.94 483 GLU A O 1
ATOM 3884 N N . ARG A 1 484 ? -26.599 21.913 35.004 1.00 82.75 484 ARG A N 1
ATOM 3885 C CA . ARG A 1 484 ? -27.521 20.916 35.571 1.00 82.75 484 ARG A CA 1
ATOM 3886 C C . ARG A 1 484 ? -27.348 20.748 37.079 1.00 82.75 484 ARG A C 1
ATOM 3888 O O . ARG A 1 484 ? -28.344 20.548 37.763 1.00 82.75 484 ARG A O 1
ATOM 3895 N N . ALA A 1 485 ? -26.123 20.837 37.592 1.00 81.06 485 ALA A N 1
ATOM 3896 C CA . ALA A 1 485 ? -25.842 20.785 39.023 1.00 81.06 485 ALA A CA 1
ATOM 3897 C C . ALA A 1 485 ? -26.403 22.017 39.752 1.00 81.06 485 ALA A C 1
ATOM 3899 O O . ALA A 1 485 ? -27.002 21.860 40.808 1.00 81.06 485 ALA A O 1
ATOM 3900 N N . PHE A 1 486 ? -26.303 23.215 39.162 1.00 74.94 486 PHE A N 1
ATOM 3901 C CA . PHE A 1 486 ? -26.942 24.429 39.689 1.00 74.94 486 PHE A CA 1
ATOM 3902 C C . PHE A 1 486 ? -28.473 24.394 39.588 1.00 74.94 486 PHE A C 1
ATOM 3904 O O . PHE A 1 486 ? -29.150 24.966 40.433 1.00 74.94 486 PHE A O 1
ATOM 3911 N N . LYS A 1 487 ? -29.037 23.693 38.597 1.00 71.06 487 LYS A N 1
ATOM 3912 C CA . LYS A 1 487 ? -30.489 23.464 38.477 1.00 71.06 487 LYS A CA 1
ATOM 3913 C C . LYS A 1 487 ? -31.018 22.356 39.398 1.00 71.06 487 LYS A C 1
ATOM 3915 O O . LYS A 1 487 ? -32.170 21.954 39.257 1.00 71.06 487 LYS A O 1
ATOM 3920 N N . LYS A 1 488 ? -30.200 21.835 40.316 1.00 57.19 488 LYS A N 1
ATOM 3921 C CA . LYS A 1 488 ? -30.559 20.704 41.170 1.00 57.19 488 LYS A CA 1
ATOM 3922 C C . LYS A 1 488 ? -30.982 21.152 42.568 1.00 57.19 488 LYS A C 1
ATOM 3924 O O . LYS A 1 488 ? -30.295 20.887 43.537 1.00 57.19 488 LYS A O 1
ATOM 3929 N N . GLU A 1 489 ? -32.165 21.743 42.629 1.00 57.12 489 GLU A N 1
ATOM 3930 C CA . GLU A 1 489 ? -33.202 21.398 43.602 1.00 57.12 489 GLU A CA 1
ATOM 3931 C C . GLU A 1 489 ? -34.535 21.563 42.864 1.00 57.12 489 GLU A C 1
ATOM 3933 O O . GLU A 1 489 ? -34.791 22.646 42.331 1.00 57.12 489 GLU A O 1
ATOM 3938 N N . PRO A 1 490 ? -35.386 20.528 42.766 1.00 57.94 490 PRO A N 1
ATOM 3939 C CA . PRO A 1 490 ? -36.763 20.745 42.369 1.00 57.94 490 PRO A CA 1
ATOM 3940 C C . PRO A 1 490 ? -37.444 21.484 43.524 1.00 57.94 490 PRO A C 1
ATOM 3942 O O . PRO A 1 490 ? -38.033 20.881 44.419 1.00 57.94 490 PRO A O 1
ATOM 3945 N N . ALA A 1 491 ? -37.346 22.813 43.525 1.00 64.00 491 ALA A N 1
ATOM 3946 C CA . ALA A 1 491 ? -38.387 23.606 44.144 1.00 64.00 491 ALA A CA 1
ATOM 3947 C C . ALA A 1 491 ? -39.687 23.161 43.471 1.00 64.00 491 ALA A C 1
ATOM 3949 O O . ALA A 1 491 ? -39.769 23.204 42.245 1.00 64.00 491 ALA A O 1
ATOM 3950 N N . MET A 1 492 ? -40.627 22.680 44.286 1.00 65.94 492 MET A N 1
ATOM 3951 C CA . MET A 1 492 ? -41.964 22.220 43.902 1.00 65.94 492 MET A CA 1
ATOM 3952 C C . MET A 1 492 ? -42.471 23.016 42.686 1.00 65.94 492 MET A C 1
ATOM 3954 O O . MET A 1 492 ? -42.366 24.252 42.700 1.00 65.94 492 MET A O 1
ATOM 3958 N N . ASP A 1 493 ? -42.922 22.329 41.631 1.00 75.81 493 ASP A N 1
ATOM 3959 C CA . ASP A 1 493 ? -43.298 22.991 40.373 1.00 75.81 493 ASP A CA 1
ATOM 3960 C C . ASP A 1 493 ? -44.372 24.053 40.662 1.00 75.81 493 ASP A C 1
ATOM 3962 O O . ASP A 1 493 ? -45.130 23.922 41.625 1.00 75.81 493 ASP A O 1
ATOM 3966 N N . ASP A 1 494 ? -44.450 25.143 39.898 1.00 78.88 494 ASP A N 1
ATOM 3967 C CA . ASP A 1 494 ? -45.322 26.273 40.270 1.00 78.88 494 ASP A CA 1
ATOM 3968 C C . ASP A 1 494 ? -46.807 25.861 40.343 1.00 78.88 494 ASP A C 1
ATOM 3970 O O . ASP A 1 494 ? -47.578 26.398 41.143 1.00 78.88 494 ASP A O 1
ATOM 3974 N N . VAL A 1 495 ? -47.181 24.817 39.597 1.00 80.00 495 VAL A N 1
ATOM 3975 C CA . VAL A 1 495 ? -48.486 24.144 39.670 1.00 80.00 495 VAL A CA 1
ATOM 3976 C C . VAL A 1 495 ? -48.657 23.362 40.977 1.00 80.00 495 VAL A C 1
ATOM 3978 O O . VAL A 1 495 ? -49.688 23.468 41.640 1.00 80.00 495 VAL A O 1
ATOM 3981 N N . GLU A 1 496 ? -47.642 22.606 41.388 1.00 78.06 496 GLU A N 1
ATOM 3982 C CA . GLU A 1 496 ? -47.644 21.857 42.645 1.00 78.06 496 GLU A CA 1
ATOM 3983 C C . GLU A 1 496 ? -47.622 22.800 43.863 1.00 78.06 496 GLU A C 1
ATOM 3985 O O . GLU A 1 496 ? -48.320 22.543 44.846 1.00 78.06 496 GLU A O 1
ATOM 3990 N N . LYS A 1 497 ? -46.916 23.942 43.794 1.00 82.50 497 LYS A N 1
ATOM 3991 C CA . LYS A 1 497 ? -46.988 25.008 44.814 1.00 82.50 497 LYS A CA 1
ATOM 3992 C C . LYS A 1 497 ? -48.383 25.605 44.914 1.00 82.50 497 LYS A C 1
ATOM 3994 O O . LYS A 1 497 ? -48.830 25.890 46.023 1.00 82.50 497 LYS A O 1
ATOM 3999 N N . ALA A 1 498 ? -49.069 25.808 43.788 1.00 83.06 498 ALA A N 1
ATOM 4000 C CA . ALA A 1 498 ? -50.437 26.314 43.785 1.00 83.06 498 ALA A CA 1
ATOM 4001 C C . ALA A 1 498 ? -51.399 25.310 44.440 1.00 83.06 498 ALA A C 1
ATOM 4003 O O . ALA A 1 498 ? -52.198 25.699 45.295 1.00 83.06 498 ALA A O 1
ATOM 4004 N N . TYR A 1 499 ? -51.258 24.019 44.122 1.00 84.75 499 TYR A N 1
ATOM 4005 C CA . TYR A 1 499 ? -52.065 22.945 44.712 1.00 84.75 499 TYR A CA 1
ATOM 4006 C C . TYR A 1 499 ? -51.810 22.782 46.218 1.00 84.75 499 TYR A C 1
ATOM 4008 O O . TYR A 1 499 ? -52.743 22.626 47.004 1.00 84.75 499 TYR A O 1
ATOM 4016 N N . ASN A 1 500 ? -50.549 22.898 46.637 1.00 83.69 500 ASN A N 1
ATOM 4017 C CA . ASN A 1 500 ? -50.135 22.769 48.034 1.00 83.69 500 ASN A CA 1
ATOM 4018 C C . ASN A 1 500 ? -50.158 24.095 48.810 1.00 83.69 500 ASN A C 1
ATOM 4020 O O . ASN A 1 500 ? -49.785 24.119 49.984 1.00 83.69 500 ASN A O 1
ATOM 4024 N N . SER A 1 501 ? -50.611 25.195 48.203 1.00 85.19 501 SER A N 1
ATOM 4025 C CA . SER A 1 501 ? -50.560 26.542 48.793 1.00 85.19 501 SER A CA 1
ATOM 4026 C C . SER A 1 501 ? -51.246 26.621 50.162 1.00 85.19 501 SER A C 1
ATOM 4028 O O . SER A 1 501 ? -50.685 27.183 51.101 1.00 85.19 501 SER A O 1
ATOM 4030 N N . GLY A 1 502 ? -52.408 25.981 50.320 1.00 80.75 502 GLY A N 1
ATOM 4031 C CA . GLY A 1 502 ? -53.133 25.937 51.594 1.00 80.75 502 GLY A CA 1
ATOM 4032 C C . GLY A 1 502 ? -52.419 25.140 52.693 1.00 80.75 502 GLY A C 1
ATOM 4033 O O . GLY A 1 502 ? -52.487 25.513 53.864 1.00 80.75 502 GLY A O 1
ATOM 4034 N N . LEU A 1 503 ? -51.707 24.065 52.336 1.00 79.69 503 LEU A N 1
ATOM 4035 C CA . LEU A 1 503 ? -50.917 23.266 53.279 1.00 79.69 503 LEU A CA 1
ATOM 4036 C C . LEU A 1 503 ? -49.629 24.007 53.674 1.00 79.69 503 LEU A C 1
ATOM 4038 O O . LEU A 1 503 ? -49.275 24.060 54.849 1.00 79.69 503 LEU A O 1
ATOM 4042 N N . LEU A 1 504 ? -48.971 24.641 52.699 1.00 81.50 504 LEU A N 1
ATOM 4043 C CA . LEU A 1 504 ? -47.761 25.437 52.897 1.00 81.50 504 LEU A CA 1
ATOM 4044 C C . LEU A 1 504 ? -48.010 26.663 53.788 1.00 81.50 504 LEU A C 1
ATOM 4046 O O . LEU A 1 504 ? -47.164 26.976 54.623 1.00 81.50 504 LEU A O 1
ATOM 4050 N N . SER A 1 505 ? -49.160 27.334 53.661 1.00 82.25 505 SER A N 1
ATOM 4051 C CA . SER A 1 505 ? -49.536 28.442 54.553 1.00 82.25 505 SER A CA 1
ATOM 4052 C C . SER A 1 505 ? -49.720 27.982 56.001 1.00 82.25 505 SER A C 1
ATOM 4054 O O . SER A 1 505 ? -49.160 28.597 56.902 1.00 82.25 505 SER A O 1
ATOM 4056 N N . LYS A 1 506 ? -50.401 26.849 56.229 1.00 79.12 506 LYS A N 1
ATOM 4057 C CA . LYS A 1 506 ? -50.573 26.277 57.579 1.00 79.12 506 LYS A CA 1
ATOM 4058 C C . LYS A 1 506 ? -49.245 25.875 58.220 1.00 79.12 506 LYS A C 1
ATOM 4060 O O . LYS A 1 506 ? -49.032 26.124 59.399 1.00 79.12 506 LYS A O 1
ATOM 4065 N N . ILE A 1 507 ? -48.333 25.280 57.450 1.00 80.00 507 ILE A N 1
ATOM 4066 C CA . ILE A 1 507 ? -46.991 24.929 57.941 1.00 80.00 507 ILE A CA 1
ATOM 4067 C C . ILE A 1 507 ? -46.204 26.194 58.314 1.00 80.00 507 ILE A C 1
ATOM 4069 O O . ILE A 1 507 ? -45.532 26.210 59.340 1.00 80.00 507 ILE A O 1
ATOM 4073 N N . LYS A 1 508 ? -46.300 27.273 57.525 1.00 79.31 508 LYS A N 1
ATOM 4074 C CA . LYS A 1 508 ? -45.648 28.553 57.854 1.00 79.31 508 LYS A CA 1
ATOM 4075 C C . LYS A 1 508 ? -46.183 29.177 59.144 1.00 79.31 508 LYS A C 1
ATOM 4077 O O . LYS A 1 508 ? -45.388 29.714 59.903 1.00 79.31 508 LYS A O 1
ATOM 4082 N N . GLU A 1 509 ? -47.487 29.092 59.395 1.00 76.19 509 GLU A N 1
ATOM 4083 C CA . GLU A 1 509 ? -48.098 29.582 60.639 1.00 76.19 509 GLU A CA 1
ATOM 4084 C C . GLU A 1 509 ? -47.622 28.792 61.870 1.00 76.19 509 GLU A C 1
ATOM 4086 O O . GLU A 1 509 ? -47.374 29.388 62.913 1.00 76.19 509 GLU A O 1
ATOM 4091 N N . VAL A 1 510 ? -47.429 27.474 61.743 1.00 73.88 510 VAL A N 1
ATOM 4092 C CA . VAL A 1 510 ? -46.949 26.610 62.839 1.00 73.88 510 VAL A CA 1
ATOM 4093 C C . VAL A 1 510 ? -45.460 26.807 63.136 1.00 73.88 510 VAL A C 1
ATOM 4095 O O . VAL A 1 510 ? -45.073 26.745 64.291 1.00 73.88 510 VAL A O 1
ATOM 4098 N N . THR A 1 511 ? -44.620 27.063 62.130 1.00 63.00 511 THR A N 1
ATOM 4099 C CA . THR A 1 511 ? -43.160 27.215 62.317 1.00 63.00 511 THR A CA 1
ATOM 4100 C C . THR A 1 511 ? -42.749 28.589 62.879 1.00 63.00 511 THR A C 1
ATOM 4102 O O . THR A 1 511 ? -41.592 28.782 63.242 1.00 63.00 511 THR A O 1
ATOM 4105 N N . ILE A 1 512 ? -43.662 29.569 62.912 1.00 58.53 512 ILE A N 1
ATOM 4106 C CA . ILE A 1 512 ? -43.412 30.927 63.445 1.00 58.53 512 ILE A CA 1
ATOM 4107 C C . ILE A 1 512 ? -43.819 31.049 64.932 1.00 58.53 512 ILE A C 1
ATOM 4109 O O . ILE A 1 512 ? -43.462 32.032 65.585 1.00 58.53 512 ILE A O 1
ATOM 4113 N N . HIS A 1 513 ? -44.500 30.043 65.484 1.00 45.75 513 HIS A N 1
ATOM 4114 C CA . HIS A 1 513 ? -44.737 29.877 66.920 1.00 45.75 513 HIS A CA 1
ATOM 4115 C C . HIS A 1 513 ? -43.750 28.878 67.521 1.00 45.75 513 HIS A C 1
ATOM 4117 O O . HIS A 1 513 ? -43.370 29.098 68.694 1.00 45.75 513 HIS A O 1
#

pLDDT: mean 77.0, std 20.88, range [32.91, 97.44]

Solvent-accessible surface area (backbone atoms only — not comparable to full-atom values): 30790 Å² total; per-residue (Å²): 142,80,86,83,85,86,85,80,80,87,85,86,79,88,81,83,80,84,78,86,75,85,85,79,86,79,85,84,81,88,79,89,84,84,87,80,92,84,89,82,83,85,86,86,79,88,79,87,81,80,90,80,89,84,85,88,88,80,82,90,78,87,80,78,82,84,74,92,71,97,62,95,80,61,60,70,58,57,57,48,54,50,49,47,53,52,50,38,51,53,51,49,61,75,40,41,92,66,39,81,42,69,67,47,49,48,52,47,45,53,51,43,52,52,50,55,69,74,35,92,79,71,53,81,85,59,50,66,65,55,52,54,51,49,52,53,52,53,54,54,59,69,63,69,78,69,80,74,80,86,83,77,86,86,72,89,84,83,88,84,90,82,84,95,72,85,81,66,96,83,46,69,68,60,52,52,50,51,51,53,52,49,52,49,53,50,49,51,50,53,48,51,49,51,48,52,50,49,52,51,50,52,49,53,50,51,53,50,51,54,48,53,53,52,49,53,52,50,51,52,53,49,51,52,50,52,50,55,48,51,52,50,50,51,53,50,52,51,52,52,50,52,51,52,53,52,52,51,52,51,50,52,53,50,52,56,49,52,50,50,53,49,54,54,48,54,52,51,49,53,50,49,53,51,52,50,50,51,50,51,50,53,53,50,49,52,55,47,52,55,49,51,53,51,50,51,51,54,49,51,52,49,51,52,50,51,50,52,52,50,51,51,52,51,53,49,54,49,51,50,51,49,50,52,52,50,51,53,50,51,50,51,49,51,54,48,49,52,49,51,49,53,48,47,51,49,48,46,53,49,45,50,50,46,45,54,47,42,47,53,40,43,59,46,29,66,61,30,68,75,57,66,88,80,84,85,87,87,80,90,88,90,87,86,82,74,71,75,61,59,55,58,57,52,55,52,53,52,53,54,52,56,53,52,49,53,52,53,52,51,55,51,51,53,50,50,52,52,50,52,51,52,51,50,49,52,52,49,55,53,49,52,50,52,50,51,50,52,51,50,51,51,49,50,51,52,51,49,53,50,52,53,50,53,48,51,51,51,52,51,51,50,53,49,53,50,50,51,51,51,50,52,52,48,53,50,51,52,49,53,50,50,54,53,58,74,61,66,66,86,68,68,52,76,67,55,42,60,74,40,40,71,59,54,52,53,52,53,61,60,74,76,108

Secondary structure (DSSP, 8-state):
--PPPPP-------------PPP------------------------------------------------TTTHHHHHHHHHHHHHHHHHHHHTTTTTTSHHHHHHHHHHHHHHHHH-TT--GGGHHHHHHHHHHHHHHHHHTT--------------------PPPTT-HHHHHHHHHHHHHHHHHHHHHHHHHHHHHHHHHHHHHHHHHHHHHHHHHHHHHHHHHHHHHHHHHHHHHHHHHHHHHHHHHHHHHHHHHHHHHHHHHHHHHHHHHHHHHHHHHHHHHHHHHHHHHHHHHHHHHHHHHHHHHHHHHHHHHHHHHHHHHHHHHHHHHHHHHHHHHHHHHHHHHHHHHHHHHHHHHHHTTSSS---------------THHHHHHHHHHHHHHHHHHHHHHHHHHHHHHHHHHHHHHHHHHHHHHHHHHHHHHHHHHHHHHHHHHHHHHHHHHHHHHHHHHHHHHHHHHHHHHHHHHHT------HHHHHHTHHHHHHHHHHHT-

Sequence (513 aa):
MAPAPPSRSGNRAPNKGSGQGPSINVLSLEGSLPQSRAGSRPGTNARLRTPSTAGGPRAANTAGASRGGTGVGQGLSSDREALMGVLVHKMREKFSYLAADFKTQEIIGQEVVSWVMSHPGATEEDSSSIEDKIRARLVISSYSNRDSCPDTPTSLGSPTRSMHTRPTDDDEWVTIQKFTVEEAKRKEKEERQKEAERRRLIKLQLDSQVKEHLDKRKEACQEDQEYAAKEKEDLEAWKKEEARKQEEKKRAAAALKAERDRQLQEQAEMKRDLEETKRREDEALKKQDIRDMKRARMAEERARKASKEAMKKFLAANEESRLMKLAAKKKKIEDEIEYTQQYTEEIEKQAEKRKAEWQARQDDQARRMAMALTKIPEMQKKGLVDEAMLERLQEQKQRENAEDEKRRQRALVDKREEMKRVLAQQLKDKEERRVRAKEEELALLKARLKQEADQAAADQARRKAEAERRIAHKNELERQIRERAFKKEPAMDDVEKAYNSGLLSKIKEVTIH

Foldseek 3Di:
DDDDDDDDDDDDDDDDDPDDDDDDDDDDDDDDDDDDDDDDDDDDDDDDDDDDDDDDDDDDDDPDDDDDDPDPDPPLVVVLVVQLVVLLVVLCVVCVVVNPDVVLSVLSSVLSVVVSVVDSPDDPVNSVVSNVVSVVVSVVVVVVVPDDDDDDPPDDDDDDDDDDDDDPPPDVVVVVVVVVVVVVVVVVVVVVVVVVVVVVVVVVVVVVVVVVVVVVVVVVVVVVVVVVVVVVVVVVVVVVVVVVVVVVVVVVVVVVVVVVVVVVVVVVVVVVVVVVVVVVVVVVVVVVVVVVVVVVVVVVVVVVVVVVVVVVVVVVVVVVVVVVVVVVVVVVVVVVVVVVVVVVVVVVVVVVVVVVVVVVVVVVCVVCVVPDDDDDDDDDDDDDDDPVVVVVVVVVVVVVVVVVVVVVVVVVVVVVVVVVVVVVVVVVVVVVVVVVVVVVVVVVVVVVVVVVVVVVVVVVVVVVVVVVVVVVVVVVVVVVVVVVVVVPDPPDPVVRCVVCVVVVVVVVVVVVD

Mean predicted aligned error: 23.26 Å